Protein AF-A0A449D787-F1 (afdb_monomer)

Secondary structure (DSSP, 8-state):
-----PPPPGGGGTT------HHHHHHHHHHHHHHHHHHHHHEEEEE-TTS-EEEEETTTT-TTHHHHHHHH--HHHHHHHHHHHHHHHHHHHHHTT--HHHHHHHHHHHHHHHHHHHHHHHHHHHHHHHHTT--HHHHHHHHHHHHGGGHHHHHHHHHHHTHHHHHHHHTT-HHHHHHHHHHHHHHHHHHHHHH--GGGGGGGGGTHHHHHHHHHHHHHHHHTS---HHHHHHHHHHHHHHHHHHHHTTSS-S-TTTTBTTB-HHHHHHHHHHHHHHHHHHHHHHHHHTT-HHHHHHHHHHHHHHHHHHHHHHHHHHHHHHHHHHHHHHHT-SSSSHHHHHHHHHSPPTTSHHHHHHHHHHHHHHHHHHHHHHHHHTTS----HHHHHHHHHHHHHHHTTT-HHHHH-HHHHHHHHHHHHHHHHHHHHHT-S-SHHHHHHHHHHHHHHHHHHHTSS-------B-TT-PBPP--SPP-----------S---PPPTT------------------------------------------------------------------------------------------------------------------------------------------------

Radius of gyration: 35.04 Å; Cα contacts (8 Å, |Δi|>4): 564; chains: 1; bounding box: 101×105×137 Å

Mean predicted aligned error: 17.32 Å

InterPro domains:
  IPR002656 Acyltransferase 3 domain [PF01757] (22-374)

pLDDT: mean 70.48, std 29.09, range [21.55, 98.69]

Organism: NCBI:txid33889

Foldseek 3Di:
DDDDDDPPDPVVVPPPPPDDQLLLLVLLLVLLLLVLLQLLQQWAWDQDPLLFTGTGGFPVVDPCLLVVLLVSVCLLVNLLSLLLVLLSLVVVCVVVVHDLLRQLLVVLQVLLFLVLLLLLVLLVVLQVVVVVVDDPVLSQVLLQLLLAVLLVSLLSLVLSSCSVVLVVVCVVPLPVSLVVLLVVQVVLLVVCVVPVPCVSLLCCSVRLSSNSSSSSVVLNVCPPDDDPLVVLVVLLVVLVVVLVVCCVVVSDPSRVVVCVVSPHCSSVSSSSNVSSVCVVCSVVSSVVQPPDVVSVVVSVCCVLQSVQLSSCLSVQSSVLNVVLSVVLSVLCPDDDDPSPVVSCLSRPDRPDPSSVVCSVVSSVSSSVVSRVRSVVSSVVGDDDLVVLQVVLCVVLVVCCVPPVVCSPDLVSLSVQLSVLSSVLSVLSNPRGSDDVVSSCSSSVSSSNSSSSSSNGPPPDPPDCADPVGDHDDDPDDDDDDPPPDDDDDDDDDDDDPPPDDDDDDDDDDDDDDDDDDDDDDDDDDDDDDDDDDDDDDDDDDDDDDDDDDDDDDDDDDDDDDDDDDDDDDDDDDDDDDDDDDDDDDDDDDDDDDDDDDDDDDDDDDDDDPDDPDPDDDDDDDDDDDDDDDDDDDDDDDDYDDD

Solvent-accessible surface area (backbone atoms only — not comparable to full-atom values): 39425 Å² total; per-residue (Å²): 136,84,86,81,82,77,77,82,65,74,77,74,69,77,74,69,78,88,67,79,62,62,42,61,50,41,51,51,39,49,39,52,52,48,51,51,48,49,52,44,63,24,56,44,52,41,73,44,99,87,50,46,67,42,78,40,72,40,61,73,89,44,91,62,40,39,65,50,24,70,73,64,59,40,63,35,51,46,39,16,53,48,21,30,54,48,50,60,48,48,57,53,38,48,75,70,75,44,51,73,47,50,57,43,26,61,50,45,50,70,59,44,41,67,46,37,51,46,43,44,51,52,17,51,51,51,50,54,40,47,76,71,67,52,57,65,70,56,51,46,48,50,20,33,58,51,18,48,72,38,54,62,52,31,51,48,51,53,55,57,72,43,40,70,59,55,46,58,41,36,81,73,36,49,68,59,49,47,51,53,29,52,50,49,28,53,51,35,56,48,49,22,71,75,67,69,45,63,74,55,24,53,58,22,68,76,23,45,54,58,39,31,20,47,50,10,44,54,50,53,73,46,64,90,48,89,82,59,59,71,59,45,51,48,50,31,52,54,36,49,53,50,50,51,48,39,30,73,73,62,78,38,68,69,32,45,66,61,35,56,73,46,40,40,63,66,46,47,38,50,26,52,32,47,49,35,52,48,65,74,44,42,70,59,44,36,60,72,41,61,94,37,68,69,50,51,52,52,41,54,48,37,72,71,41,42,66,41,26,69,65,35,28,47,56,37,40,49,50,51,48,51,51,42,35,54,51,23,33,70,36,40,58,91,72,88,55,71,36,50,54,52,16,45,70,64,45,37,60,87,84,37,74,66,32,61,68,44,45,65,59,50,42,47,49,28,51,51,46,7,45,52,50,24,61,56,52,68,68,63,67,64,71,56,62,72,58,28,23,56,52,22,51,50,52,47,55,69,34,47,79,88,42,42,81,46,66,74,36,70,67,42,32,52,52,50,18,49,52,25,39,33,47,21,36,44,40,22,46,76,67,11,24,39,63,56,68,43,17,50,53,19,34,50,27,28,49,50,15,45,18,40,30,45,58,36,72,66,72,72,87,74,72,68,49,55,102,82,68,55,68,75,80,79,87,66,81,80,82,77,77,84,76,83,82,76,76,90,82,88,88,84,87,85,85,66,95,82,79,75,91,77,84,89,81,91,82,87,78,88,84,88,90,87,84,90,81,88,82,88,79,90,87,90,87,88,86,81,83,89,80,90,85,86,84,88,89,86,86,90,88,87,88,87,88,88,87,87,89,85,87,78,88,86,90,88,87,81,88,87,88,88,89,88,85,82,90,83,87,87,89,88,86,83,87,84,89,89,90,83,88,90,84,85,84,91,78,88,84,81,88,81,84,88,80,87,80,90,85,86,84,86,87,83,85,86,88,84,90,77,80,85,78,86,76,79,91,78,92,76,87,81,90,83,82,80,92,78,91,80,91,78,90,84,88,85,86,81,88,79,93,134

Structure (mmCIF, N/CA/C/O backbone):
data_AF-A0A449D787-F1
#
_entry.id   AF-A0A449D787-F1
#
loop_
_atom_site.group_PDB
_atom_site.id
_atom_site.type_symbol
_atom_site.label_atom_id
_atom_site.label_alt_id
_atom_site.label_comp_id
_atom_site.label_asym_id
_atom_site.label_entity_id
_atom_site.label_seq_id
_atom_site.pdbx_PDB_ins_code
_atom_site.Cartn_x
_atom_site.Cartn_y
_atom_site.Cartn_z
_atom_site.occupancy
_atom_site.B_iso_or_equiv
_atom_site.auth_seq_id
_atom_site.auth_comp_id
_atom_site.auth_asym_id
_atom_site.auth_atom_id
_atom_site.pdbx_PDB_model_num
ATOM 1 N N . MET A 1 1 ? -43.428 -4.096 43.253 1.00 36.69 1 MET A N 1
ATOM 2 C CA . MET A 1 1 ? -42.756 -5.378 42.955 1.00 36.69 1 MET A CA 1
ATOM 3 C C . MET A 1 1 ? -41.424 -5.027 42.314 1.00 36.69 1 MET A C 1
ATOM 5 O O . MET A 1 1 ? -41.409 -4.605 41.167 1.00 36.69 1 MET A O 1
ATOM 9 N N . SER A 1 2 ? -40.352 -5.018 43.104 1.00 29.22 2 SER A N 1
ATOM 10 C CA . SER A 1 2 ? -39.070 -4.423 42.704 1.00 29.22 2 SER A CA 1
ATOM 11 C C . SER A 1 2 ? -38.225 -5.434 41.934 1.00 29.22 2 SER A C 1
ATOM 13 O O . SER A 1 2 ? -37.995 -6.532 42.431 1.00 29.22 2 SER A O 1
ATOM 15 N N . LEU A 1 3 ? -37.769 -5.070 40.734 1.00 30.08 3 LEU A N 1
ATOM 16 C CA . LEU A 1 3 ? -36.852 -5.892 39.944 1.00 30.08 3 LEU A CA 1
ATOM 17 C C . LEU A 1 3 ? -35.414 -5.648 40.404 1.00 30.08 3 LEU A C 1
ATOM 19 O O . LEU A 1 3 ? -34.838 -4.591 40.152 1.00 30.08 3 LEU A O 1
ATOM 23 N N . THR A 1 4 ? -34.851 -6.632 41.098 1.00 30.53 4 THR A N 1
ATOM 24 C CA . THR A 1 4 ? -33.465 -6.623 41.568 1.00 30.53 4 THR A CA 1
ATOM 25 C C . THR A 1 4 ? -32.511 -6.753 40.380 1.00 30.53 4 THR A C 1
ATOM 27 O O . THR A 1 4 ? -32.508 -7.771 39.689 1.00 30.53 4 THR A O 1
ATOM 30 N N . LEU A 1 5 ? -31.679 -5.736 40.145 1.00 32.16 5 LEU A N 1
ATOM 31 C CA . LEU A 1 5 ? -30.565 -5.825 39.201 1.00 32.16 5 LEU A CA 1
ATOM 32 C C . LEU A 1 5 ? -29.493 -6.757 39.776 1.00 32.16 5 LEU A C 1
ATOM 34 O O . LEU A 1 5 ? -28.823 -6.414 40.747 1.00 32.16 5 LEU A O 1
ATOM 38 N N . VAL A 1 6 ? -29.332 -7.931 39.167 1.00 34.47 6 VAL A N 1
ATOM 39 C CA . VAL A 1 6 ? -28.183 -8.809 39.416 1.00 34.47 6 VAL A CA 1
ATOM 40 C C . VAL A 1 6 ? -26.963 -8.185 38.724 1.00 34.47 6 VAL A C 1
ATOM 42 O O . VAL A 1 6 ? -27.021 -7.982 37.508 1.00 34.47 6 VAL A O 1
ATOM 45 N N . PRO A 1 7 ? -25.872 -7.856 39.442 1.00 38.00 7 PRO A N 1
ATOM 46 C CA . PRO A 1 7 ? -24.650 -7.389 38.799 1.00 38.00 7 PRO A CA 1
ATOM 47 C C . PRO A 1 7 ? -24.026 -8.529 37.974 1.00 38.00 7 PRO A C 1
ATOM 49 O O . PRO A 1 7 ? -24.078 -9.687 38.400 1.00 38.00 7 PRO A O 1
ATOM 52 N N . PRO A 1 8 ? -23.437 -8.247 36.798 1.00 37.56 8 PRO A N 1
ATOM 53 C CA . PRO A 1 8 ? -22.740 -9.267 36.024 1.00 37.56 8 PRO A CA 1
ATOM 54 C C . PRO A 1 8 ? -21.544 -9.794 36.826 1.00 37.56 8 PRO A C 1
ATOM 56 O O . PRO A 1 8 ? -20.747 -9.017 37.339 1.00 37.56 8 PRO A O 1
ATOM 59 N N . SER A 1 9 ? -21.418 -11.116 36.933 1.00 37.19 9 SER A N 1
ATOM 60 C CA . SER A 1 9 ? -20.338 -11.755 37.688 1.00 37.19 9 SER A CA 1
ATOM 61 C C . SER A 1 9 ? -18.967 -11.486 37.059 1.00 37.19 9 SER A C 1
ATOM 63 O O . SER A 1 9 ? -18.765 -11.811 35.884 1.00 37.19 9 SER A O 1
ATOM 65 N N . ASP A 1 10 ? -18.002 -11.027 37.860 1.00 37.22 10 ASP A N 1
ATOM 66 C CA . ASP A 1 10 ? -16.629 -10.699 37.429 1.00 37.22 10 ASP A CA 1
ATOM 67 C C . ASP A 1 10 ? -15.878 -11.865 36.747 1.00 37.22 10 ASP A C 1
ATOM 69 O O . ASP A 1 10 ? -14.943 -11.654 35.974 1.00 37.22 10 ASP A O 1
ATOM 73 N N . ALA A 1 11 ? -16.341 -13.106 36.934 1.00 35.44 11 ALA A N 1
ATOM 74 C CA . ALA A 1 11 ? -15.835 -14.295 36.244 1.00 35.44 11 ALA A CA 1
ATOM 75 C C . ALA A 1 11 ? -15.957 -14.239 34.702 1.00 35.44 11 ALA A C 1
ATOM 77 O O . ALA A 1 11 ? -15.206 -14.920 34.003 1.00 35.44 11 ALA A O 1
ATOM 78 N N . ALA A 1 12 ? -16.859 -13.420 34.145 1.00 31.39 12 ALA A N 1
ATOM 79 C CA . ALA A 1 12 ? -17.031 -13.288 32.693 1.00 31.39 12 ALA A CA 1
ATOM 80 C C . ALA A 1 12 ? -15.929 -12.450 32.006 1.00 31.39 12 ALA A C 1
ATOM 82 O O . ALA A 1 12 ? -15.815 -12.474 30.781 1.00 31.39 12 ALA A O 1
ATOM 83 N N . VAL A 1 13 ? -15.105 -11.725 32.771 1.00 37.53 13 VAL A N 1
ATOM 84 C CA . VAL A 1 13 ? -14.033 -10.858 32.239 1.00 37.53 13 VAL A CA 1
ATOM 85 C C . VAL A 1 13 ? -12.702 -11.621 32.080 1.00 37.53 13 VAL A C 1
ATOM 87 O O . VAL A 1 13 ? -11.820 -11.192 31.340 1.00 37.53 13 VAL A O 1
ATOM 90 N N . ALA A 1 14 ? -12.568 -12.797 32.704 1.00 34.62 14 ALA A N 1
ATOM 91 C CA . ALA A 1 14 ? -11.298 -13.514 32.865 1.00 34.62 14 ALA A CA 1
ATOM 92 C C . ALA A 1 14 ? -10.962 -14.570 31.782 1.00 34.62 14 ALA A C 1
ATOM 94 O O . ALA A 1 14 ? -10.035 -15.353 31.971 1.00 34.62 14 ALA A O 1
ATOM 95 N N . SER A 1 15 ? -11.684 -14.629 30.654 1.00 36.72 15 SER A N 1
ATOM 96 C CA . SER A 1 15 ? -11.435 -15.630 29.585 1.00 36.72 15 SER A CA 1
ATOM 97 C C . SER A 1 15 ? -11.354 -15.071 28.157 1.00 36.72 15 SER A C 1
ATOM 99 O O . SER A 1 15 ? -11.193 -15.823 27.195 1.00 36.72 15 SER A O 1
ATOM 101 N N . GLY A 1 16 ? -11.376 -13.747 27.991 1.00 32.84 16 GLY A N 1
ATOM 102 C CA . GLY A 1 16 ? -10.987 -13.126 26.729 1.00 32.84 16 GLY A CA 1
ATOM 103 C C . GLY A 1 16 ? -9.467 -13.112 26.606 1.00 32.84 16 GLY A C 1
ATOM 104 O O . GLY A 1 16 ? -8.831 -12.225 27.169 1.00 32.84 16 GLY A O 1
ATOM 105 N N . SER A 1 17 ? -8.871 -14.047 25.858 1.00 39.34 17 SER A N 1
ATOM 106 C CA . SER A 1 17 ? -7.438 -13.984 25.555 1.00 39.34 17 SER A CA 1
ATOM 107 C C . SER A 1 17 ? -7.137 -12.664 24.838 1.00 39.34 17 SER A C 1
ATOM 109 O O . SER A 1 17 ? -7.440 -12.510 23.654 1.00 39.34 17 SER A O 1
ATOM 111 N N . THR A 1 18 ? -6.508 -11.715 25.532 1.00 47.97 18 THR A N 1
ATOM 112 C CA . THR A 1 18 ? -6.120 -10.380 25.029 1.00 47.97 18 THR A CA 1
ATOM 113 C C . THR A 1 18 ? -4.957 -10.433 24.026 1.00 47.97 18 THR A C 1
ATOM 115 O O . THR A 1 18 ? -4.261 -9.444 23.782 1.00 47.97 18 THR A O 1
ATOM 118 N N . GLY A 1 19 ? -4.755 -11.608 23.429 1.00 58.59 19 GLY A N 1
ATOM 119 C CA . GLY A 1 19 ? -3.712 -11.928 22.481 1.00 58.59 19 GLY A CA 1
ATOM 120 C C . GLY A 1 19 ? -3.913 -11.251 21.133 1.00 58.59 19 GLY A C 1
ATOM 121 O O . GLY A 1 19 ? -5.020 -11.007 20.650 1.00 58.59 19 GLY A O 1
ATOM 122 N N . ARG A 1 20 ? -2.779 -10.971 20.506 1.00 75.69 20 ARG A N 1
ATOM 123 C CA . ARG A 1 20 ? -2.688 -10.479 19.141 1.00 75.69 20 ARG A CA 1
ATOM 124 C C . ARG A 1 20 ? -3.098 -11.588 18.159 1.00 75.69 20 ARG A C 1
ATOM 126 O O . ARG A 1 20 ? -2.660 -12.727 18.300 1.00 75.69 20 ARG A O 1
ATOM 133 N N . ASP A 1 21 ? -3.933 -11.267 17.170 1.00 88.12 21 ASP A N 1
ATOM 134 C CA . ASP A 1 21 ? -4.416 -12.245 16.184 1.00 88.12 21 ASP A CA 1
ATOM 135 C C . ASP A 1 21 ? -3.300 -12.618 15.193 1.00 88.12 21 ASP A C 1
ATOM 137 O O . ASP A 1 21 ? -3.086 -11.941 14.183 1.00 88.12 21 ASP A O 1
ATOM 141 N N . ARG A 1 22 ? -2.586 -13.708 15.506 1.00 90.50 22 ARG A N 1
ATOM 142 C CA . ARG A 1 22 ? -1.465 -14.235 14.711 1.00 90.50 22 ARG A CA 1
ATOM 143 C C . ARG A 1 22 ? -1.846 -14.499 13.249 1.00 90.50 22 ARG A C 1
ATOM 145 O O . ARG A 1 22 ? -1.039 -14.250 12.358 1.00 90.50 22 ARG A O 1
ATOM 152 N N . ALA A 1 23 ? -3.066 -14.970 12.982 1.00 92.69 23 ALA A N 1
ATOM 153 C CA . ALA A 1 23 ? -3.516 -15.236 11.618 1.00 92.69 23 ALA A CA 1
ATOM 154 C C . ALA A 1 23 ? -3.688 -13.935 10.822 1.00 92.69 23 ALA A C 1
ATOM 156 O O . ALA A 1 23 ? -3.250 -13.865 9.679 1.00 92.69 23 ALA A O 1
ATOM 157 N N . LEU A 1 24 ? -4.246 -12.877 11.417 1.00 93.38 24 LEU A N 1
ATOM 158 C CA . LEU A 1 24 ? -4.344 -11.575 10.745 1.00 93.38 24 LEU A CA 1
ATOM 159 C C . LEU A 1 24 ? -2.985 -10.885 10.569 1.00 93.38 24 LEU A C 1
ATOM 161 O O . LEU A 1 24 ? -2.789 -10.203 9.562 1.00 93.38 24 LEU A O 1
ATOM 165 N N . ASP A 1 25 ? -2.036 -11.080 11.488 1.00 92.88 25 ASP A N 1
ATOM 166 C CA . ASP A 1 25 ? -0.650 -10.648 11.267 1.00 92.88 25 ASP A CA 1
ATOM 167 C C . ASP A 1 25 ? 0.001 -11.403 10.100 1.00 92.88 25 ASP A C 1
ATOM 169 O O . ASP A 1 25 ? 0.671 -10.775 9.278 1.00 92.88 25 ASP A O 1
ATOM 173 N N . LEU A 1 26 ? -0.224 -12.719 9.985 1.00 94.00 26 LEU A N 1
ATOM 174 C CA . LEU A 1 26 ? 0.276 -13.515 8.863 1.00 94.00 26 LEU A CA 1
ATOM 175 C C . LEU A 1 26 ? -0.348 -13.079 7.534 1.00 94.00 26 LEU A C 1
ATOM 177 O O . LEU A 1 26 ? 0.390 -12.885 6.573 1.00 94.00 26 LEU A O 1
ATOM 181 N N . VAL A 1 27 ? -1.667 -12.855 7.467 1.00 95.44 27 VAL A N 1
ATOM 182 C CA . VAL A 1 27 ? -2.302 -12.344 6.236 1.00 95.44 27 VAL A CA 1
ATOM 183 C C . VAL A 1 27 ? -1.762 -10.955 5.895 1.00 95.44 27 VAL A C 1
ATOM 185 O O . VAL A 1 27 ? -1.422 -10.708 4.744 1.00 95.44 27 VAL A O 1
ATOM 188 N N . ARG A 1 28 ? -1.588 -10.060 6.877 1.00 93.69 28 ARG A N 1
ATOM 189 C CA . ARG A 1 28 ? -0.965 -8.747 6.643 1.00 93.69 28 ARG A CA 1
ATOM 190 C C . ARG A 1 28 ? 0.455 -8.876 6.083 1.00 93.69 28 ARG A C 1
ATOM 192 O O . ARG A 1 28 ? 0.822 -8.107 5.197 1.00 93.69 28 ARG A O 1
ATOM 199 N N . PHE A 1 29 ? 1.252 -9.803 6.608 1.00 93.69 29 PHE A N 1
ATOM 200 C CA . PHE A 1 29 ? 2.594 -10.070 6.099 1.00 93.69 29 PHE A CA 1
ATOM 201 C C . PHE A 1 29 ? 2.549 -10.645 4.675 1.00 93.69 29 PHE A C 1
ATOM 203 O O . PHE A 1 29 ? 3.263 -10.154 3.805 1.00 93.69 29 PHE A O 1
ATOM 210 N N . ALA A 1 30 ? 1.642 -11.586 4.402 1.00 94.44 30 ALA A N 1
ATOM 211 C CA . ALA A 1 30 ? 1.411 -12.127 3.066 1.00 94.44 30 ALA A CA 1
ATOM 212 C C . ALA A 1 30 ? 1.000 -11.039 2.057 1.00 94.44 30 ALA A C 1
ATOM 214 O O . ALA A 1 30 ? 1.511 -11.041 0.942 1.00 94.44 30 ALA A O 1
ATOM 215 N N . CYS A 1 31 ? 0.172 -10.058 2.445 1.00 95.31 31 CYS A N 1
ATOM 216 C CA . CYS A 1 31 ? -0.132 -8.904 1.593 1.00 95.31 31 CYS A CA 1
ATOM 217 C C . CYS A 1 31 ? 1.135 -8.124 1.199 1.00 95.31 31 CYS A C 1
ATOM 219 O O . CYS A 1 31 ? 1.280 -7.755 0.039 1.00 95.31 31 CYS A O 1
ATOM 221 N N . LEU A 1 32 ? 2.063 -7.887 2.138 1.00 93.38 32 LEU A N 1
ATOM 222 C CA . LEU A 1 32 ? 3.329 -7.206 1.834 1.00 93.38 32 LEU A CA 1
ATOM 223 C C . LEU A 1 32 ? 4.206 -8.041 0.892 1.00 93.38 32 LEU A C 1
ATOM 225 O O . LEU A 1 32 ? 4.757 -7.490 -0.056 1.00 93.38 32 LEU A O 1
ATOM 229 N N . VAL A 1 33 ? 4.291 -9.358 1.109 1.00 93.88 33 VAL A N 1
ATOM 230 C CA . VAL A 1 33 ? 5.023 -10.274 0.216 1.00 93.88 33 VAL A CA 1
ATOM 231 C C . VAL A 1 33 ? 4.432 -10.247 -1.195 1.00 93.88 33 VAL A C 1
ATOM 233 O O . VAL A 1 33 ? 5.180 -10.067 -2.149 1.00 93.88 33 VAL A O 1
ATOM 236 N N . VAL A 1 34 ? 3.106 -10.350 -1.340 1.00 95.44 34 VAL A N 1
ATOM 237 C CA . VAL A 1 34 ? 2.425 -10.284 -2.645 1.00 95.44 34 VAL A CA 1
ATOM 238 C C . VAL A 1 34 ? 2.712 -8.962 -3.358 1.00 95.44 34 VAL A C 1
ATOM 240 O O . VAL A 1 34 ? 3.040 -8.985 -4.539 1.00 95.44 34 VAL A O 1
ATOM 243 N N . VAL A 1 35 ? 2.661 -7.824 -2.657 1.00 94.19 35 VAL A N 1
ATOM 244 C CA . VAL A 1 35 ? 2.961 -6.513 -3.257 1.00 94.19 35 VAL A CA 1
ATOM 245 C C . VAL A 1 35 ? 4.429 -6.400 -3.683 1.00 94.19 35 VAL A C 1
ATOM 247 O O . VAL A 1 35 ? 4.697 -5.937 -4.787 1.00 94.19 35 VAL A O 1
ATOM 250 N N . VAL A 1 36 ? 5.384 -6.854 -2.863 1.00 94.81 36 VAL A N 1
ATOM 251 C CA . VAL A 1 36 ? 6.817 -6.842 -3.220 1.00 94.81 36 VAL A CA 1
ATOM 252 C C . VAL A 1 36 ? 7.099 -7.760 -4.414 1.00 94.81 36 VAL A C 1
ATOM 254 O O . VAL A 1 36 ? 7.803 -7.352 -5.335 1.00 94.81 36 VAL A O 1
ATOM 257 N N . VAL A 1 37 ? 6.518 -8.964 -4.443 1.00 94.19 37 VAL A N 1
ATOM 258 C CA . VAL A 1 37 ? 6.650 -9.903 -5.570 1.00 94.19 37 VAL A CA 1
ATOM 259 C C . VAL A 1 37 ? 6.013 -9.333 -6.837 1.00 94.19 37 VAL A C 1
ATOM 261 O O . VAL A 1 37 ? 6.636 -9.389 -7.892 1.00 94.19 37 VAL A O 1
ATOM 264 N N . LEU A 1 38 ? 4.818 -8.743 -6.752 1.00 92.88 38 LEU A N 1
ATOM 265 C CA . LEU A 1 38 ? 4.143 -8.136 -7.901 1.00 92.88 38 LEU A CA 1
ATOM 266 C C . LEU A 1 38 ? 4.941 -6.945 -8.449 1.00 92.88 38 LEU A C 1
ATOM 268 O O . LEU A 1 38 ? 5.206 -6.896 -9.646 1.00 92.88 38 LEU A O 1
ATOM 272 N N . HIS A 1 39 ? 5.404 -6.037 -7.584 1.00 93.12 39 HIS A N 1
ATOM 273 C CA . HIS A 1 39 ? 6.267 -4.925 -7.987 1.00 93.12 39 HIS A CA 1
ATOM 274 C C . HIS A 1 39 ? 7.587 -5.403 -8.603 1.00 93.12 39 HIS A C 1
ATOM 276 O O . HIS A 1 39 ? 8.009 -4.850 -9.614 1.00 93.12 39 HIS A O 1
ATOM 282 N N . ALA A 1 40 ? 8.220 -6.446 -8.054 1.00 93.75 40 ALA A N 1
ATOM 283 C CA . ALA A 1 40 ? 9.402 -7.049 -8.662 1.00 93.75 40 ALA A CA 1
ATOM 284 C C . ALA A 1 40 ? 9.070 -7.630 -10.047 1.00 93.75 40 ALA A C 1
ATOM 286 O O . ALA A 1 40 ? 9.761 -7.335 -11.015 1.00 93.75 40 ALA A O 1
ATOM 287 N N . MET A 1 41 ? 7.989 -8.400 -10.185 1.00 91.44 41 MET A N 1
ATOM 288 C CA . MET A 1 41 ? 7.577 -8.985 -11.466 1.00 91.44 41 MET A CA 1
ATOM 289 C C . MET A 1 41 ? 7.226 -7.933 -12.529 1.00 91.44 41 MET A C 1
ATOM 291 O O . MET A 1 41 ? 7.557 -8.140 -13.694 1.00 91.44 41 MET A O 1
ATOM 295 N N . MET A 1 42 ? 6.610 -6.817 -12.130 1.00 90.00 42 MET A N 1
ATOM 296 C CA . MET A 1 42 ? 6.296 -5.676 -12.999 1.00 90.00 42 MET A CA 1
ATOM 297 C C . MET A 1 42 ? 7.514 -4.800 -13.314 1.00 90.00 42 MET A C 1
ATOM 299 O O . MET A 1 42 ? 7.531 -4.129 -14.341 1.00 90.00 42 MET A O 1
ATOM 303 N N . SER A 1 43 ? 8.536 -4.784 -12.456 1.00 88.88 43 SER A N 1
ATOM 304 C CA . SER A 1 43 ? 9.761 -4.022 -12.703 1.00 88.88 43 SER A CA 1
ATOM 305 C C . SER A 1 43 ? 10.601 -4.722 -13.769 1.00 88.88 43 SER A C 1
ATOM 307 O O . SER A 1 43 ? 11.025 -5.871 -13.604 1.00 88.88 43 SER A O 1
ATOM 309 N N . SER A 1 44 ? 10.846 -4.027 -14.873 1.00 84.12 44 SER A N 1
ATOM 310 C CA . SER A 1 44 ? 11.745 -4.462 -15.935 1.00 84.12 44 SER A CA 1
ATOM 311 C C . SER A 1 44 ? 12.397 -3.249 -16.594 1.00 84.12 44 SER A C 1
ATOM 313 O O . SER A 1 44 ? 12.000 -2.104 -16.372 1.00 84.12 44 SER A O 1
ATOM 315 N N . ALA A 1 45 ? 13.390 -3.515 -17.427 1.00 83.88 45 ALA A N 1
ATOM 316 C CA . ALA A 1 45 ? 13.791 -2.614 -18.492 1.00 83.88 45 ALA A CA 1
ATOM 317 C C . ALA A 1 45 ? 13.886 -3.405 -19.801 1.00 83.88 45 ALA A C 1
ATOM 319 O O . ALA A 1 45 ? 13.788 -4.636 -19.797 1.00 83.88 45 ALA A O 1
ATOM 320 N N . VAL A 1 46 ? 14.083 -2.680 -20.894 1.00 82.88 46 VAL A N 1
ATOM 321 C CA . VAL A 1 46 ? 14.574 -3.186 -22.179 1.00 82.88 46 VAL A CA 1
ATOM 322 C C . VAL A 1 46 ? 15.745 -2.306 -22.620 1.00 82.88 46 VAL A C 1
ATOM 324 O O . VAL A 1 46 ? 15.863 -1.170 -22.156 1.00 82.88 46 VAL A O 1
ATOM 327 N N . LEU A 1 47 ? 16.614 -2.814 -23.495 1.00 80.25 47 LEU A N 1
ATOM 328 C CA . LEU A 1 47 ? 17.540 -1.951 -24.229 1.00 80.25 47 LEU A CA 1
ATOM 329 C C . LEU A 1 47 ? 16.784 -1.298 -25.389 1.00 80.25 47 LEU A C 1
ATOM 331 O O . LEU A 1 47 ? 16.109 -1.990 -26.152 1.00 80.25 47 LEU A O 1
ATOM 335 N N . GLY A 1 48 ? 16.883 0.022 -25.495 1.00 73.94 48 GLY A N 1
ATOM 336 C CA . GLY A 1 48 ? 16.404 0.778 -26.643 1.00 73.94 48 GLY A CA 1
ATOM 337 C C . GLY A 1 48 ? 17.381 0.723 -27.828 1.00 73.94 48 GLY A C 1
ATOM 338 O O . GLY A 1 48 ? 18.470 0.147 -27.712 1.00 73.94 48 GLY A O 1
ATOM 339 N N . PRO A 1 49 ? 17.005 1.283 -28.994 1.00 69.50 49 PRO A N 1
ATOM 340 C CA . PRO A 1 49 ? 17.769 1.137 -30.235 1.00 69.50 49 PRO A CA 1
ATOM 341 C C . PRO A 1 49 ? 19.194 1.710 -30.199 1.00 69.50 49 PRO A C 1
ATOM 343 O O . PRO A 1 49 ? 20.036 1.258 -30.971 1.00 69.50 49 PRO A O 1
ATOM 346 N N . GLY A 1 50 ? 19.474 2.684 -29.327 1.00 65.81 50 GLY A N 1
ATOM 347 C CA . GLY A 1 50 ? 20.802 3.267 -29.110 1.00 65.81 50 GLY A CA 1
ATOM 348 C C . GLY A 1 50 ? 21.593 2.625 -27.963 1.00 65.81 50 GLY A C 1
ATOM 349 O O . GLY A 1 50 ? 22.643 3.144 -27.589 1.00 65.81 50 GLY A O 1
ATOM 350 N N . GLY A 1 51 ? 21.110 1.517 -27.387 1.00 69.06 51 GLY A N 1
ATOM 351 C CA . GLY A 1 51 ? 21.714 0.869 -26.216 1.00 69.06 51 GLY A CA 1
ATOM 352 C C . GLY A 1 51 ? 21.331 1.507 -24.874 1.00 69.06 51 GLY A C 1
ATOM 353 O O . GLY A 1 51 ? 21.861 1.119 -23.833 1.00 69.06 51 GLY A O 1
ATOM 354 N N . GLU A 1 52 ? 20.407 2.467 -24.869 1.00 75.75 52 GLU A N 1
ATOM 355 C CA . GLU A 1 52 ? 19.875 3.090 -23.664 1.00 75.75 52 GLU A CA 1
ATOM 356 C C . GLU A 1 52 ? 18.978 2.133 -22.862 1.00 75.75 52 GLU A C 1
ATOM 358 O O . GLU A 1 52 ? 18.252 1.306 -23.411 1.00 75.75 52 GLU A O 1
ATOM 363 N N . VAL A 1 53 ? 19.003 2.244 -21.534 1.00 77.38 53 VAL A N 1
ATOM 364 C CA . VAL A 1 53 ? 18.164 1.421 -20.651 1.00 77.38 53 VAL A CA 1
ATOM 365 C C . VAL A 1 53 ? 16.800 2.089 -20.513 1.00 77.38 53 VAL A C 1
ATOM 367 O O . VAL A 1 53 ? 16.701 3.151 -19.901 1.00 77.38 53 VAL A O 1
ATOM 370 N N . VAL A 1 54 ? 15.748 1.461 -21.041 1.00 81.19 54 VAL A N 1
ATOM 371 C CA . VAL A 1 54 ? 14.369 1.972 -21.001 1.00 81.19 54 VAL A CA 1
ATOM 372 C C . VAL A 1 54 ? 13.562 1.206 -19.943 1.00 81.19 54 VAL A C 1
ATOM 374 O O . VAL A 1 54 ? 13.212 0.040 -20.168 1.00 81.19 54 VAL A O 1
ATOM 377 N N . PRO A 1 55 ? 13.243 1.811 -18.779 1.00 79.12 55 PRO A N 1
ATOM 378 C CA . PRO A 1 55 ? 12.401 1.182 -17.766 1.00 79.12 55 PRO A CA 1
ATOM 379 C C . PRO A 1 55 ? 10.996 0.906 -18.305 1.00 79.12 55 PRO A C 1
ATOM 381 O O . PRO A 1 55 ? 10.366 1.763 -18.921 1.00 79.12 55 PRO A O 1
ATOM 384 N N . THR A 1 56 ? 10.487 -0.297 -18.058 1.00 80.62 56 THR A N 1
ATOM 385 C CA . THR A 1 56 ? 9.225 -0.788 -18.623 1.00 80.62 56 THR A CA 1
ATOM 386 C C . THR A 1 56 ? 8.410 -1.524 -17.567 1.00 80.62 56 THR A C 1
ATOM 388 O O . THR A 1 56 ? 8.938 -2.300 -16.767 1.00 80.62 56 THR A O 1
ATOM 391 N N . VAL A 1 57 ? 7.094 -1.286 -17.566 1.00 82.94 57 VAL A N 1
ATOM 392 C CA . VAL A 1 57 ? 6.155 -2.030 -16.718 1.00 82.94 57 VAL A CA 1
ATOM 393 C C . VAL A 1 57 ? 5.851 -3.355 -17.406 1.00 82.94 57 VAL A C 1
ATOM 395 O O . VAL A 1 57 ? 5.028 -3.428 -18.316 1.00 82.94 57 VAL A O 1
ATOM 398 N N . ALA A 1 58 ? 6.542 -4.409 -16.988 1.00 72.94 58 ALA A N 1
ATOM 399 C CA . ALA A 1 58 ? 6.250 -5.755 -17.446 1.00 72.94 58 ALA A CA 1
ATOM 400 C C . ALA A 1 58 ? 4.904 -6.257 -16.892 1.00 72.94 58 ALA A C 1
ATOM 402 O O . ALA A 1 58 ? 4.373 -5.729 -15.916 1.00 72.94 58 ALA A O 1
ATOM 403 N N . LEU A 1 59 ? 4.384 -7.323 -17.509 1.00 80.94 59 LEU A N 1
ATOM 404 C CA . LEU A 1 59 ? 3.052 -7.919 -17.305 1.00 80.94 59 LEU A CA 1
ATOM 405 C C . LEU A 1 59 ? 1.862 -7.147 -17.896 1.00 80.94 59 LEU A C 1
ATOM 407 O O . LEU A 1 59 ? 0.880 -7.788 -18.265 1.00 80.94 59 LEU A O 1
ATOM 411 N N . THR A 1 60 ? 1.925 -5.824 -18.056 1.00 71.38 60 THR A N 1
ATOM 412 C CA . THR A 1 60 ? 0.854 -5.085 -18.744 1.00 71.38 60 THR A CA 1
ATOM 413 C C . THR A 1 60 ? 0.698 -5.608 -20.176 1.00 71.38 60 THR A C 1
ATOM 415 O O . THR A 1 60 ? 1.658 -5.636 -20.941 1.00 71.38 60 THR A O 1
ATOM 418 N N . GLY A 1 61 ? -0.505 -6.068 -20.530 1.00 72.25 61 GLY A N 1
ATOM 419 C CA . GLY A 1 61 ? -0.792 -6.665 -21.840 1.00 72.25 61 GLY A CA 1
ATOM 420 C C . GLY A 1 61 ? -0.356 -8.128 -22.023 1.00 72.25 61 GLY A C 1
ATOM 421 O O . GLY A 1 61 ? -0.610 -8.690 -23.086 1.00 72.25 61 GLY A O 1
ATOM 422 N N . THR A 1 62 ? 0.248 -8.791 -21.026 1.00 79.81 62 THR A N 1
ATOM 423 C CA . THR A 1 62 ? 0.571 -10.224 -21.154 1.00 79.81 62 THR A CA 1
ATOM 424 C C . THR A 1 62 ? -0.674 -11.101 -20.984 1.00 79.81 62 THR A C 1
ATOM 426 O O . THR A 1 62 ? -1.596 -10.801 -20.216 1.00 79.81 62 THR A O 1
ATOM 429 N N . THR A 1 63 ? -0.716 -12.215 -21.722 1.00 79.06 63 THR A N 1
ATOM 430 C CA . THR A 1 63 ? -1.881 -13.115 -21.737 1.00 79.06 63 THR A CA 1
ATOM 431 C C . THR A 1 63 ? -2.165 -13.655 -20.334 1.00 79.06 63 THR A C 1
ATOM 433 O O . THR A 1 63 ? -1.310 -14.274 -19.707 1.00 79.06 63 THR A O 1
ATOM 436 N N . GLY A 1 64 ? -3.386 -13.429 -19.846 1.00 84.88 64 GLY A N 1
ATOM 437 C CA . GLY A 1 64 ? -3.842 -13.898 -18.536 1.00 84.88 64 GLY A CA 1
ATOM 438 C C . GLY A 1 64 ? -3.529 -12.978 -17.349 1.00 84.88 64 GLY A C 1
ATOM 439 O O . GLY A 1 64 ? -4.084 -13.219 -16.275 1.00 84.88 64 GLY A O 1
ATOM 440 N N . PHE A 1 65 ? -2.741 -11.901 -17.504 1.00 88.62 65 PHE A N 1
ATOM 441 C CA . PHE A 1 65 ? -2.452 -10.988 -16.385 1.00 88.62 65 PHE A CA 1
ATOM 442 C C . PHE A 1 65 ? -3.721 -10.342 -15.812 1.00 88.62 65 PHE A C 1
ATOM 444 O O . PHE A 1 65 ? -3.884 -10.300 -14.595 1.00 88.62 65 PHE A O 1
ATOM 451 N N . ALA A 1 66 ? -4.669 -9.947 -16.669 1.00 91.50 66 ALA A N 1
ATOM 452 C CA . ALA A 1 66 ? -5.959 -9.416 -16.230 1.00 91.50 66 ALA A CA 1
ATOM 453 C C . ALA A 1 66 ? -6.691 -10.384 -15.281 1.00 91.50 66 ALA A C 1
ATOM 455 O O . ALA A 1 66 ? -7.171 -9.957 -14.240 1.00 91.50 66 ALA A O 1
ATOM 456 N N . ILE A 1 67 ? -6.692 -11.695 -15.554 1.00 91.31 67 ILE A N 1
ATOM 457 C CA . ILE A 1 67 ? -7.292 -12.704 -14.660 1.00 91.31 67 ILE A CA 1
ATOM 458 C C . ILE A 1 67 ? -6.466 -12.843 -13.373 1.00 91.31 67 ILE A C 1
ATOM 460 O O . ILE A 1 67 ? -7.019 -12.845 -12.273 1.00 91.31 67 ILE A O 1
ATOM 464 N N . ALA A 1 68 ? -5.136 -12.909 -13.488 1.00 91.75 68 ALA A N 1
ATOM 465 C CA . ALA A 1 68 ? -4.234 -13.007 -12.341 1.00 91.75 68 ALA A CA 1
ATOM 466 C C . ALA A 1 68 ? -4.371 -11.809 -11.377 1.00 91.75 68 ALA A C 1
ATOM 468 O O . ALA A 1 68 ? -4.277 -11.979 -10.157 1.00 91.75 68 ALA A O 1
ATOM 469 N N . SER A 1 69 ? -4.665 -10.615 -11.904 1.00 93.19 69 SER A N 1
ATOM 470 C CA . SER A 1 69 ? -4.876 -9.395 -11.121 1.00 93.19 69 SER A CA 1
ATOM 471 C C . SER A 1 69 ? -5.997 -9.545 -10.080 1.00 93.19 69 SER A C 1
ATOM 473 O O . SER A 1 69 ? -5.874 -8.997 -8.991 1.00 93.19 69 SER A O 1
ATOM 475 N N . TRP A 1 70 ? -7.034 -10.359 -10.321 1.00 94.69 70 TRP A N 1
ATOM 476 C CA . TRP A 1 70 ? -8.120 -10.577 -9.350 1.00 94.69 70 TRP A CA 1
ATOM 477 C C . TRP A 1 70 ? -7.629 -11.266 -8.070 1.00 94.69 70 TRP A C 1
ATOM 479 O O . TRP A 1 70 ? -8.149 -11.007 -6.984 1.00 94.69 70 TRP A O 1
ATOM 489 N N . GLY A 1 71 ? -6.613 -12.127 -8.185 1.00 92.62 71 GLY A N 1
ATOM 490 C CA . GLY A 1 71 ? -5.959 -12.768 -7.045 1.00 92.62 71 GLY A CA 1
ATOM 491 C C . GLY A 1 71 ? -4.865 -11.900 -6.419 1.00 92.62 71 GLY A C 1
ATOM 492 O O . GLY A 1 71 ? -4.787 -11.794 -5.196 1.00 92.62 71 GLY A O 1
ATOM 493 N N . PHE A 1 72 ? -4.029 -11.265 -7.247 1.00 92.12 72 PHE A N 1
ATOM 494 C CA . PHE A 1 72 ? -2.873 -10.494 -6.777 1.00 92.12 72 PHE A CA 1
ATOM 495 C C . PHE A 1 72 ? -3.196 -9.065 -6.323 1.00 92.12 72 PHE A C 1
ATOM 497 O O . PHE A 1 72 ? -2.381 -8.468 -5.617 1.00 92.12 72 PHE A O 1
ATOM 504 N N . GLN A 1 73 ? -4.376 -8.524 -6.648 1.00 95.69 73 GLN A N 1
ATOM 505 C CA . GLN A 1 73 ? -4.815 -7.202 -6.200 1.00 95.69 73 GLN A CA 1
ATOM 506 C C . GLN A 1 73 ? -5.222 -7.228 -4.719 1.00 95.69 73 GLN A C 1
ATOM 508 O O . GLN A 1 73 ? -6.392 -7.201 -4.332 1.00 95.69 73 GLN A O 1
ATOM 513 N N . ILE A 1 74 ? -4.205 -7.305 -3.863 1.00 95.69 74 ILE A N 1
ATOM 514 C CA . ILE A 1 74 ? -4.317 -7.538 -2.421 1.00 95.69 74 ILE A CA 1
ATOM 515 C C . ILE A 1 74 ? -4.526 -6.246 -1.610 1.00 95.69 74 ILE A C 1
ATOM 517 O O . ILE A 1 74 ? -4.721 -6.284 -0.392 1.00 95.69 74 ILE A O 1
ATOM 521 N N . MET A 1 75 ? -4.498 -5.091 -2.282 1.00 95.38 75 MET A N 1
ATOM 522 C CA . MET A 1 75 ? -4.659 -3.770 -1.671 1.00 95.38 75 MET A CA 1
ATOM 523 C C . MET A 1 75 ? -5.952 -3.627 -0.846 1.00 95.38 75 MET A C 1
ATOM 525 O O . MET A 1 75 ? -5.856 -3.150 0.290 1.00 95.38 75 MET A O 1
ATOM 529 N N . PRO A 1 76 ? -7.140 -4.081 -1.303 1.00 97.56 76 PRO A N 1
ATOM 530 C CA . PRO A 1 76 ? -8.349 -3.989 -0.490 1.00 97.56 76 PRO A CA 1
ATOM 531 C C . PRO A 1 76 ? -8.242 -4.822 0.800 1.00 97.56 76 PRO A C 1
ATOM 533 O O . PRO A 1 76 ? -8.515 -4.312 1.886 1.00 97.56 76 PRO A O 1
ATOM 536 N N . LEU A 1 77 ? -7.739 -6.059 0.731 1.00 97.81 77 LEU A N 1
ATOM 537 C CA . LEU A 1 77 ? -7.481 -6.892 1.912 1.00 97.81 77 LEU A CA 1
ATOM 538 C C . LEU A 1 77 ? -6.500 -6.232 2.898 1.00 97.81 77 LEU A C 1
ATOM 540 O O . LEU A 1 77 ? -6.718 -6.286 4.111 1.00 97.81 77 LEU A O 1
ATOM 544 N N . PHE A 1 78 ? -5.451 -5.564 2.405 1.00 95.69 78 PHE A N 1
ATOM 545 C CA . PHE A 1 78 ? -4.512 -4.827 3.256 1.00 95.69 78 PHE A CA 1
ATOM 546 C C . PHE A 1 78 ? -5.192 -3.668 4.003 1.00 95.69 78 PHE A C 1
ATOM 548 O O . PHE A 1 78 ? -5.019 -3.540 5.219 1.00 95.69 78 PHE A O 1
ATOM 555 N N . PHE A 1 79 ? -6.006 -2.854 3.321 1.00 96.31 79 PHE A N 1
ATOM 556 C CA . PHE A 1 79 ? -6.763 -1.772 3.964 1.00 96.31 79 PHE A CA 1
ATOM 557 C C . PHE A 1 79 ? -7.838 -2.293 4.928 1.00 96.31 79 PHE A C 1
ATOM 559 O O . PHE A 1 79 ? -8.032 -1.701 5.991 1.00 96.31 79 PHE A O 1
ATOM 566 N N . LEU A 1 80 ? -8.464 -3.434 4.629 1.00 97.81 80 LEU A N 1
ATOM 567 C CA . LEU A 1 80 ? -9.440 -4.094 5.497 1.00 97.81 80 LEU A CA 1
ATOM 568 C C . LEU A 1 80 ? -8.802 -4.566 6.811 1.00 97.81 80 LEU A C 1
ATOM 570 O O . LEU A 1 80 ? -9.276 -4.229 7.900 1.00 97.81 80 LEU A O 1
ATOM 574 N N . ILE A 1 81 ? -7.684 -5.293 6.738 1.00 96.38 81 ILE A N 1
ATOM 575 C CA . ILE A 1 81 ? -6.943 -5.739 7.930 1.00 96.38 81 ILE A CA 1
ATOM 576 C C . ILE A 1 81 ? -6.333 -4.535 8.661 1.00 96.38 81 ILE A C 1
ATOM 578 O O . ILE A 1 81 ? -6.308 -4.492 9.894 1.00 96.38 81 ILE A O 1
ATOM 582 N N . GLY A 1 82 ? -5.908 -3.512 7.915 1.00 94.19 82 GLY A N 1
ATOM 583 C CA . GLY A 1 82 ? -5.510 -2.214 8.446 1.00 94.19 82 GLY A CA 1
ATOM 584 C C . GLY A 1 82 ? -6.615 -1.550 9.271 1.00 94.19 82 GLY A C 1
ATOM 585 O O . GLY A 1 82 ? -6.329 -1.060 10.362 1.00 94.19 82 GLY A O 1
ATOM 586 N N . GLY A 1 83 ? -7.863 -1.593 8.796 1.00 95.94 83 GLY A N 1
ATOM 587 C CA . GLY A 1 83 ? -9.059 -1.137 9.504 1.00 95.94 83 GLY A CA 1
ATOM 588 C C . GLY A 1 83 ? -9.311 -1.924 10.787 1.00 95.94 83 GLY A C 1
ATOM 589 O O . GLY A 1 83 ? -9.379 -1.323 11.859 1.00 95.94 83 GLY A O 1
ATOM 590 N N . PHE A 1 84 ? -9.342 -3.259 10.718 1.00 95.75 84 PHE A N 1
ATOM 591 C CA . PHE A 1 84 ? -9.458 -4.119 11.905 1.00 95.75 84 PHE A CA 1
ATOM 592 C C . PHE A 1 84 ? -8.397 -3.768 12.965 1.00 95.75 84 PHE A C 1
ATOM 594 O O . PHE A 1 84 ? -8.717 -3.500 14.125 1.00 95.75 84 PHE A O 1
ATOM 601 N N . ALA A 1 85 ? -7.123 -3.705 12.566 1.00 93.75 85 ALA A N 1
ATOM 602 C CA . ALA A 1 85 ? -6.018 -3.415 13.476 1.00 93.75 85 ALA A CA 1
ATOM 603 C C . ALA A 1 85 ? -6.078 -1.985 14.042 1.00 93.75 85 ALA A C 1
ATOM 605 O O . ALA A 1 85 ? -5.730 -1.767 15.204 1.00 93.75 85 ALA A O 1
ATOM 606 N N . ALA A 1 86 ? -6.528 -1.013 13.246 1.00 94.38 86 ALA A N 1
ATOM 607 C CA . ALA A 1 86 ? -6.706 0.370 13.672 1.00 94.38 86 ALA A CA 1
ATOM 608 C C . ALA A 1 86 ? -7.838 0.522 14.699 1.00 94.38 86 ALA A C 1
ATOM 610 O O . ALA A 1 86 ? -7.630 1.165 15.726 1.00 94.38 86 ALA A O 1
ATOM 611 N N . LEU A 1 87 ? -8.987 -0.127 14.479 1.00 95.62 87 LEU A N 1
ATOM 612 C CA . LEU A 1 87 ? -10.101 -0.169 15.431 1.00 95.62 87 LEU A CA 1
ATOM 613 C C . LEU A 1 87 ? -9.668 -0.782 16.767 1.00 95.62 87 LEU A C 1
ATOM 615 O O . LEU A 1 87 ? -9.876 -0.182 17.820 1.00 95.62 87 LEU A O 1
ATOM 619 N N . GLN A 1 88 ? -9.002 -1.940 16.729 1.00 93.69 88 GLN A N 1
ATOM 620 C CA . GLN A 1 88 ? -8.526 -2.626 17.933 1.00 93.69 88 GLN A CA 1
ATOM 621 C C . GLN A 1 88 ? -7.401 -1.860 18.647 1.00 93.69 88 GLN A C 1
ATOM 623 O O . GLN A 1 88 ? -7.237 -1.996 19.859 1.00 93.69 88 GLN A O 1
ATOM 628 N N . GLN A 1 89 ? -6.601 -1.061 17.935 1.00 92.31 89 GLN A N 1
ATOM 629 C CA . GLN A 1 89 ? -5.639 -0.144 18.553 1.00 92.31 89 GLN A CA 1
ATOM 630 C C . GLN A 1 89 ? -6.349 1.052 19.197 1.00 92.31 89 GLN A C 1
ATOM 632 O O . GLN A 1 89 ? -6.073 1.350 20.354 1.00 92.31 89 GLN A O 1
ATOM 637 N N . TRP A 1 90 ? -7.286 1.695 18.496 1.00 95.25 90 TRP A N 1
ATOM 638 C CA . TRP A 1 90 ? -8.033 2.842 19.013 1.00 95.25 90 TRP A CA 1
ATOM 639 C C . TRP A 1 90 ? -8.872 2.481 20.243 1.00 95.25 90 TRP A C 1
ATOM 641 O O . TRP A 1 90 ? -8.757 3.153 21.265 1.00 95.25 90 TRP A O 1
ATOM 651 N N . ARG A 1 91 ? -9.629 1.372 20.199 1.00 93.94 91 ARG A N 1
ATOM 652 C CA . ARG A 1 91 ? -10.395 0.859 21.350 1.00 93.94 91 ARG A CA 1
ATOM 653 C C . ARG A 1 91 ? -9.481 0.602 22.564 1.00 93.94 91 ARG A C 1
ATOM 655 O O . ARG A 1 91 ? -9.852 0.966 23.674 1.00 93.94 91 ARG A O 1
ATOM 662 N N . ARG A 1 92 ? -8.259 0.074 22.371 1.00 92.25 92 ARG A N 1
ATOM 663 C CA . ARG A 1 92 ? -7.264 -0.103 23.456 1.00 92.25 92 ARG A CA 1
ATOM 664 C C . ARG A 1 92 ? -6.663 1.210 23.969 1.00 92.25 92 ARG A C 1
ATOM 666 O O . ARG A 1 92 ? -6.441 1.319 25.170 1.00 92.25 92 ARG A O 1
ATOM 673 N N . THR A 1 93 ? -6.403 2.193 23.106 1.00 92.31 93 THR A N 1
ATOM 674 C CA . THR A 1 93 ? -5.944 3.528 23.533 1.00 92.31 93 THR A CA 1
ATOM 675 C C . THR A 1 93 ? -7.025 4.230 24.357 1.00 92.31 93 THR A C 1
ATOM 677 O O . THR A 1 93 ? -6.746 4.669 25.469 1.00 92.31 93 THR A O 1
ATOM 680 N N . ALA A 1 94 ? -8.270 4.248 23.872 1.00 92.31 94 ALA A N 1
ATOM 681 C CA . ALA A 1 94 ? -9.402 4.857 24.567 1.00 92.31 94 ALA A CA 1
ATOM 682 C C . ALA A 1 94 ? -9.713 4.168 25.911 1.00 92.31 94 ALA A C 1
ATOM 684 O O . ALA A 1 94 ? -9.940 4.849 26.907 1.00 92.31 94 ALA A O 1
ATOM 685 N N . ALA A 1 95 ? -9.643 2.831 25.978 1.00 92.94 95 ALA A N 1
ATOM 686 C CA . ALA A 1 95 ? -9.832 2.075 27.223 1.00 92.94 95 ALA A CA 1
ATOM 687 C C . ALA A 1 95 ? -8.766 2.365 28.301 1.00 92.94 95 ALA A C 1
ATOM 689 O O . ALA A 1 95 ? -9.001 2.104 29.475 1.00 92.94 95 ALA A O 1
ATOM 690 N N . ARG A 1 96 ? -7.607 2.920 27.918 1.00 92.25 96 ARG A N 1
ATOM 691 C CA . ARG A 1 96 ? -6.546 3.384 28.831 1.00 92.25 96 ARG A CA 1
ATOM 692 C C . ARG A 1 96 ? -6.632 4.889 29.137 1.00 92.25 96 ARG A C 1
ATOM 694 O O . ARG A 1 96 ? -5.679 5.455 29.656 1.00 92.25 96 ARG A O 1
ATOM 701 N N . GLY A 1 97 ? -7.728 5.556 28.762 1.00 90.75 97 GLY A N 1
ATOM 702 C CA . GLY A 1 97 ? -7.886 7.009 28.901 1.00 90.75 97 GLY A CA 1
ATOM 703 C C . GLY A 1 97 ? -7.031 7.840 27.932 1.00 90.75 97 GLY A C 1
ATOM 704 O O . GLY A 1 97 ? -6.892 9.046 28.124 1.00 90.75 97 GLY A O 1
ATOM 705 N N . GLY A 1 98 ? -6.447 7.214 26.904 1.00 89.38 98 GLY A N 1
ATOM 706 C CA . GLY A 1 98 ? -5.627 7.888 25.899 1.00 89.38 98 GLY A CA 1
ATOM 707 C C . GLY A 1 98 ? -6.454 8.683 24.886 1.00 89.38 98 GLY A C 1
ATOM 708 O O . GLY A 1 98 ? -7.570 8.308 24.518 1.00 89.38 98 GLY A O 1
ATOM 709 N N . THR A 1 99 ? -5.880 9.782 24.408 1.00 90.81 99 THR A N 1
ATOM 710 C CA . THR A 1 99 ? -6.514 10.745 23.500 1.00 90.81 99 THR A CA 1
ATOM 711 C C . THR A 1 99 ? -6.296 10.405 22.017 1.00 90.81 99 THR A C 1
ATOM 713 O O . THR A 1 99 ? -5.555 9.487 21.652 1.00 90.81 99 THR A O 1
ATOM 716 N N . TRP A 1 100 ? -6.910 11.187 21.118 1.00 90.62 100 TRP A N 1
ATOM 717 C CA . TRP A 1 100 ? -6.565 11.157 19.687 1.00 90.62 100 TRP A CA 1
ATOM 718 C C . TRP A 1 100 ? -5.092 11.502 19.441 1.00 90.62 100 TRP A C 1
ATOM 720 O O . TRP A 1 100 ? -4.459 10.872 18.595 1.00 90.62 100 TRP A O 1
ATOM 730 N N . ALA A 1 101 ? -4.541 12.452 20.199 1.00 89.88 101 ALA A N 1
ATOM 731 C CA . ALA A 1 101 ? -3.153 12.873 20.086 1.00 89.88 101 ALA A CA 1
ATOM 732 C C . ALA A 1 101 ? -2.188 11.740 20.483 1.00 89.88 101 ALA A C 1
ATOM 734 O O . ALA A 1 101 ? -1.221 11.484 19.766 1.00 89.88 101 ALA A O 1
ATOM 735 N N . ASP A 1 102 ? -2.515 10.975 21.532 1.00 89.62 102 ASP A N 1
ATOM 736 C CA . ASP A 1 102 ? -1.763 9.776 21.932 1.00 89.62 102 ASP A CA 1
ATOM 737 C C . ASP A 1 102 ? -1.774 8.683 20.865 1.00 89.62 102 ASP A C 1
ATOM 739 O O . ASP A 1 102 ? -0.738 8.101 20.534 1.00 89.62 102 ASP A O 1
ATOM 743 N N . TYR A 1 103 ? -2.952 8.411 20.299 1.00 91.88 103 TYR A N 1
ATOM 744 C CA . TYR A 1 103 ? -3.083 7.470 19.193 1.00 91.88 103 TYR A CA 1
ATOM 745 C C . TYR A 1 103 ? -2.259 7.926 17.979 1.00 91.88 103 TYR A C 1
ATOM 747 O O . TYR A 1 103 ? -1.576 7.116 17.347 1.00 91.88 103 TYR A O 1
ATOM 755 N N . LEU A 1 104 ? -2.300 9.221 17.658 1.00 92.00 104 LEU A N 1
ATOM 756 C CA . LEU A 1 104 ? -1.639 9.781 16.490 1.00 92.00 104 LEU A CA 1
ATOM 757 C C . LEU A 1 104 ? -0.110 9.808 16.629 1.00 92.00 104 LEU A C 1
ATOM 759 O O . LEU A 1 104 ? 0.556 9.421 15.672 1.00 92.00 104 LEU A O 1
ATOM 763 N N . ARG A 1 105 ? 0.445 10.175 17.796 1.00 91.00 105 ARG A N 1
ATOM 764 C CA . ARG A 1 105 ? 1.897 10.176 18.087 1.00 91.00 105 ARG A CA 1
ATOM 765 C C . ARG A 1 105 ? 2.551 8.853 17.692 1.00 91.00 105 ARG A C 1
ATOM 767 O O . ARG A 1 105 ? 3.416 8.809 16.816 1.00 91.00 105 ARG A O 1
ATOM 774 N N . VAL A 1 106 ? 2.063 7.761 18.285 1.00 90.12 106 VAL A N 1
ATOM 775 C CA . VAL A 1 106 ? 2.589 6.400 18.084 1.00 90.12 106 VAL A CA 1
ATOM 776 C C . VAL A 1 106 ? 2.456 5.967 16.622 1.00 90.12 106 VAL A C 1
ATOM 778 O O . VAL A 1 106 ? 3.336 5.305 16.067 1.00 90.12 106 VAL A O 1
ATOM 781 N N . ARG A 1 107 ? 1.348 6.338 15.968 1.00 91.06 107 ARG A N 1
ATOM 782 C CA . ARG A 1 107 ? 1.074 5.958 14.579 1.00 91.06 107 ARG A CA 1
ATOM 783 C C . ARG A 1 107 ? 1.910 6.748 13.573 1.00 91.06 107 ARG A C 1
ATOM 785 O O . ARG A 1 107 ? 2.442 6.125 12.659 1.00 91.06 107 ARG A O 1
ATOM 792 N N . LEU A 1 108 ? 2.055 8.064 13.741 1.00 91.62 108 LEU A N 1
ATOM 793 C CA . LEU A 1 108 ? 2.911 8.890 12.890 1.00 91.62 108 LEU A CA 1
ATOM 794 C C . LEU A 1 108 ? 4.374 8.488 13.054 1.00 91.62 108 LEU A C 1
ATOM 796 O O . LEU A 1 108 ? 5.002 8.197 12.043 1.00 91.62 108 LEU A O 1
ATOM 800 N N . ARG A 1 109 ? 4.897 8.343 14.283 1.00 90.25 109 ARG A N 1
ATOM 801 C CA . ARG A 1 109 ? 6.289 7.901 14.490 1.00 90.25 109 ARG A CA 1
ATOM 802 C C . ARG A 1 109 ? 6.573 6.580 13.768 1.00 90.25 109 ARG A C 1
ATOM 804 O O . ARG A 1 109 ? 7.545 6.496 13.028 1.00 90.25 109 ARG A O 1
ATOM 811 N N . ARG A 1 110 ? 5.691 5.579 13.890 1.00 89.44 110 ARG A N 1
ATOM 812 C CA . ARG A 1 110 ? 5.870 4.267 13.239 1.00 89.44 110 ARG A CA 1
ATOM 813 C C . ARG A 1 110 ? 5.757 4.289 11.704 1.00 89.44 110 ARG A C 1
ATOM 815 O O . ARG A 1 110 ? 6.331 3.415 11.061 1.00 89.44 110 ARG A O 1
ATOM 822 N N . LEU A 1 111 ? 4.984 5.206 11.119 1.00 89.81 111 LEU A N 1
ATOM 823 C CA . LEU A 1 111 ? 4.753 5.260 9.666 1.00 89.81 111 LEU A CA 1
ATOM 824 C C . LEU A 1 111 ? 5.700 6.229 8.949 1.00 89.81 111 LEU A C 1
ATOM 826 O O . LEU A 1 111 ? 6.197 5.904 7.879 1.00 89.81 111 LEU A O 1
ATOM 830 N N . VAL A 1 112 ? 5.952 7.397 9.539 1.00 92.12 112 VAL A N 1
ATOM 831 C CA . VAL A 1 112 ? 6.727 8.488 8.934 1.00 92.12 112 VAL A CA 1
ATOM 832 C C . VAL A 1 112 ? 8.228 8.234 9.061 1.00 92.12 112 VAL A C 1
ATOM 834 O O . VAL A 1 112 ? 8.935 8.369 8.069 1.00 92.12 112 VAL A O 1
ATOM 837 N N . ALA A 1 113 ? 8.716 7.790 10.228 1.00 91.06 113 ALA A N 1
ATOM 838 C CA . ALA A 1 113 ? 10.148 7.593 10.473 1.00 91.06 113 ALA A CA 1
ATOM 839 C C . ALA A 1 113 ? 10.869 6.704 9.439 1.00 91.06 113 ALA A C 1
ATOM 841 O O . ALA A 1 113 ? 11.864 7.169 8.882 1.00 91.06 113 ALA A O 1
ATOM 842 N N . PRO A 1 114 ? 10.400 5.481 9.108 1.00 90.50 114 PRO A N 1
ATOM 843 C CA . PRO A 1 114 ? 11.101 4.650 8.129 1.00 90.50 114 PRO A CA 1
ATOM 844 C C . PRO A 1 114 ? 11.036 5.232 6.705 1.00 90.50 114 PRO A C 1
ATOM 846 O O . PRO A 1 114 ? 11.904 4.938 5.887 1.00 90.50 114 PRO A O 1
ATOM 849 N N . VAL A 1 115 ? 10.060 6.099 6.407 1.00 92.44 115 VAL A N 1
ATOM 850 C CA . VAL A 1 115 ? 9.963 6.795 5.112 1.00 92.44 115 VAL A CA 1
ATOM 851 C C . VAL A 1 115 ? 10.838 8.035 5.050 1.00 92.44 115 VAL A C 1
ATOM 853 O O . VAL A 1 115 ? 11.396 8.307 3.995 1.00 92.44 115 VAL A O 1
ATOM 856 N N . THR A 1 116 ? 11.062 8.732 6.165 1.00 93.00 116 THR A N 1
ATOM 857 C CA . THR A 1 116 ? 12.120 9.748 6.253 1.00 93.00 116 THR A CA 1
ATOM 858 C C . THR A 1 116 ? 13.477 9.144 5.890 1.00 93.00 116 THR A C 1
ATOM 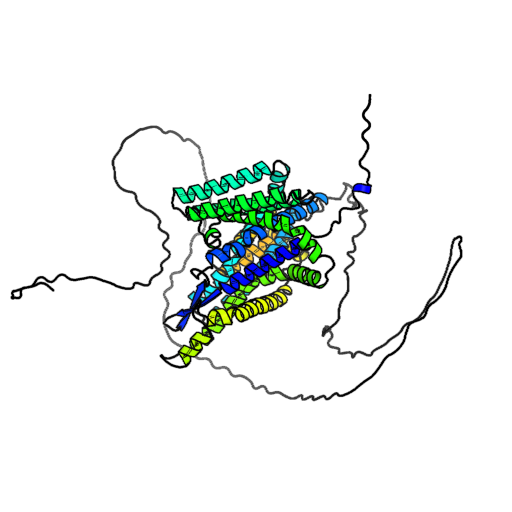860 O O . THR A 1 116 ? 14.209 9.729 5.098 1.00 93.00 116 THR A O 1
ATOM 863 N N . VAL A 1 11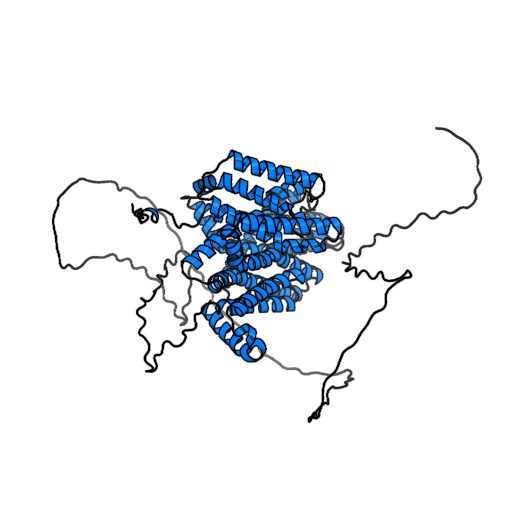7 ? 13.786 7.950 6.413 1.00 92.25 117 VAL A N 1
ATOM 864 C CA . VAL A 1 117 ? 15.037 7.234 6.107 1.00 92.25 117 VAL A CA 1
ATOM 865 C C . VAL A 1 117 ? 15.089 6.805 4.634 1.00 92.25 117 VAL A C 1
ATOM 867 O O . VAL A 1 117 ? 16.117 7.015 3.993 1.00 92.25 117 VAL A O 1
ATOM 870 N N . LEU A 1 118 ? 13.988 6.287 4.065 1.00 92.69 118 LEU A N 1
ATOM 871 C CA . LEU A 1 118 ? 13.912 5.970 2.630 1.00 92.69 118 LEU A CA 1
ATOM 872 C C . LEU A 1 118 ? 14.148 7.207 1.754 1.00 92.69 118 LEU A C 1
ATOM 874 O O . LEU A 1 118 ? 15.002 7.160 0.880 1.00 92.69 118 LEU A O 1
ATOM 878 N N . VAL A 1 119 ? 13.398 8.294 1.963 1.00 93.62 119 VAL A N 1
ATOM 879 C CA . VAL A 1 119 ? 13.470 9.500 1.122 1.00 93.62 119 VAL A CA 1
ATOM 880 C C . VAL A 1 119 ? 14.875 10.088 1.143 1.00 93.62 119 VAL A C 1
ATOM 882 O O . VAL A 1 119 ? 15.449 10.322 0.083 1.00 93.62 119 VAL A O 1
ATOM 885 N N . LEU A 1 120 ? 15.445 10.292 2.335 1.00 93.50 120 LEU A N 1
ATOM 886 C CA . LEU A 1 120 ? 16.780 10.872 2.472 1.00 93.50 120 LEU A CA 1
ATOM 887 C C . LEU A 1 120 ? 17.862 9.942 1.907 1.00 93.50 120 LEU A C 1
ATOM 889 O O . LEU A 1 120 ? 18.743 10.406 1.190 1.00 93.50 120 LEU A O 1
ATOM 893 N N . GLY A 1 121 ? 17.786 8.636 2.183 1.00 92.81 121 GLY A N 1
ATOM 894 C CA . GLY A 1 121 ? 18.774 7.664 1.709 1.00 92.81 121 GLY A CA 1
ATOM 895 C C . GLY A 1 121 ? 18.711 7.415 0.199 1.00 92.81 121 GLY A C 1
ATOM 896 O O . GLY A 1 121 ? 19.745 7.409 -0.463 1.00 92.81 121 GLY A O 1
ATOM 897 N N . ALA A 1 122 ? 17.512 7.260 -0.367 1.00 93.06 122 ALA A N 1
ATOM 898 C CA . ALA A 1 122 ? 17.322 7.096 -1.807 1.00 93.06 122 ALA A CA 1
ATOM 899 C C . ALA A 1 122 ? 17.659 8.385 -2.572 1.00 93.06 122 ALA A C 1
ATOM 901 O O . ALA A 1 122 ? 18.278 8.323 -3.629 1.00 93.06 122 ALA A O 1
ATOM 902 N N . GLY A 1 123 ? 17.312 9.551 -2.022 1.00 93.50 123 GLY A N 1
ATOM 903 C CA . GLY A 1 123 ? 17.668 10.846 -2.597 1.00 93.50 123 GLY A CA 1
ATOM 904 C C . GLY A 1 123 ? 19.168 11.120 -2.588 1.00 93.50 123 GLY A C 1
ATOM 905 O O . GLY A 1 123 ? 19.711 11.556 -3.599 1.00 93.50 123 GLY A O 1
ATOM 906 N N . ALA A 1 124 ? 19.861 10.780 -1.497 1.00 92.94 124 ALA A N 1
ATOM 907 C CA . ALA A 1 124 ? 21.320 10.823 -1.444 1.00 92.94 124 ALA A CA 1
ATOM 908 C C . ALA A 1 124 ? 21.958 9.855 -2.456 1.00 92.94 124 ALA A C 1
ATOM 910 O O . ALA A 1 124 ? 22.889 10.239 -3.156 1.00 92.94 124 ALA A O 1
ATOM 911 N N . ALA A 1 125 ? 21.432 8.632 -2.593 1.00 92.38 125 ALA A N 1
ATOM 912 C CA . ALA A 1 125 ? 21.920 7.671 -3.583 1.00 92.38 125 ALA A CA 1
ATOM 913 C C . ALA A 1 125 ? 21.720 8.159 -5.031 1.00 92.38 125 ALA A C 1
ATOM 915 O O . ALA A 1 125 ? 22.624 8.012 -5.850 1.00 92.38 125 ALA A O 1
ATOM 916 N N . LEU A 1 126 ? 20.577 8.782 -5.342 1.00 92.81 126 LEU A N 1
ATOM 917 C CA . LEU A 1 126 ? 20.313 9.382 -6.656 1.00 92.81 126 LEU A CA 1
ATOM 918 C C . LEU A 1 126 ? 21.203 10.605 -6.927 1.00 92.81 126 LEU A C 1
ATOM 920 O O . LEU A 1 126 ? 21.675 10.757 -8.047 1.00 92.81 126 LEU A O 1
ATOM 924 N N . ALA A 1 127 ? 21.473 11.438 -5.916 1.00 91.31 127 ALA A N 1
ATOM 925 C CA . ALA A 1 127 ? 22.391 12.573 -6.038 1.00 91.31 127 ALA A CA 1
ATOM 926 C C . ALA A 1 127 ? 23.843 12.115 -6.273 1.00 91.31 127 ALA A C 1
ATOM 928 O O . ALA A 1 127 ? 24.524 12.642 -7.146 1.00 91.31 127 ALA A O 1
ATOM 929 N N . VAL A 1 128 ? 24.301 11.077 -5.566 1.00 92.25 128 VAL A N 1
ATOM 930 C CA . VAL A 1 128 ? 25.603 10.444 -5.836 1.00 92.25 128 VAL A CA 1
ATOM 931 C C . VAL A 1 128 ? 25.637 9.842 -7.246 1.00 92.25 128 VAL A C 1
ATOM 933 O O . VAL A 1 128 ? 26.645 9.954 -7.935 1.00 92.25 128 VAL A O 1
ATOM 936 N N . ALA A 1 129 ? 24.536 9.250 -7.716 1.00 89.56 129 ALA A N 1
ATOM 937 C CA . ALA A 1 129 ? 24.449 8.708 -9.068 1.00 89.56 129 ALA A CA 1
ATOM 938 C C . ALA A 1 129 ? 24.506 9.786 -10.173 1.00 89.56 129 ALA A C 1
ATOM 940 O O . ALA A 1 129 ? 25.068 9.511 -11.232 1.00 89.56 129 ALA A O 1
ATOM 941 N N . SER A 1 130 ? 24.006 11.010 -9.945 1.00 89.69 130 SER A N 1
ATOM 942 C CA . SER A 1 130 ? 24.226 12.124 -10.888 1.00 89.69 130 SER A CA 1
ATOM 943 C C . SER A 1 130 ? 25.695 12.541 -10.989 1.00 89.69 130 SER A C 1
ATOM 945 O O . SER A 1 130 ? 26.158 12.797 -12.096 1.00 89.69 130 SER A O 1
ATOM 947 N N . GLU A 1 131 ? 26.462 12.519 -9.892 1.00 91.25 131 GLU A N 1
ATOM 948 C CA . GLU A 1 131 ? 27.908 12.819 -9.932 1.00 91.25 131 GLU A CA 1
ATOM 949 C C . GLU A 1 131 ? 28.712 11.768 -10.725 1.00 91.25 131 GLU A C 1
ATOM 951 O O . GLU A 1 131 ? 29.764 12.069 -11.282 1.00 91.25 131 GLU A O 1
ATOM 956 N N . PHE A 1 132 ? 28.199 10.536 -10.838 1.00 88.81 132 PHE A N 1
ATOM 957 C CA . PHE A 1 132 ? 28.752 9.496 -11.718 1.00 88.81 132 PHE A CA 1
ATOM 958 C C . PHE A 1 132 ? 28.331 9.637 -13.195 1.00 88.81 132 PHE A C 1
ATOM 960 O O . PHE A 1 132 ? 28.637 8.759 -14.002 1.00 88.81 132 PHE A O 1
ATOM 967 N N . GLY A 1 133 ? 27.641 10.719 -13.571 1.00 84.62 133 GLY A N 1
ATOM 968 C CA . GLY A 1 133 ? 27.268 11.006 -14.958 1.00 84.62 133 GLY A CA 1
ATOM 969 C C . GLY A 1 133 ? 26.135 10.137 -15.511 1.00 84.62 133 GLY A C 1
ATOM 970 O O . GLY A 1 133 ? 26.028 9.984 -16.729 1.00 84.62 133 GLY A O 1
ATOM 971 N N . LEU A 1 134 ? 25.289 9.546 -14.654 1.00 84.88 134 LEU A N 1
ATOM 972 C CA . LEU A 1 134 ? 24.112 8.812 -15.130 1.00 84.88 134 LEU A CA 1
ATOM 973 C C . LEU A 1 134 ? 23.118 9.772 -15.822 1.00 84.88 134 LEU A C 1
ATOM 975 O O . LEU A 1 134 ? 22.891 10.870 -15.312 1.00 84.88 134 LEU A O 1
ATOM 979 N N . PRO A 1 135 ? 22.468 9.367 -16.936 1.00 84.94 135 PRO A N 1
ATOM 980 C CA . PRO A 1 135 ? 21.553 10.239 -17.671 1.00 84.94 135 PRO A CA 1
ATOM 981 C C . PRO A 1 135 ? 20.406 10.776 -16.806 1.00 84.94 135 PRO A C 1
ATOM 983 O O . PRO A 1 135 ? 19.716 10.007 -16.131 1.00 84.94 135 PRO A O 1
ATOM 986 N N . GLU A 1 136 ? 20.134 12.081 -16.888 1.00 85.50 136 GLU A N 1
ATOM 987 C CA . GLU A 1 136 ? 19.099 12.740 -16.076 1.00 85.50 136 GLU A CA 1
ATOM 988 C C . GLU A 1 136 ? 17.716 12.092 -16.232 1.00 85.50 136 GLU A C 1
ATOM 990 O O . GLU A 1 136 ? 17.014 11.892 -15.244 1.00 85.50 136 GLU A O 1
ATOM 995 N N . GLY A 1 137 ? 17.342 11.686 -17.451 1.00 83.50 137 GLY A N 1
ATOM 996 C CA . GLY A 1 137 ? 16.079 10.986 -17.712 1.00 83.50 137 GLY A CA 1
ATOM 997 C C . GLY A 1 137 ? 15.969 9.634 -16.995 1.00 83.50 137 GLY A C 1
ATOM 998 O O . GLY A 1 137 ? 14.902 9.293 -16.482 1.00 83.50 137 GLY A O 1
ATOM 999 N N . LEU A 1 138 ? 17.080 8.894 -16.882 1.00 83.81 138 LEU A N 1
ATOM 1000 C CA . LEU A 1 138 ? 17.144 7.629 -16.143 1.00 83.81 138 LEU A CA 1
ATOM 1001 C C . LEU A 1 138 ? 17.009 7.877 -14.634 1.00 83.81 138 LEU A C 1
ATOM 1003 O O . LEU A 1 138 ? 16.269 7.163 -13.957 1.00 83.81 138 LEU A O 1
ATOM 1007 N N . LEU A 1 139 ? 17.674 8.913 -14.112 1.00 88.50 139 LEU A N 1
ATOM 1008 C CA . LEU A 1 139 ? 17.582 9.310 -12.703 1.00 88.50 139 LEU A CA 1
ATOM 1009 C C . LEU A 1 139 ? 16.190 9.843 -12.343 1.00 88.50 139 LEU A C 1
ATOM 1011 O O . LEU A 1 139 ? 15.665 9.501 -11.284 1.00 88.50 139 LEU A O 1
ATOM 1015 N N . ALA A 1 140 ? 15.557 10.619 -13.225 1.00 87.75 140 ALA A N 1
ATOM 1016 C CA . ALA A 1 140 ? 14.188 11.100 -13.070 1.00 87.75 140 ALA A CA 1
ATOM 1017 C C . ALA A 1 140 ? 13.172 9.945 -13.085 1.00 87.75 140 ALA A C 1
ATOM 1019 O O . ALA A 1 140 ? 12.240 9.927 -12.279 1.00 87.75 140 ALA A O 1
ATOM 1020 N N . GLU A 1 141 ? 13.364 8.941 -13.941 1.00 86.88 141 GLU A N 1
ATOM 1021 C CA . GLU A 1 141 ? 12.492 7.767 -13.967 1.00 86.88 141 GLU A CA 1
ATOM 1022 C C . GLU A 1 141 ? 12.714 6.853 -12.753 1.00 86.88 141 GLU A C 1
ATOM 1024 O O . GLU A 1 141 ? 11.745 6.460 -12.104 1.00 86.88 141 GLU A O 1
ATOM 1029 N N . ALA A 1 142 ? 13.964 6.597 -12.356 1.00 89.25 142 ALA A N 1
ATOM 1030 C CA . ALA A 1 142 ? 14.293 5.908 -11.105 1.00 89.25 142 ALA A CA 1
ATOM 1031 C C . ALA A 1 142 ? 13.654 6.609 -9.891 1.00 89.25 142 ALA A C 1
ATOM 1033 O O . ALA A 1 142 ? 12.962 5.982 -9.088 1.00 89.25 142 ALA A O 1
ATOM 1034 N N . SER A 1 143 ? 13.816 7.931 -9.810 1.00 90.81 143 SER A N 1
ATOM 1035 C CA . SER A 1 143 ? 13.209 8.826 -8.822 1.00 90.81 143 SER A CA 1
ATOM 1036 C C . SER A 1 143 ? 11.685 8.656 -8.738 1.00 90.81 143 SER A C 1
ATOM 1038 O O . SER A 1 143 ? 11.155 8.399 -7.650 1.00 90.81 143 SER A O 1
ATOM 1040 N N . ARG A 1 144 ? 10.979 8.700 -9.879 1.00 89.44 144 ARG A N 1
ATOM 1041 C CA . ARG A 1 144 ? 9.527 8.459 -9.950 1.00 89.44 144 ARG A CA 1
ATOM 1042 C C . ARG A 1 144 ? 9.148 7.040 -9.527 1.00 89.44 144 ARG A C 1
ATOM 1044 O O . ARG A 1 144 ? 8.187 6.874 -8.783 1.00 89.44 144 ARG A O 1
ATOM 1051 N N . ARG A 1 145 ? 9.891 6.009 -9.942 1.00 89.81 145 ARG A N 1
ATOM 1052 C CA . ARG A 1 145 ? 9.574 4.598 -9.638 1.00 89.81 145 ARG A CA 1
ATOM 1053 C C . ARG A 1 145 ? 9.825 4.213 -8.176 1.00 89.81 145 ARG A C 1
ATOM 1055 O O . ARG A 1 145 ? 9.093 3.371 -7.659 1.00 89.81 145 ARG A O 1
ATOM 1062 N N . ILE A 1 146 ? 10.785 4.840 -7.487 1.00 91.75 146 ILE A N 1
ATOM 1063 C CA . ILE A 1 146 ? 10.947 4.701 -6.025 1.00 91.75 146 ILE A CA 1
ATOM 1064 C C . ILE A 1 146 ? 9.817 5.438 -5.289 1.00 91.75 146 ILE A C 1
ATOM 1066 O O . ILE A 1 146 ? 9.279 4.918 -4.312 1.00 91.75 146 ILE A O 1
ATOM 1070 N N . GLY A 1 147 ? 9.429 6.628 -5.763 1.00 90.00 147 GLY A N 1
ATOM 1071 C CA . GLY A 1 147 ? 8.339 7.412 -5.177 1.00 90.00 147 GLY A CA 1
ATOM 1072 C C . GLY A 1 147 ? 6.949 6.797 -5.378 1.00 90.00 147 GLY A C 1
ATOM 1073 O O . GLY A 1 147 ? 6.116 6.859 -4.473 1.00 90.00 147 GLY A O 1
ATOM 1074 N N . GLN A 1 148 ? 6.703 6.156 -6.528 1.00 89.25 148 GLN A N 1
ATOM 1075 C CA . GLN A 1 148 ? 5.381 5.688 -6.953 1.00 89.25 148 GLN A CA 1
ATOM 1076 C C . GLN A 1 148 ? 4.658 4.836 -5.893 1.00 89.25 148 GLN A C 1
ATOM 1078 O O . GLN A 1 148 ? 3.530 5.194 -5.560 1.00 89.25 148 GLN A O 1
ATOM 1083 N N . PRO A 1 149 ? 5.231 3.767 -5.295 1.00 90.00 149 PRO A N 1
ATOM 1084 C CA . PRO A 1 149 ? 4.506 2.960 -4.312 1.00 90.00 149 PRO A CA 1
ATOM 1085 C C . PRO A 1 149 ? 4.033 3.745 -3.088 1.00 90.00 149 PRO A C 1
ATOM 1087 O O . PRO A 1 149 ? 3.049 3.346 -2.472 1.00 90.00 149 PRO A O 1
ATOM 1090 N N . LEU A 1 150 ? 4.689 4.858 -2.734 1.00 91.19 150 LEU A N 1
ATOM 1091 C CA . LEU A 1 150 ? 4.434 5.593 -1.495 1.00 91.19 150 LEU A CA 1
ATOM 1092 C C . LEU A 1 150 ? 3.036 6.236 -1.427 1.00 91.19 150 LEU A C 1
ATOM 1094 O O . LEU A 1 150 ? 2.589 6.570 -0.325 1.00 91.19 150 LEU A O 1
ATOM 1098 N N . TRP A 1 151 ? 2.296 6.337 -2.543 1.00 90.62 151 TRP A N 1
ATOM 1099 C CA . TRP A 1 151 ? 0.918 6.858 -2.555 1.00 90.62 151 TRP A CA 1
ATOM 1100 C C . TRP A 1 151 ? 0.017 6.158 -1.527 1.00 90.62 151 TRP A C 1
ATOM 1102 O O . TRP A 1 151 ? -0.754 6.815 -0.820 1.00 90.62 151 TRP A O 1
ATOM 1112 N N . PHE A 1 152 ? 0.155 4.834 -1.372 1.00 89.31 152 PHE A N 1
ATOM 1113 C CA . PHE A 1 152 ? -0.680 4.075 -0.439 1.00 89.31 152 PHE A CA 1
ATOM 1114 C C . PHE A 1 152 ? -0.427 4.488 1.014 1.00 89.31 152 PHE A C 1
ATOM 1116 O O . PHE A 1 152 ? -1.323 4.374 1.849 1.00 89.31 152 PHE A O 1
ATOM 1123 N N . LEU A 1 153 ? 0.779 4.976 1.327 1.00 88.50 153 LEU A N 1
ATOM 1124 C CA . LEU A 1 153 ? 1.173 5.357 2.671 1.00 88.50 153 LEU A CA 1
ATOM 1125 C C . LEU A 1 153 ? 0.630 6.738 3.005 1.00 88.50 153 LEU A C 1
ATOM 1127 O O . LEU A 1 153 ? 0.151 6.921 4.119 1.00 88.50 153 LEU A O 1
ATOM 1131 N N . ALA A 1 154 ? 0.628 7.673 2.048 1.00 89.19 154 ALA A N 1
ATOM 1132 C CA . ALA A 1 154 ? -0.062 8.952 2.202 1.00 89.19 154 ALA A CA 1
ATOM 1133 C C . ALA A 1 154 ? -1.548 8.721 2.533 1.00 89.19 154 ALA A C 1
ATOM 1135 O O . ALA A 1 154 ? -2.050 9.228 3.540 1.00 89.19 154 ALA A O 1
ATOM 1136 N N . VAL A 1 155 ? -2.217 7.851 1.763 1.00 92.00 155 VAL A N 1
ATOM 1137 C CA . VAL A 1 155 ? -3.595 7.413 2.042 1.00 92.00 155 VAL A CA 1
ATOM 1138 C C . VAL A 1 155 ? -3.690 6.749 3.420 1.00 92.00 155 VAL A C 1
ATOM 1140 O O . VAL A 1 155 ? -4.533 7.128 4.229 1.00 92.00 155 VAL A O 1
ATOM 1143 N N . TYR A 1 156 ? -2.817 5.793 3.746 1.00 91.00 156 TYR A N 1
ATOM 1144 C CA . TYR A 1 156 ? -2.868 5.042 5.006 1.00 91.00 156 TYR A CA 1
ATOM 1145 C C . TYR A 1 156 ? -2.598 5.909 6.248 1.00 91.00 156 TYR A C 1
ATOM 1147 O O . TYR A 1 156 ? -3.203 5.670 7.297 1.00 91.00 156 TYR A O 1
ATOM 1155 N N . VAL A 1 157 ? -1.743 6.932 6.145 1.00 91.12 157 VAL A N 1
ATOM 1156 C CA . VAL A 1 157 ? -1.534 7.970 7.169 1.00 91.12 157 VAL A CA 1
ATOM 1157 C C . VAL A 1 157 ? -2.810 8.794 7.342 1.00 91.12 157 VAL A C 1
ATOM 1159 O O . VAL A 1 157 ? -3.291 8.920 8.472 1.00 91.12 157 VAL A O 1
ATOM 1162 N N . GLY A 1 158 ? -3.413 9.261 6.243 1.00 91.69 158 GLY A N 1
ATOM 1163 C CA . GLY A 1 158 ? -4.693 9.974 6.248 1.00 91.69 158 GLY A CA 1
ATOM 1164 C C . GLY A 1 158 ? -5.802 9.163 6.925 1.00 91.69 158 GLY A C 1
ATOM 1165 O O . GLY A 1 158 ? -6.345 9.589 7.947 1.00 91.69 158 GLY A O 1
ATOM 1166 N N . LEU A 1 159 ? -6.065 7.943 6.447 1.00 93.44 159 LEU A N 1
ATOM 1167 C CA . LEU A 1 159 ? -7.043 7.025 7.042 1.00 93.44 159 LEU A CA 1
ATOM 1168 C C . LEU A 1 159 ? -6.765 6.741 8.513 1.00 93.44 159 LEU A C 1
ATOM 1170 O O . LEU A 1 159 ? -7.691 6.723 9.319 1.00 93.44 159 LEU A O 1
ATOM 1174 N N . THR A 1 160 ? -5.498 6.509 8.871 1.00 91.88 160 THR A N 1
ATOM 1175 C CA . THR A 1 160 ? -5.089 6.271 10.258 1.00 91.88 160 THR A CA 1
ATOM 1176 C C . THR A 1 160 ? -5.435 7.473 11.132 1.00 91.88 160 THR A C 1
ATOM 1178 O O . THR A 1 160 ? -5.989 7.281 12.211 1.00 91.88 160 THR A O 1
ATOM 1181 N N . SER A 1 161 ? -5.155 8.697 10.676 1.00 92.12 161 SER A N 1
ATOM 1182 C CA . SER A 1 161 ? -5.430 9.919 11.440 1.00 92.12 161 SER A CA 1
ATOM 1183 C C . SER A 1 161 ? -6.924 10.122 11.723 1.00 92.12 161 SER A C 1
ATOM 1185 O O . SER A 1 161 ? -7.288 10.597 12.800 1.00 92.12 161 SER A O 1
ATOM 1187 N N . LEU A 1 162 ? -7.783 9.677 10.799 1.00 93.75 162 LEU A N 1
ATOM 1188 C CA . LEU A 1 162 ? -9.241 9.781 10.868 1.00 93.75 162 LEU A CA 1
ATOM 1189 C C . LEU A 1 162 ? -9.917 8.635 11.641 1.00 93.75 162 LEU A C 1
ATOM 1191 O O . LEU A 1 162 ? -11.133 8.682 11.831 1.00 93.75 162 LEU A O 1
ATOM 1195 N N . VAL A 1 163 ? -9.170 7.631 12.127 1.00 95.75 163 VAL A N 1
ATOM 1196 C CA . VAL A 1 163 ? -9.737 6.442 12.800 1.00 95.75 163 VAL A CA 1
ATOM 1197 C C . VAL A 1 163 ? -10.740 6.794 13.904 1.00 95.75 163 VAL A C 1
ATOM 1199 O O . VAL A 1 163 ? -11.846 6.268 13.837 1.00 95.75 163 VAL A O 1
ATOM 1202 N N . PRO A 1 164 ? -10.479 7.698 14.869 1.00 93.12 164 PRO A N 1
ATOM 1203 C CA . PRO A 1 164 ? -11.462 7.992 15.920 1.00 93.12 164 PRO A CA 1
ATOM 1204 C C . PRO A 1 164 ? -12.791 8.543 15.396 1.00 93.12 164 PRO A C 1
ATOM 1206 O O . PRO A 1 164 ? -13.850 8.244 15.948 1.00 93.12 164 PRO A O 1
ATOM 1209 N N . LEU A 1 165 ? -12.749 9.327 14.315 1.00 94.25 165 LEU A N 1
ATOM 1210 C CA . LEU A 1 165 ? -13.941 9.850 13.654 1.00 94.25 165 LEU A CA 1
ATOM 1211 C C . LEU A 1 165 ? -14.680 8.730 12.911 1.00 94.25 165 LEU A C 1
ATOM 1213 O O . LEU A 1 165 ? -15.891 8.581 13.070 1.00 94.25 165 LEU A O 1
ATOM 1217 N N . ALA A 1 166 ? -13.944 7.909 12.160 1.00 95.94 166 ALA A N 1
ATOM 1218 C CA . ALA A 1 166 ? -14.475 6.757 11.439 1.00 95.94 166 ALA A CA 1
ATOM 1219 C C . ALA A 1 166 ? -15.139 5.740 12.390 1.00 95.94 166 ALA A C 1
ATOM 1221 O O . ALA A 1 166 ? -16.230 5.251 12.097 1.00 95.94 166 ALA A O 1
ATOM 1222 N N . VAL A 1 167 ? -14.535 5.489 13.557 1.00 97.06 167 VAL A N 1
ATOM 1223 C CA . VAL A 1 167 ? -15.087 4.637 14.622 1.00 97.06 167 VAL A CA 1
ATOM 1224 C C . VAL A 1 167 ? -16.320 5.275 15.265 1.00 97.06 167 VAL A C 1
ATOM 1226 O O . VAL A 1 167 ? -17.328 4.603 15.435 1.00 97.06 167 VAL A O 1
ATOM 1229 N N . ARG A 1 168 ? -16.317 6.589 15.527 1.00 95.44 168 ARG A N 1
ATOM 1230 C CA . ARG A 1 168 ? -17.497 7.310 16.045 1.00 95.44 168 ARG A CA 1
ATOM 1231 C C . ARG A 1 168 ? -18.694 7.270 15.088 1.00 95.44 168 ARG A C 1
ATOM 1233 O O . ARG A 1 168 ? -19.831 7.319 15.552 1.00 95.44 168 ARG A O 1
ATOM 1240 N N . PHE A 1 169 ? -18.471 7.201 13.775 1.00 95.62 169 PHE A N 1
ATOM 1241 C CA . PHE A 1 169 ? -19.538 6.947 12.802 1.00 95.62 169 PHE A CA 1
ATOM 1242 C C . PHE A 1 169 ? -19.979 5.476 12.808 1.00 95.62 169 PHE A C 1
ATOM 1244 O O . PHE A 1 169 ? -21.179 5.209 12.897 1.00 95.62 169 PHE A O 1
ATOM 1251 N N . HIS A 1 170 ? -19.020 4.547 12.804 1.00 96.62 170 HIS A N 1
ATOM 1252 C CA . HIS A 1 170 ? -19.252 3.100 12.836 1.00 96.62 170 HIS A CA 1
ATOM 1253 C C . HIS A 1 170 ? -20.063 2.653 14.058 1.00 96.62 170 HIS A C 1
ATOM 1255 O O . HIS A 1 170 ? -21.128 2.068 13.895 1.00 96.62 170 HIS A O 1
ATOM 1261 N N . ASP A 1 171 ? -19.631 3.006 15.272 1.00 95.38 171 ASP A N 1
ATOM 1262 C CA . ASP A 1 171 ? -20.295 2.628 16.528 1.00 95.38 171 ASP A CA 1
ATOM 1263 C C . ASP A 1 171 ? -21.717 3.230 16.643 1.00 95.38 171 ASP A C 1
ATOM 1265 O O . ASP A 1 171 ? -22.572 2.689 17.342 1.00 95.38 171 ASP A O 1
ATOM 1269 N N . ARG A 1 172 ? -22.006 4.338 15.938 1.00 95.38 172 ARG A N 1
ATOM 1270 C CA . ARG A 1 172 ? -23.350 4.947 15.883 1.00 95.38 172 ARG A CA 1
ATOM 1271 C C . ARG A 1 172 ? -24.266 4.285 14.865 1.00 95.38 172 ARG A C 1
ATOM 1273 O O . ARG A 1 172 ? -25.454 4.114 15.128 1.00 95.38 172 ARG A O 1
ATOM 1280 N N . SER A 1 173 ? -23.766 4.010 13.662 1.00 95.19 173 SER A N 1
ATOM 1281 C CA . SER A 1 173 ? -24.561 3.395 12.601 1.00 95.19 173 SER A CA 1
ATOM 1282 C C . SER A 1 173 ? -23.666 2.826 11.494 1.00 95.19 173 SER A C 1
ATOM 1284 O O . SER A 1 173 ? -23.465 3.484 10.469 1.00 95.19 173 SER A O 1
ATOM 1286 N N . PRO A 1 174 ? -23.194 1.572 11.624 1.00 94.00 174 PRO A N 1
ATOM 1287 C CA . PRO A 1 174 ? -22.218 1.015 10.687 1.00 94.00 174 PRO A CA 1
ATOM 1288 C C . PRO A 1 174 ? -22.817 0.886 9.280 1.00 94.00 174 PRO A C 1
ATOM 1290 O O . PRO A 1 174 ? -22.158 1.145 8.277 1.00 94.00 174 PRO A O 1
ATOM 1293 N N . ARG A 1 175 ? -24.124 0.591 9.191 1.00 96.19 175 ARG A N 1
ATOM 1294 C CA . ARG A 1 175 ? -24.861 0.542 7.918 1.00 96.19 175 ARG A CA 1
ATOM 1295 C C . ARG A 1 175 ? -24.905 1.899 7.213 1.00 96.19 175 ARG A C 1
ATOM 1297 O O . ARG A 1 175 ? -24.698 1.938 6.008 1.00 96.19 175 ARG A O 1
ATOM 1304 N N . ARG A 1 176 ? -25.166 3.001 7.931 1.00 96.50 176 ARG A N 1
ATOM 1305 C CA . ARG A 1 176 ? -25.199 4.343 7.319 1.00 96.50 176 ARG A CA 1
ATOM 1306 C C . ARG A 1 176 ? -23.805 4.782 6.881 1.00 96.50 176 ARG A C 1
ATOM 1308 O O . ARG A 1 176 ? -23.688 5.366 5.814 1.00 96.50 176 ARG A O 1
ATOM 1315 N N . SER A 1 177 ? -22.767 4.459 7.656 1.00 95.19 177 SER A N 1
ATOM 1316 C CA . SER A 1 177 ? -21.370 4.726 7.289 1.00 95.19 177 SER A CA 1
ATOM 1317 C C . SER A 1 177 ? -20.972 4.023 5.992 1.00 95.19 177 SER A C 1
ATOM 1319 O O . SER A 1 177 ? -20.471 4.678 5.082 1.00 95.19 177 SER A O 1
ATOM 1321 N N . LEU A 1 178 ? -21.262 2.721 5.873 1.00 97.38 178 LEU A N 1
ATOM 1322 C CA . LEU A 1 178 ? -21.018 1.968 4.640 1.00 97.38 178 LEU A CA 1
ATOM 1323 C C . LEU A 1 178 ? -21.831 2.506 3.456 1.00 97.38 178 LEU A C 1
ATOM 1325 O O . LEU A 1 178 ? -21.266 2.713 2.390 1.00 97.38 178 LEU A O 1
ATOM 1329 N N . LEU A 1 179 ? -23.136 2.749 3.629 1.00 97.69 179 LEU A N 1
ATOM 1330 C CA . LEU A 1 179 ? -24.008 3.210 2.540 1.00 97.69 179 LEU A CA 1
ATOM 1331 C C . LEU A 1 179 ? -23.650 4.618 2.048 1.00 97.69 179 LEU A C 1
ATOM 1333 O O . LEU A 1 179 ? -23.690 4.857 0.847 1.00 97.69 179 LEU A O 1
ATOM 1337 N N . ALA A 1 180 ? -23.271 5.534 2.943 1.00 97.88 180 ALA A N 1
ATOM 1338 C CA . ALA A 1 180 ? -22.842 6.879 2.560 1.00 97.88 180 ALA A CA 1
ATOM 1339 C C . ALA A 1 180 ? -21.533 6.850 1.755 1.00 97.88 180 ALA A C 1
ATOM 1341 O O . ALA A 1 180 ? -21.430 7.514 0.729 1.00 97.88 180 ALA A O 1
ATOM 1342 N N . LEU A 1 181 ? -20.556 6.044 2.186 1.00 98.06 181 LEU A N 1
ATOM 1343 C CA . LEU A 1 181 ? -19.294 5.882 1.462 1.00 98.06 181 LEU A CA 1
ATOM 1344 C C . LEU A 1 181 ? -19.485 5.137 0.132 1.00 98.06 181 LEU A C 1
ATOM 1346 O O . LEU A 1 181 ? -18.928 5.556 -0.873 1.00 98.06 181 LEU A O 1
ATOM 1350 N N . ALA A 1 182 ? -20.307 4.084 0.092 1.00 98.38 182 ALA A N 1
ATOM 1351 C CA . ALA A 1 182 ? -20.617 3.363 -1.145 1.00 98.38 182 ALA A CA 1
ATOM 1352 C C . ALA A 1 182 ? -21.375 4.244 -2.151 1.00 98.38 182 ALA A C 1
ATOM 1354 O O . ALA A 1 182 ? -21.079 4.203 -3.341 1.00 98.38 182 ALA A O 1
ATOM 1355 N N . GLY A 1 183 ? -22.302 5.081 -1.672 1.00 98.50 183 GLY A N 1
ATOM 1356 C CA . GLY A 1 183 ? -22.976 6.087 -2.492 1.00 98.50 183 GLY A CA 1
ATOM 1357 C C . GLY A 1 183 ? -22.018 7.152 -3.030 1.00 98.50 183 GLY A C 1
ATOM 1358 O O . GLY A 1 183 ? -22.150 7.542 -4.183 1.00 98.50 183 GLY A O 1
ATOM 1359 N N . ALA A 1 184 ? -21.024 7.576 -2.241 1.00 98.44 184 ALA A N 1
ATOM 1360 C CA . ALA A 1 184 ? -19.988 8.501 -2.701 1.00 98.44 184 ALA A CA 1
ATOM 1361 C C . ALA A 1 184 ? -19.088 7.879 -3.785 1.00 98.44 184 ALA A C 1
ATOM 1363 O O . ALA A 1 184 ? -18.842 8.530 -4.794 1.00 98.44 184 ALA A O 1
ATOM 1364 N N . VAL A 1 185 ? -18.668 6.614 -3.626 1.00 98.56 185 VAL A N 1
ATOM 1365 C CA . VAL A 1 185 ? -17.916 5.885 -4.669 1.00 98.56 185 VAL A CA 1
ATOM 1366 C C . VAL A 1 185 ? -18.739 5.765 -5.952 1.00 98.56 185 VAL A C 1
ATOM 1368 O O . VAL A 1 185 ? -18.272 6.152 -7.016 1.00 98.56 185 VAL A O 1
ATOM 1371 N N . ALA A 1 186 ? -19.996 5.320 -5.852 1.00 98.19 186 ALA A N 1
ATOM 1372 C CA . ALA A 1 186 ? -20.879 5.204 -7.012 1.00 98.19 186 ALA A CA 1
ATOM 1373 C C . ALA A 1 186 ? -21.143 6.558 -7.698 1.00 98.19 186 ALA A C 1
ATOM 1375 O O . ALA A 1 186 ? -21.265 6.608 -8.918 1.00 98.19 186 ALA A O 1
ATOM 1376 N N . ALA A 1 187 ? -21.206 7.658 -6.939 1.00 98.31 187 ALA A N 1
ATOM 1377 C CA . ALA A 1 187 ? -21.355 9.002 -7.492 1.00 98.31 187 ALA A CA 1
ATOM 1378 C C . ALA A 1 187 ? -20.096 9.487 -8.231 1.00 98.31 187 ALA A C 1
ATOM 1380 O O . ALA A 1 187 ? -20.227 10.150 -9.256 1.00 98.31 187 ALA A O 1
ATOM 1381 N N . VAL A 1 188 ? -18.891 9.152 -7.751 1.00 98.19 188 VAL A N 1
ATOM 1382 C CA . VAL A 1 188 ? -17.630 9.462 -8.450 1.00 98.19 188 VAL A CA 1
ATOM 1383 C C . VAL A 1 188 ? -17.473 8.601 -9.703 1.00 98.19 188 VAL A C 1
ATOM 1385 O O . VAL A 1 188 ? -17.172 9.143 -10.763 1.00 98.19 188 VAL A O 1
ATOM 1388 N N . ASP A 1 189 ? -17.740 7.296 -9.618 1.00 97.56 189 ASP A N 1
ATOM 1389 C CA . ASP A 1 189 ? -17.690 6.390 -10.773 1.00 97.56 189 ASP A CA 1
ATOM 1390 C C . ASP A 1 189 ? -18.693 6.834 -11.857 1.00 97.56 189 ASP A C 1
ATOM 1392 O O . ASP A 1 189 ? -18.344 6.920 -13.034 1.00 97.56 189 ASP A O 1
ATOM 1396 N N . ALA A 1 190 ? -19.914 7.223 -11.461 1.00 97.12 190 ALA A N 1
ATOM 1397 C CA . ALA A 1 190 ? -20.909 7.788 -12.372 1.00 97.12 190 ALA A CA 1
ATOM 1398 C C . ALA A 1 190 ? -20.495 9.157 -12.941 1.00 97.12 190 ALA A C 1
ATOM 1400 O O . ALA A 1 190 ? -20.727 9.412 -14.118 1.00 97.12 190 ALA A O 1
ATOM 1401 N N . LEU A 1 191 ? -19.866 10.034 -12.147 1.00 97.06 191 LEU A N 1
ATOM 1402 C CA . LEU A 1 191 ? -19.354 11.322 -12.628 1.00 97.06 191 LEU A CA 1
ATOM 1403 C C . LEU A 1 191 ? -18.290 11.123 -13.715 1.00 97.06 191 LEU A C 1
ATOM 1405 O O . LEU A 1 191 ? -18.356 11.781 -14.751 1.00 97.06 191 LEU A O 1
ATOM 1409 N N . VAL A 1 192 ? -17.348 10.196 -13.515 1.00 96.00 192 VAL A N 1
ATOM 1410 C CA . VAL A 1 192 ? -16.339 9.843 -14.528 1.00 96.00 192 VAL A CA 1
ATOM 1411 C C . VAL A 1 192 ? -17.005 9.260 -15.775 1.00 96.00 192 VAL A C 1
ATOM 1413 O O . VAL A 1 192 ? -16.718 9.717 -16.877 1.00 96.00 192 VAL A O 1
ATOM 1416 N N . ALA A 1 193 ? -17.937 8.314 -15.618 1.00 94.50 193 ALA A N 1
ATOM 1417 C CA . ALA A 1 193 ? -18.632 7.686 -16.743 1.00 94.50 193 ALA A CA 1
ATOM 1418 C C . ALA A 1 193 ? -19.491 8.670 -17.566 1.00 94.50 193 ALA A C 1
ATOM 1420 O O . ALA A 1 193 ? -19.573 8.536 -18.783 1.00 94.50 193 ALA A O 1
ATOM 1421 N N . LEU A 1 194 ? -20.115 9.663 -16.922 1.00 96.44 194 LEU A N 1
ATOM 1422 C CA . LEU A 1 194 ? -20.967 10.662 -17.582 1.00 96.44 194 LEU A CA 1
ATOM 1423 C C . LEU A 1 194 ? -20.186 11.821 -18.217 1.00 96.44 194 LEU A C 1
ATOM 1425 O O . LEU A 1 194 ? -20.686 12.435 -19.154 1.00 96.44 194 LEU A O 1
ATOM 1429 N N . THR A 1 195 ? -18.996 12.149 -17.704 1.00 95.56 195 THR A N 1
ATOM 1430 C CA . THR A 1 195 ? -18.178 13.272 -18.210 1.00 95.56 195 THR A CA 1
ATOM 1431 C C . THR A 1 195 ? -17.032 12.838 -19.120 1.00 95.56 195 THR A C 1
ATOM 1433 O O . THR A 1 195 ? -16.461 13.676 -19.807 1.00 95.56 195 THR A O 1
ATOM 1436 N N . GLY A 1 196 ? -16.627 11.565 -19.081 1.00 93.19 196 GLY A N 1
ATOM 1437 C CA . GLY A 1 196 ? -15.384 11.079 -19.693 1.00 93.19 196 GLY A CA 1
ATOM 1438 C C . GLY A 1 196 ? -14.103 11.549 -18.981 1.00 93.19 196 GLY A C 1
ATOM 1439 O O . GLY A 1 196 ? -13.012 11.067 -19.285 1.00 93.19 196 GLY A O 1
ATOM 1440 N N . MET A 1 197 ? -14.204 12.456 -18.002 1.00 93.38 197 MET A N 1
ATOM 1441 C CA . MET A 1 197 ? -13.060 13.076 -17.334 1.00 93.38 197 MET A CA 1
ATOM 1442 C C . MET A 1 197 ? -12.497 12.159 -16.240 1.00 93.38 197 MET A C 1
ATOM 1444 O O . MET A 1 197 ? -12.846 12.257 -15.060 1.00 93.38 197 MET A O 1
ATOM 1448 N N . THR A 1 198 ? -11.566 11.285 -16.628 1.00 91.06 198 THR A N 1
ATOM 1449 C CA . THR A 1 198 ? -10.888 10.314 -15.742 1.00 91.06 198 THR A CA 1
ATOM 1450 C C . THR A 1 198 ? -10.250 10.945 -14.499 1.00 91.06 198 THR A C 1
ATOM 1452 O O . THR A 1 198 ? -10.196 10.307 -13.446 1.00 91.06 198 THR A O 1
ATOM 1455 N N . GLY A 1 199 ? -9.841 12.217 -14.575 1.00 91.31 199 GLY A N 1
ATOM 1456 C CA . GLY A 1 199 ? -9.293 12.984 -13.453 1.00 91.31 199 GLY A CA 1
ATOM 1457 C C . GLY A 1 199 ? -10.211 13.059 -12.224 1.00 91.31 199 GLY A C 1
ATOM 1458 O O . GLY A 1 199 ? -9.715 13.031 -11.097 1.00 91.31 199 GLY A O 1
ATOM 1459 N N . PHE A 1 200 ? -11.542 13.061 -12.393 1.00 94.38 200 PHE A N 1
ATOM 1460 C CA . PHE A 1 200 ? -12.463 13.033 -11.246 1.00 94.38 200 PHE A CA 1
ATOM 1461 C C . PHE A 1 200 ? -12.391 11.724 -10.452 1.00 94.38 200 PHE A C 1
ATOM 1463 O O . PHE A 1 200 ? -12.689 11.723 -9.257 1.00 94.38 200 PHE A O 1
ATOM 1470 N N . GLY A 1 201 ? -11.918 10.630 -11.059 1.00 94.12 201 GLY A N 1
ATOM 1471 C CA . GLY A 1 201 ? -11.740 9.350 -10.379 1.00 94.12 201 GLY A CA 1
ATOM 1472 C C . GLY A 1 201 ? -10.786 9.437 -9.185 1.00 94.12 201 GLY A C 1
ATOM 1473 O O . GLY A 1 201 ? -10.946 8.696 -8.218 1.00 94.12 201 GLY A O 1
ATOM 1474 N N . TYR A 1 202 ? -9.840 10.385 -9.166 1.00 93.69 202 TYR A N 1
ATOM 1475 C CA . TYR A 1 202 ? -8.953 10.582 -8.013 1.00 93.69 202 TYR A CA 1
ATOM 1476 C C . TYR A 1 202 ? -9.703 10.961 -6.723 1.00 93.69 202 TYR A C 1
ATOM 1478 O O . TYR A 1 202 ? -9.194 10.702 -5.631 1.00 93.69 202 TYR A O 1
ATOM 1486 N N . LEU A 1 203 ? -10.944 11.462 -6.809 1.00 95.44 203 LEU A N 1
ATOM 1487 C CA . LEU A 1 203 ? -11.812 11.667 -5.643 1.00 95.44 203 LEU A CA 1
ATOM 1488 C C . LEU A 1 203 ? -12.092 10.357 -4.884 1.00 95.44 203 LEU A C 1
ATOM 1490 O O . LEU A 1 203 ? -12.236 10.383 -3.662 1.00 95.44 203 LEU A O 1
ATOM 1494 N N . ASN A 1 204 ? -12.083 9.197 -5.551 1.00 96.69 204 ASN A N 1
ATOM 1495 C CA . ASN A 1 204 ? -12.264 7.903 -4.890 1.00 96.69 204 ASN A CA 1
ATOM 1496 C C . ASN A 1 204 ? -11.127 7.528 -3.932 1.00 96.69 204 ASN A C 1
ATOM 1498 O O . ASN A 1 204 ? -11.350 6.690 -3.052 1.00 96.69 204 ASN A O 1
ATOM 1502 N N . LEU A 1 205 ? -9.953 8.175 -3.997 1.00 92.38 205 LEU A N 1
ATOM 1503 C CA . LEU A 1 205 ? -8.937 8.058 -2.938 1.00 92.38 205 LEU A CA 1
ATOM 1504 C C . LEU A 1 205 ? -9.514 8.437 -1.558 1.00 92.38 205 LEU A C 1
ATOM 1506 O O . LEU A 1 205 ? -9.076 7.897 -0.540 1.00 92.38 205 LEU A O 1
ATOM 1510 N N . LEU A 1 206 ? -10.527 9.312 -1.527 1.00 92.75 206 LEU A N 1
ATOM 1511 C CA . LEU A 1 206 ? -11.228 9.769 -0.326 1.00 92.75 206 LEU A CA 1
ATOM 1512 C C . LEU A 1 206 ? -12.436 8.902 0.066 1.00 92.75 206 LEU A C 1
ATOM 1514 O O . LEU A 1 206 ? -13.010 9.151 1.125 1.00 92.75 206 LEU A O 1
ATOM 1518 N N . PHE A 1 207 ? -12.838 7.906 -0.737 1.00 97.06 207 PHE A N 1
ATOM 1519 C CA . PHE A 1 207 ? -14.078 7.139 -0.513 1.00 97.06 207 PHE A CA 1
ATOM 1520 C C . PHE A 1 207 ? -13.900 5.615 -0.567 1.00 97.06 207 PHE A C 1
ATOM 1522 O O . PHE A 1 207 ? -14.354 4.931 0.353 1.00 97.06 207 PHE A O 1
ATOM 1529 N N . VAL A 1 208 ? -13.172 5.074 -1.554 1.00 98.19 208 VAL A N 1
ATOM 1530 C CA . VAL A 1 208 ? -12.911 3.626 -1.687 1.00 98.19 208 VAL A CA 1
ATOM 1531 C C . VAL A 1 208 ? -12.133 3.101 -0.480 1.00 98.19 208 VAL A C 1
ATOM 1533 O O . VAL A 1 208 ? -12.550 2.137 0.164 1.00 98.19 208 VAL A O 1
ATOM 1536 N N . TRP A 1 209 ? -11.031 3.754 -0.107 1.00 97.06 209 TRP A N 1
ATOM 1537 C CA . TRP A 1 209 ? -10.178 3.254 0.973 1.00 97.06 209 TRP A CA 1
ATOM 1538 C C . TRP A 1 209 ? -10.791 3.390 2.380 1.00 97.06 209 TRP A C 1
ATOM 1540 O O . TRP A 1 209 ? -10.692 2.420 3.137 1.00 97.06 209 TRP A O 1
ATOM 1550 N N . PRO A 1 210 ? -11.497 4.483 2.752 1.00 97.25 210 PRO A N 1
ATOM 1551 C CA . PRO A 1 210 ? -12.296 4.503 3.980 1.00 97.25 210 PRO A CA 1
ATOM 1552 C C . PRO A 1 210 ? -13.421 3.464 3.992 1.00 97.25 210 PRO A C 1
ATOM 1554 O O . PRO A 1 210 ? -13.698 2.891 5.044 1.00 97.25 210 PRO A O 1
ATOM 1557 N N . LEU A 1 211 ? -14.063 3.184 2.851 1.00 98.50 211 LEU A N 1
ATOM 1558 C CA . LEU A 1 211 ? -15.100 2.152 2.765 1.00 98.50 211 LEU A CA 1
ATOM 1559 C C . LEU A 1 211 ? -14.518 0.767 3.060 1.00 98.50 211 LEU A C 1
ATOM 1561 O O . LEU A 1 211 ? -15.030 0.048 3.916 1.00 98.50 211 LEU A O 1
ATOM 1565 N N . VAL A 1 212 ? -13.392 0.426 2.436 1.00 98.31 212 VAL A N 1
ATOM 1566 C CA . VAL A 1 212 ? -12.675 -0.827 2.703 1.00 98.31 212 VAL A CA 1
ATOM 1567 C C . VAL A 1 212 ? -12.134 -0.885 4.145 1.00 98.31 212 VAL A C 1
ATOM 1569 O O . VAL A 1 212 ? -12.197 -1.933 4.789 1.00 98.31 212 VAL A O 1
ATOM 1572 N N . GLN A 1 213 ? -11.691 0.239 4.718 1.00 97.62 213 GLN A N 1
ATOM 1573 C CA . GLN A 1 213 ? -11.321 0.331 6.137 1.00 97.62 213 GLN A CA 1
ATOM 1574 C C . GLN A 1 213 ? -12.517 0.028 7.064 1.00 97.62 213 GLN A C 1
ATOM 1576 O O . GLN A 1 213 ? -12.364 -0.701 8.046 1.00 97.62 213 GLN A O 1
ATOM 1581 N N . GLN A 1 214 ? -13.714 0.531 6.734 1.00 97.94 214 GLN A N 1
ATOM 1582 C CA . GLN A 1 214 ? -14.966 0.261 7.455 1.00 97.94 214 GLN A CA 1
ATOM 1583 C C . GLN A 1 214 ? -15.417 -1.204 7.322 1.00 97.94 214 GLN A C 1
ATOM 1585 O O . GLN A 1 214 ? -15.929 -1.769 8.290 1.00 97.94 214 GLN A O 1
ATOM 1590 N N . LEU A 1 215 ? -15.152 -1.878 6.192 1.00 98.19 215 LEU A N 1
ATOM 1591 C CA . LEU A 1 215 ? -15.313 -3.341 6.101 1.00 98.19 215 LEU A CA 1
ATOM 1592 C C . LEU A 1 215 ? -14.439 -4.061 7.143 1.00 98.19 215 LEU A C 1
ATOM 1594 O O . LEU A 1 215 ? -14.879 -5.037 7.745 1.00 98.19 215 LEU A O 1
ATOM 1598 N N . GLY A 1 216 ? -13.247 -3.536 7.439 1.00 97.56 216 GLY A N 1
ATOM 1599 C CA . GLY A 1 216 ? -12.382 -4.017 8.521 1.00 97.56 216 GLY A CA 1
ATOM 1600 C C . GLY A 1 216 ? -12.995 -3.877 9.917 1.00 97.56 216 GLY A C 1
ATOM 1601 O O . GLY A 1 216 ? -12.817 -4.751 10.769 1.00 97.56 216 GLY A O 1
ATOM 1602 N N . PHE A 1 217 ? -13.761 -2.808 10.150 1.00 97.62 217 PHE A N 1
ATOM 1603 C CA . PHE A 1 217 ? -14.490 -2.598 11.404 1.00 97.62 217 PHE A CA 1
ATOM 1604 C C . PHE A 1 217 ? -15.684 -3.556 11.523 1.00 97.62 217 PHE A C 1
ATOM 1606 O O . PHE A 1 217 ? -15.875 -4.194 12.557 1.00 97.62 217 PHE A O 1
ATOM 1613 N N . VAL A 1 218 ? -16.443 -3.738 10.437 1.00 96.94 218 VAL A N 1
ATOM 1614 C CA . VAL A 1 218 ? -17.523 -4.736 10.365 1.00 96.94 218 VAL A CA 1
ATOM 1615 C C . VAL A 1 218 ? -16.983 -6.150 10.560 1.00 96.94 218 VAL A C 1
ATOM 1617 O O . VAL A 1 218 ? -17.569 -6.926 11.314 1.00 96.94 218 VAL A O 1
ATOM 1620 N N . TYR A 1 219 ? -15.844 -6.488 9.953 1.00 96.56 219 TYR A N 1
ATOM 1621 C CA . TYR A 1 219 ? -15.174 -7.765 10.177 1.00 96.56 219 TYR A CA 1
ATOM 1622 C C . TYR A 1 219 ? -14.858 -7.973 11.667 1.00 96.56 219 TYR A C 1
ATOM 1624 O O . TYR A 1 219 ? -15.163 -9.043 12.195 1.00 96.56 219 TYR A O 1
ATOM 1632 N N . ALA A 1 220 ? -14.347 -6.949 12.366 1.00 94.88 220 ALA A N 1
ATOM 1633 C CA . ALA A 1 220 ? -14.085 -7.008 13.807 1.00 94.88 220 ALA A CA 1
ATOM 1634 C C . ALA A 1 220 ? -15.347 -7.313 14.631 1.00 94.88 220 ALA A C 1
ATOM 1636 O O . ALA A 1 220 ? -15.349 -8.258 15.419 1.00 94.88 220 ALA A O 1
ATOM 1637 N N . ASP A 1 221 ? -16.440 -6.581 14.411 1.00 93.44 221 ASP A N 1
ATOM 1638 C CA . ASP A 1 221 ? -17.694 -6.781 15.153 1.00 93.44 221 ASP A CA 1
ATOM 1639 C C . ASP A 1 221 ? -18.373 -8.126 14.835 1.00 93.44 221 ASP A C 1
ATOM 1641 O O . ASP A 1 221 ? -19.131 -8.674 15.645 1.00 93.44 221 ASP A O 1
ATOM 1645 N N . LEU A 1 222 ? -18.103 -8.686 13.652 1.00 92.56 222 LEU A N 1
ATOM 1646 C CA . LEU A 1 222 ? -18.529 -10.032 13.297 1.00 92.56 222 LEU A CA 1
ATOM 1647 C C . LEU A 1 222 ? -17.661 -11.112 13.961 1.00 92.56 222 LEU A C 1
ATOM 1649 O O . LEU A 1 222 ? -18.118 -12.250 14.039 1.00 92.56 222 LEU A O 1
ATOM 1653 N N . ARG A 1 223 ? -16.404 -10.863 14.365 1.00 89.31 223 ARG A N 1
ATOM 1654 C CA . ARG A 1 223 ? -15.461 -11.942 14.758 1.00 89.31 223 ARG A CA 1
ATOM 1655 C C . ARG A 1 223 ? -15.905 -12.777 15.956 1.00 89.31 223 ARG A C 1
ATOM 1657 O O . ARG A 1 223 ? -15.677 -13.977 15.930 1.00 89.31 223 ARG A O 1
ATOM 1664 N N . GLY A 1 224 ? -16.617 -12.196 16.920 1.00 82.25 224 GLY A N 1
ATOM 1665 C CA . GLY A 1 224 ? -17.214 -12.939 18.041 1.00 82.25 224 GLY A CA 1
ATOM 1666 C C . GLY A 1 224 ? -18.548 -13.641 17.736 1.00 82.25 224 GLY A C 1
ATOM 1667 O O . GLY A 1 224 ? -19.189 -14.134 18.657 1.00 82.25 224 GLY A O 1
ATOM 1668 N N . ARG A 1 225 ? -19.026 -13.638 16.483 1.00 89.81 225 ARG A N 1
ATOM 1669 C CA . ARG A 1 225 ? -20.347 -14.172 16.094 1.00 89.81 225 ARG A CA 1
ATOM 1670 C C . ARG A 1 225 ? -20.230 -15.504 15.337 1.00 89.81 225 ARG A C 1
ATOM 1672 O O . ARG A 1 225 ? -19.270 -15.671 14.584 1.00 89.81 225 ARG A O 1
ATOM 1679 N N . PRO A 1 226 ? -21.210 -16.421 15.454 1.00 88.88 226 PRO A N 1
ATOM 1680 C CA . PRO A 1 226 ? -21.206 -17.680 14.708 1.00 88.88 226 PRO A CA 1
ATOM 1681 C C . PRO A 1 226 ? -21.223 -17.454 13.188 1.00 88.88 226 PRO A C 1
ATOM 1683 O O . PRO A 1 226 ? -21.820 -16.499 12.683 1.00 88.88 226 PRO A O 1
ATOM 1686 N N . ILE A 1 227 ? -20.561 -18.347 12.448 1.00 91.75 227 ILE A N 1
ATOM 1687 C CA . ILE A 1 227 ? -20.446 -18.265 10.987 1.00 91.75 227 ILE A CA 1
ATOM 1688 C C . ILE A 1 227 ? -21.580 -19.049 10.327 1.00 91.75 227 ILE A C 1
ATOM 1690 O O . ILE A 1 227 ? -21.598 -20.276 10.332 1.00 91.75 227 ILE A O 1
ATOM 1694 N N . HIS A 1 228 ? -22.495 -18.340 9.670 1.00 93.19 228 HIS A N 1
ATOM 1695 C CA . HIS A 1 228 ? -23.475 -18.956 8.776 1.00 93.19 228 HIS A CA 1
ATOM 1696 C C . HIS A 1 228 ? -22.851 -19.133 7.386 1.00 93.19 228 HIS A C 1
ATOM 1698 O O . HIS A 1 228 ? -23.000 -18.264 6.527 1.00 93.19 228 HIS A O 1
ATOM 1704 N N . VAL A 1 229 ? -22.132 -20.243 7.176 1.00 94.38 229 VAL A N 1
ATOM 1705 C CA . VAL A 1 229 ? -21.327 -20.508 5.962 1.00 94.38 229 VAL A CA 1
ATOM 1706 C C . VAL A 1 229 ? -22.107 -20.234 4.674 1.00 94.38 229 VAL A C 1
ATOM 1708 O O . VAL A 1 229 ? -21.655 -19.431 3.864 1.00 94.38 229 VAL A O 1
ATOM 1711 N N . GLY A 1 230 ? -23.316 -20.789 4.520 1.00 96.50 230 GLY A N 1
ATOM 1712 C CA . GLY A 1 230 ? -24.146 -20.571 3.326 1.00 96.50 230 GLY A CA 1
ATOM 1713 C C . GLY A 1 230 ? -24.498 -19.100 3.060 1.00 96.50 230 GLY A C 1
ATOM 1714 O O . GLY A 1 230 ? -24.571 -18.687 1.907 1.00 96.50 230 GLY A O 1
ATOM 1715 N N . ARG A 1 231 ? -24.629 -18.268 4.104 1.00 96.12 231 ARG A N 1
ATOM 1716 C CA . ARG A 1 231 ? -24.850 -16.820 3.949 1.00 96.12 231 ARG A CA 1
ATOM 1717 C C . ARG A 1 231 ? -23.582 -16.098 3.496 1.00 96.12 231 ARG A C 1
ATOM 1719 O O . ARG A 1 231 ? -23.670 -15.207 2.661 1.00 96.12 231 ARG A O 1
ATOM 1726 N N . VAL A 1 232 ? -22.418 -16.463 4.039 1.00 97.06 232 VAL A N 1
ATOM 1727 C CA . VAL A 1 232 ? -21.131 -15.854 3.652 1.00 97.06 232 VAL A CA 1
ATOM 1728 C C . VAL A 1 232 ? -20.751 -16.259 2.225 1.00 97.06 232 VAL A C 1
ATOM 1730 O O . VAL A 1 232 ? -20.366 -15.402 1.437 1.00 97.06 232 VAL A O 1
ATOM 1733 N N . VAL A 1 233 ? -20.946 -17.531 1.863 1.00 98.25 233 VAL A N 1
ATOM 1734 C CA . VAL A 1 233 ? -20.772 -18.036 0.492 1.00 98.25 233 VAL A CA 1
ATOM 1735 C C . VAL A 1 233 ? -21.773 -17.386 -0.467 1.00 98.25 233 VAL A C 1
ATOM 1737 O O . VAL A 1 233 ? -21.377 -16.955 -1.542 1.00 98.25 233 VAL A O 1
ATOM 1740 N N . GLY A 1 234 ? -23.040 -17.222 -0.071 1.00 98.38 234 GLY A N 1
ATOM 1741 C CA . GLY A 1 234 ? -24.037 -16.512 -0.879 1.00 98.38 234 GLY A CA 1
ATOM 1742 C C . GLY A 1 234 ? -23.659 -15.053 -1.164 1.00 98.38 234 GLY A C 1
ATOM 1743 O O . GLY A 1 234 ? -23.785 -14.604 -2.298 1.00 98.38 234 GLY A O 1
ATOM 1744 N N . VAL A 1 235 ? -23.128 -14.327 -0.170 1.00 98.06 235 VAL A N 1
ATOM 1745 C CA . VAL A 1 235 ? -22.609 -12.958 -0.368 1.00 98.06 235 VAL A CA 1
ATOM 1746 C C . VAL A 1 235 ? -21.363 -12.953 -1.259 1.00 98.06 235 VAL A C 1
ATOM 1748 O O . VAL A 1 235 ? -21.270 -12.105 -2.141 1.00 98.06 235 VAL A O 1
ATOM 1751 N N . LEU A 1 236 ? -20.438 -13.903 -1.074 1.00 98.50 236 LEU A N 1
ATOM 1752 C CA . LEU A 1 236 ? -19.241 -14.049 -1.911 1.00 98.50 236 LEU A CA 1
ATOM 1753 C C . LEU A 1 236 ? -19.600 -14.287 -3.386 1.00 98.50 236 LEU A C 1
ATOM 1755 O O . LEU A 1 236 ? -19.067 -13.613 -4.261 1.00 98.50 236 LEU A O 1
ATOM 1759 N N . ILE A 1 237 ? -20.530 -15.205 -3.660 1.00 98.62 237 ILE A N 1
ATOM 1760 C CA . ILE A 1 237 ? -21.000 -15.490 -5.021 1.00 98.62 237 ILE A CA 1
ATOM 1761 C C . ILE A 1 237 ? -21.718 -14.267 -5.599 1.00 98.62 237 ILE A C 1
ATOM 1763 O O . ILE A 1 237 ? -21.413 -13.869 -6.717 1.00 98.62 237 ILE A O 1
ATOM 1767 N N . ALA A 1 238 ? -22.620 -13.632 -4.843 1.00 98.69 238 ALA A N 1
ATOM 1768 C CA . ALA A 1 238 ? -23.363 -12.466 -5.320 1.00 98.69 238 ALA A CA 1
ATOM 1769 C C . ALA A 1 238 ? -22.450 -11.273 -5.654 1.00 98.69 238 ALA A C 1
ATOM 1771 O O . ALA A 1 238 ? -22.650 -10.622 -6.677 1.00 98.69 238 ALA A O 1
ATOM 1772 N N . VAL A 1 239 ? -21.436 -10.991 -4.826 1.00 98.38 239 VAL A N 1
ATOM 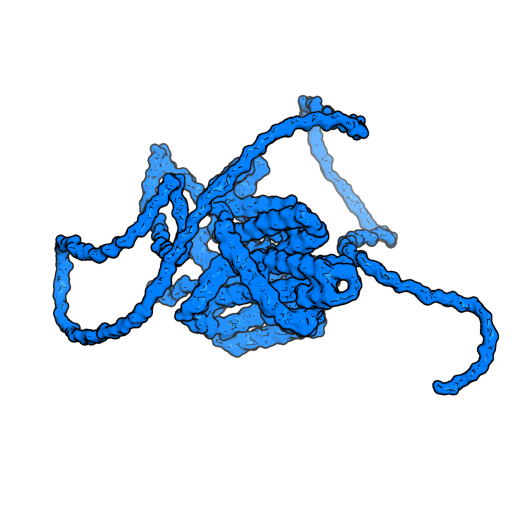1773 C CA . VAL A 1 239 ? -20.526 -9.859 -5.060 1.00 98.38 239 VAL A CA 1
ATOM 1774 C C . VAL A 1 239 ? -19.542 -10.128 -6.202 1.00 98.38 239 VAL A C 1
ATOM 1776 O O . VAL A 1 239 ? -19.249 -9.216 -6.971 1.00 98.38 239 VAL A O 1
ATOM 1779 N N . LEU A 1 240 ? -19.082 -11.375 -6.367 1.00 98.31 240 LEU A N 1
ATOM 1780 C CA . LEU A 1 240 ? -18.251 -11.767 -7.509 1.00 98.31 240 LEU A CA 1
ATOM 1781 C C . LEU A 1 240 ? -19.053 -11.783 -8.813 1.00 98.31 240 LEU A C 1
ATOM 1783 O O . LEU A 1 240 ? -18.563 -11.279 -9.815 1.00 98.31 240 LEU A O 1
ATOM 1787 N N . ALA A 1 241 ? -20.290 -12.289 -8.805 1.00 98.56 241 ALA A N 1
ATOM 1788 C CA . ALA A 1 241 ? -21.173 -12.249 -9.970 1.00 98.56 241 ALA A CA 1
ATOM 1789 C C . ALA A 1 241 ? -21.491 -10.805 -10.393 1.00 98.56 241 ALA A C 1
ATOM 1791 O O . ALA A 1 241 ? -21.452 -10.500 -11.581 1.00 98.56 241 ALA A O 1
ATOM 1792 N N . LEU A 1 242 ? -21.728 -9.905 -9.429 1.00 98.50 242 LEU A N 1
ATOM 1793 C CA . LEU A 1 242 ? -21.898 -8.475 -9.695 1.00 98.50 242 LEU A CA 1
ATOM 1794 C C . LEU A 1 242 ? -20.631 -7.850 -10.298 1.00 98.50 242 LEU A C 1
ATOM 1796 O O . LEU A 1 242 ? -20.728 -7.127 -11.282 1.00 98.50 242 LEU A O 1
ATOM 1800 N N . LEU A 1 243 ? -19.447 -8.139 -9.744 1.00 98.38 243 LEU A N 1
ATOM 1801 C CA . LEU A 1 243 ? -18.180 -7.625 -10.275 1.00 98.38 243 LEU A CA 1
ATOM 1802 C C . LEU A 1 243 ? -17.898 -8.145 -11.694 1.00 98.38 243 LEU A C 1
ATOM 1804 O O . LEU A 1 243 ? -17.525 -7.360 -12.559 1.00 98.38 243 LEU A O 1
ATOM 1808 N N . VAL A 1 244 ? -18.123 -9.438 -11.953 1.00 98.31 244 VAL A N 1
ATOM 1809 C CA . VAL A 1 244 ? -18.001 -10.035 -13.295 1.00 98.31 244 VAL A CA 1
ATOM 1810 C C . VAL A 1 244 ? -18.979 -9.385 -14.269 1.00 98.31 244 VAL A C 1
ATOM 1812 O O . VAL A 1 244 ? -18.569 -9.029 -15.367 1.00 98.31 244 VAL A O 1
ATOM 1815 N N . TRP A 1 245 ? -20.239 -9.175 -13.875 1.00 98.44 245 TRP A N 1
ATOM 1816 C CA . TRP A 1 245 ? -21.221 -8.499 -14.723 1.00 98.44 245 TRP A CA 1
ATOM 1817 C C . TRP A 1 245 ? -20.782 -7.070 -15.074 1.00 98.44 245 TRP A C 1
ATOM 1819 O O . TRP A 1 245 ? -20.707 -6.738 -16.250 1.00 98.44 245 TRP A O 1
ATOM 1829 N N . LEU A 1 246 ? -20.373 -6.261 -14.090 1.00 97.75 246 LEU A N 1
ATOM 1830 C CA . LEU A 1 246 ? -19.884 -4.893 -14.328 1.00 97.75 246 LEU A CA 1
ATOM 1831 C C . LEU A 1 246 ? -18.631 -4.843 -15.223 1.00 97.75 246 LEU A C 1
ATOM 1833 O O . LEU A 1 246 ? -18.439 -3.875 -15.954 1.00 97.75 246 LEU A O 1
ATOM 1837 N N . VAL A 1 247 ? -17.787 -5.878 -15.193 1.00 97.19 247 VAL A N 1
ATOM 1838 C CA . VAL A 1 247 ? -16.637 -6.011 -16.103 1.00 97.19 247 VAL A CA 1
ATOM 1839 C C . VAL A 1 247 ? -17.069 -6.413 -17.519 1.00 97.19 247 VAL A C 1
ATOM 1841 O O . VAL A 1 247 ? -16.534 -5.885 -18.489 1.00 97.19 247 VAL A O 1
ATOM 1844 N N . VAL A 1 248 ? -18.048 -7.313 -17.661 1.00 97.38 248 VAL A N 1
ATOM 1845 C CA . VAL A 1 248 ? -18.585 -7.742 -18.968 1.00 97.38 248 VAL A CA 1
ATOM 1846 C C . VAL A 1 248 ? -19.344 -6.612 -19.673 1.00 97.38 248 VAL A C 1
ATOM 1848 O O . VAL A 1 248 ? -19.200 -6.458 -20.881 1.00 97.38 248 VAL A O 1
ATOM 1851 N N . GLU A 1 249 ? -20.079 -5.782 -18.930 1.00 97.12 249 GLU A N 1
ATOM 1852 C CA . GLU A 1 249 ? -20.739 -4.568 -19.445 1.00 97.12 249 GLU A CA 1
ATOM 1853 C C . GLU A 1 249 ? -19.753 -3.407 -19.717 1.00 97.12 249 GLU A C 1
ATOM 1855 O O . GLU A 1 249 ? -20.166 -2.314 -20.098 1.00 97.12 249 GLU A O 1
ATOM 1860 N N . GLY A 1 250 ? -18.446 -3.598 -19.486 1.00 94.88 250 GLY A N 1
ATOM 1861 C CA . GLY A 1 250 ? -17.414 -2.582 -19.730 1.00 94.88 250 GLY A CA 1
ATOM 1862 C C . GLY A 1 250 ? -17.389 -1.412 -18.736 1.00 94.88 250 GLY A C 1
ATOM 1863 O O . GLY A 1 250 ? -16.650 -0.455 -18.953 1.00 94.88 250 GLY A O 1
ATOM 1864 N N . ILE A 1 251 ? -18.150 -1.479 -17.637 1.00 95.38 251 ILE A N 1
ATOM 1865 C CA . ILE A 1 251 ? -18.190 -0.437 -16.591 1.00 95.38 251 ILE A CA 1
ATOM 1866 C C . ILE A 1 251 ? -16.870 -0.402 -15.805 1.00 95.38 251 ILE A C 1
ATOM 1868 O O . ILE A 1 251 ? -16.408 0.666 -15.407 1.00 95.38 251 ILE A O 1
ATOM 1872 N N . TYR A 1 252 ? -16.240 -1.563 -15.605 1.00 96.44 252 TYR A N 1
ATOM 1873 C CA . TYR A 1 252 ? -14.914 -1.681 -14.998 1.00 96.44 252 TYR A CA 1
ATOM 1874 C C . TYR A 1 252 ? -13.964 -2.479 -15.891 1.00 96.44 252 TYR A C 1
ATOM 1876 O O . TYR A 1 252 ? -14.367 -3.432 -16.555 1.00 96.44 252 TYR A O 1
ATOM 1884 N N . SER A 1 253 ? -12.673 -2.137 -15.863 1.00 94.62 253 SER A N 1
ATOM 1885 C CA . SER A 1 253 ? -11.653 -2.909 -16.585 1.00 94.62 253 SER A CA 1
ATOM 1886 C C . SER A 1 253 ? -11.566 -4.343 -16.036 1.00 94.62 253 SER A C 1
ATOM 1888 O O . SER A 1 253 ? -11.625 -4.514 -14.814 1.00 94.62 253 SER A O 1
ATOM 1890 N N . PRO A 1 254 ? -11.362 -5.376 -16.879 1.00 94.88 254 PRO A N 1
ATOM 1891 C CA . PRO A 1 254 ? -11.065 -6.731 -16.411 1.00 94.88 254 PRO A CA 1
ATOM 1892 C C . PRO A 1 254 ? -9.724 -6.826 -15.673 1.00 94.88 254 PRO A C 1
ATOM 1894 O O . PRO A 1 254 ? -9.539 -7.750 -14.881 1.00 94.88 254 PRO A O 1
ATOM 1897 N N . ASP A 1 255 ? -8.806 -5.881 -15.902 1.00 94.12 255 ASP A N 1
ATOM 1898 C CA . ASP A 1 255 ? -7.568 -5.751 -15.140 1.00 94.12 255 ASP A CA 1
ATOM 1899 C C . ASP A 1 255 ? -7.815 -4.929 -13.863 1.00 94.12 255 ASP A C 1
ATOM 1901 O O . ASP A 1 255 ? -8.052 -3.715 -13.884 1.00 94.12 255 ASP A O 1
ATOM 1905 N N . MET A 1 256 ? -7.749 -5.597 -12.713 1.00 95.06 256 MET A N 1
ATOM 1906 C CA . MET A 1 256 ? -7.931 -4.981 -11.401 1.00 95.06 256 MET A CA 1
ATOM 1907 C C . MET A 1 256 ? -6.798 -4.011 -11.040 1.00 95.06 256 MET A C 1
ATOM 1909 O O . MET A 1 256 ? -6.997 -3.182 -10.151 1.00 95.06 256 MET A O 1
ATOM 1913 N N . LEU A 1 257 ? -5.642 -4.065 -11.716 1.00 91.50 257 LEU A N 1
ATOM 1914 C CA . LEU A 1 257 ? -4.565 -3.084 -11.566 1.00 91.50 257 LEU A CA 1
ATOM 1915 C C . LEU A 1 257 ? -4.951 -1.727 -12.172 1.00 91.50 257 LEU A C 1
ATOM 1917 O O . LEU A 1 257 ? -4.676 -0.697 -11.564 1.00 91.50 257 LEU A O 1
ATOM 1921 N N . VAL A 1 258 ? -5.643 -1.711 -13.318 1.00 92.31 258 VAL A N 1
ATOM 1922 C CA . VAL A 1 258 ? -6.165 -0.470 -13.929 1.00 92.31 258 VAL A CA 1
ATOM 1923 C C . VAL A 1 258 ? -7.179 0.197 -12.996 1.00 92.31 258 VAL A C 1
ATOM 1925 O O . VAL A 1 258 ? -7.126 1.402 -12.775 1.00 92.31 258 VAL A O 1
ATOM 1928 N N . ASN A 1 259 ? -8.024 -0.605 -12.341 1.00 94.75 259 ASN A N 1
ATOM 1929 C CA . ASN A 1 259 ? -8.989 -0.155 -11.332 1.00 94.75 259 ASN A CA 1
ATOM 1930 C C . ASN A 1 259 ? -8.355 0.377 -10.021 1.00 94.75 259 ASN A C 1
ATOM 1932 O O . ASN A 1 259 ? -9.087 0.647 -9.069 1.00 94.75 259 ASN A O 1
ATOM 1936 N N . LEU A 1 260 ? -7.020 0.482 -9.926 1.00 93.19 260 LEU A N 1
ATOM 1937 C CA . LEU A 1 260 ? -6.295 1.004 -8.759 1.00 93.19 260 LEU A CA 1
ATOM 1938 C C . LEU A 1 260 ? -6.003 2.501 -8.832 1.00 93.19 260 LEU A C 1
ATOM 1940 O O . LEU A 1 260 ? -5.890 3.139 -7.784 1.00 93.19 260 LEU A O 1
ATOM 1944 N N . ASN A 1 261 ? -5.824 3.041 -10.038 1.00 89.75 261 ASN A N 1
ATOM 1945 C CA . ASN A 1 261 ? -5.297 4.385 -10.242 1.00 89.75 261 ASN A CA 1
ATOM 1946 C C . ASN A 1 261 ? -5.946 5.074 -11.463 1.00 89.75 261 ASN A C 1
ATOM 1948 O O . ASN A 1 261 ? -5.418 4.948 -12.569 1.00 89.75 261 ASN A O 1
ATOM 1952 N N . PRO A 1 262 ? -7.055 5.815 -11.278 1.00 92.69 262 PRO A N 1
ATOM 1953 C CA . PRO A 1 262 ? -7.755 6.049 -10.012 1.00 92.69 262 PRO A CA 1
ATOM 1954 C C . PRO A 1 262 ? -8.485 4.800 -9.471 1.00 92.69 262 PRO A C 1
ATOM 1956 O O . PRO A 1 262 ? -8.876 3.930 -10.248 1.00 92.69 262 PRO A O 1
ATOM 1959 N N . PRO A 1 263 ? -8.694 4.690 -8.144 1.00 95.75 263 PRO A N 1
ATOM 1960 C CA . PRO A 1 263 ? -9.421 3.565 -7.561 1.00 95.75 263 PRO A CA 1
ATOM 1961 C C . PRO A 1 263 ? -10.911 3.609 -7.929 1.00 95.75 263 PRO A C 1
ATOM 1963 O O . PRO A 1 263 ? -11.526 4.668 -7.842 1.00 95.75 263 PRO A O 1
ATOM 1966 N N . THR A 1 264 ? -11.513 2.469 -8.272 1.00 97.62 264 THR A N 1
ATOM 1967 C CA . THR A 1 264 ? -12.947 2.366 -8.630 1.00 97.62 264 THR A CA 1
ATOM 1968 C C . THR A 1 264 ? -13.741 1.510 -7.637 1.00 97.62 264 THR A C 1
ATOM 1970 O O . THR A 1 264 ? -13.176 0.805 -6.788 1.00 97.62 264 THR A O 1
ATOM 1973 N N . GLY A 1 265 ? -15.073 1.499 -7.761 1.00 97.81 265 GLY A N 1
ATOM 1974 C CA . GLY A 1 265 ? -15.949 0.590 -7.022 1.00 97.81 265 GLY A CA 1
ATOM 1975 C C . GLY A 1 265 ? -15.650 -0.901 -7.234 1.00 97.81 265 GLY A C 1
ATOM 1976 O O . GLY A 1 265 ? -15.982 -1.707 -6.358 1.00 97.81 265 GLY A O 1
ATOM 1977 N N . ALA A 1 266 ? -14.938 -1.288 -8.301 1.00 98.06 266 ALA A N 1
ATOM 1978 C CA . ALA A 1 266 ? -14.456 -2.659 -8.502 1.00 98.06 266 ALA A CA 1
ATOM 1979 C C . ALA A 1 266 ? -13.636 -3.163 -7.301 1.00 98.06 266 ALA A C 1
ATOM 1981 O O . ALA A 1 266 ? -13.840 -4.279 -6.816 1.00 98.06 266 ALA A O 1
ATOM 1982 N N . LEU A 1 267 ? -12.761 -2.311 -6.753 1.00 98.19 267 LEU A N 1
ATOM 1983 C CA . LEU A 1 267 ? -11.917 -2.654 -5.606 1.00 98.19 267 LEU A CA 1
ATOM 1984 C C . LEU A 1 267 ? -12.699 -2.774 -4.294 1.00 98.19 267 LEU A C 1
ATOM 1986 O O . LEU A 1 267 ? -12.288 -3.513 -3.397 1.00 98.19 267 LEU A O 1
ATOM 1990 N N . VAL A 1 268 ? -13.848 -2.103 -4.183 1.00 98.50 268 VAL A N 1
ATOM 1991 C CA . VAL A 1 268 ? -14.771 -2.272 -3.053 1.00 98.50 268 VAL A CA 1
ATOM 1992 C C . VAL A 1 268 ? -15.422 -3.653 -3.117 1.00 98.50 268 VAL A C 1
ATOM 1994 O O . VAL A 1 268 ? -15.424 -4.373 -2.118 1.00 98.50 268 VAL A O 1
ATOM 1997 N N . LEU A 1 269 ? -15.929 -4.049 -4.290 1.00 98.50 269 LEU A N 1
ATOM 1998 C CA . LEU A 1 269 ? -16.531 -5.368 -4.514 1.00 98.50 269 LEU A CA 1
ATOM 1999 C C . LEU A 1 269 ? -15.509 -6.491 -4.273 1.00 98.50 269 LEU A C 1
ATOM 2001 O O . LEU A 1 269 ? -15.796 -7.443 -3.541 1.00 98.50 269 LEU A O 1
ATOM 2005 N N . LEU A 1 270 ? -14.286 -6.328 -4.787 1.00 98.38 270 LEU A N 1
ATOM 2006 C CA . LEU A 1 270 ? -13.172 -7.241 -4.537 1.00 98.38 270 LEU A CA 1
ATOM 2007 C C . LEU A 1 270 ? -12.805 -7.301 -3.043 1.00 98.38 270 LEU A C 1
ATOM 2009 O O . LEU A 1 270 ? -12.607 -8.388 -2.504 1.00 98.38 270 LEU A O 1
ATOM 2013 N N . GLY A 1 271 ? -12.798 -6.167 -2.335 1.00 98.19 271 GLY A N 1
ATOM 2014 C CA . GLY A 1 271 ? -12.585 -6.112 -0.885 1.00 98.19 271 GLY A CA 1
ATOM 2015 C C . GLY A 1 271 ? -13.665 -6.836 -0.072 1.00 98.19 271 GLY A C 1
ATOM 2016 O O . GLY A 1 271 ? -13.347 -7.506 0.911 1.00 98.19 271 GLY A O 1
ATOM 2017 N N . VAL A 1 272 ? -14.933 -6.779 -0.495 1.00 98.50 272 VAL A N 1
ATOM 2018 C CA . VAL A 1 272 ? -16.026 -7.560 0.116 1.00 98.50 272 VAL A CA 1
ATOM 2019 C C . VAL A 1 272 ? -15.854 -9.058 -0.158 1.00 98.50 272 VAL A C 1
ATOM 2021 O O . VAL A 1 272 ? -16.030 -9.862 0.763 1.00 98.50 272 VAL A O 1
ATOM 2024 N N . ALA A 1 273 ? -15.455 -9.451 -1.373 1.00 98.44 273 ALA A N 1
ATOM 2025 C CA . ALA A 1 273 ? -15.135 -10.844 -1.693 1.00 98.44 273 ALA A CA 1
ATOM 2026 C C . ALA A 1 273 ? -13.974 -11.362 -0.822 1.00 98.44 273 ALA A C 1
ATOM 2028 O O . ALA A 1 273 ? -14.106 -12.386 -0.148 1.00 98.44 273 ALA A O 1
ATOM 2029 N N . GLN A 1 274 ? -12.879 -10.600 -0.743 1.00 98.44 274 GLN A N 1
ATOM 2030 C CA . GLN A 1 274 ? -11.720 -10.884 0.106 1.00 98.44 274 GLN A CA 1
ATOM 2031 C C . GLN A 1 274 ? -12.105 -10.956 1.598 1.00 98.44 274 GLN A C 1
ATOM 2033 O O . GLN A 1 274 ? -11.623 -11.843 2.301 1.00 98.44 274 GLN A O 1
ATOM 2038 N N . MET A 1 275 ? -13.034 -10.117 2.084 1.00 98.00 275 MET A N 1
ATOM 2039 C CA . MET A 1 275 ? -13.582 -10.224 3.447 1.00 98.00 275 MET A CA 1
ATOM 2040 C C . MET A 1 275 ? -14.325 -11.543 3.675 1.00 98.00 275 MET A C 1
ATOM 2042 O O . MET A 1 275 ? -14.183 -12.154 4.735 1.00 98.00 275 MET A O 1
ATOM 2046 N N . CYS A 1 276 ? -15.131 -11.981 2.705 1.00 98.06 276 CYS A N 1
ATOM 2047 C CA . CYS A 1 276 ? -15.894 -13.223 2.808 1.00 98.06 276 CYS A CA 1
ATOM 2048 C C . CYS A 1 276 ? -14.969 -14.445 2.794 1.00 98.06 276 CYS A C 1
ATOM 2050 O O . CYS A 1 276 ? -15.124 -15.323 3.642 1.00 98.06 276 CYS A O 1
ATOM 2052 N N . VAL A 1 277 ? -13.963 -14.467 1.911 1.00 97.50 277 VAL A N 1
ATOM 2053 C CA . VAL A 1 277 ? -12.919 -15.505 1.895 1.00 97.50 277 VAL A CA 1
ATOM 2054 C C . VAL A 1 277 ? -12.162 -15.520 3.220 1.00 97.50 277 VAL A C 1
ATOM 2056 O O . VAL A 1 277 ? -12.139 -16.557 3.881 1.00 97.50 277 VAL A O 1
ATOM 2059 N N . LEU A 1 278 ? -11.634 -14.371 3.668 1.00 96.88 278 LEU A N 1
ATOM 2060 C CA . LEU A 1 278 ? -10.951 -14.247 4.959 1.00 96.88 278 LEU A CA 1
ATOM 2061 C C . LEU A 1 278 ? -11.833 -14.773 6.095 1.00 96.88 278 LEU A C 1
ATOM 2063 O O . LEU A 1 278 ? -11.353 -15.508 6.952 1.00 96.88 278 LEU A O 1
ATOM 2067 N N . ARG A 1 279 ? -13.132 -14.457 6.088 1.00 96.00 279 ARG A N 1
ATOM 2068 C CA . ARG A 1 279 ? -14.057 -14.924 7.119 1.00 96.00 279 ARG A CA 1
ATOM 2069 C C . ARG A 1 279 ? -14.272 -16.439 7.107 1.00 96.00 279 ARG A C 1
ATOM 2071 O O . ARG A 1 279 ? -14.437 -17.015 8.175 1.00 96.00 279 ARG A O 1
ATOM 2078 N N . LEU A 1 280 ? -14.285 -17.074 5.939 1.00 96.75 280 LEU A N 1
ATOM 2079 C CA . LEU A 1 280 ? -14.438 -18.526 5.822 1.00 96.75 280 LEU A CA 1
ATOM 2080 C C . LEU A 1 280 ? -13.164 -19.281 6.234 1.00 96.75 280 LEU A C 1
ATOM 2082 O O . LEU A 1 280 ? -13.267 -20.372 6.789 1.00 96.75 280 LEU A O 1
ATOM 2086 N N . VAL A 1 281 ? -11.978 -18.710 5.988 1.00 96.00 281 VAL A N 1
ATOM 2087 C CA . VAL A 1 281 ? -10.692 -19.384 6.252 1.00 96.00 281 VAL A CA 1
ATOM 2088 C C . VAL A 1 281 ? -10.036 -19.009 7.585 1.00 96.00 281 VAL A C 1
ATOM 2090 O O . VAL A 1 281 ? -9.137 -19.728 8.017 1.00 96.00 281 VAL A O 1
ATOM 2093 N N . HIS A 1 282 ? -10.451 -17.918 8.248 1.00 94.56 282 HIS A N 1
ATOM 2094 C CA . HIS A 1 282 ? -9.733 -17.368 9.412 1.00 94.56 282 HIS A CA 1
ATOM 2095 C C . HIS A 1 282 ? -9.523 -18.390 10.533 1.00 94.56 282 HIS A C 1
ATOM 2097 O O . HIS A 1 282 ? -8.381 -18.575 10.942 1.00 94.56 282 HIS A O 1
ATOM 2103 N N . ASP A 1 283 ? -10.563 -19.103 10.972 1.00 92.38 283 ASP A N 1
ATOM 2104 C CA . ASP A 1 283 ? -10.440 -20.060 12.084 1.00 92.38 283 ASP A CA 1
ATOM 2105 C C . ASP A 1 283 ? -9.471 -21.212 11.748 1.00 92.38 283 ASP A C 1
ATOM 2107 O O . ASP A 1 283 ? -8.735 -21.696 12.608 1.00 92.38 283 ASP A O 1
ATOM 2111 N N . ARG A 1 284 ? -9.415 -21.623 10.471 1.00 94.00 284 ARG A N 1
ATOM 2112 C CA . ARG A 1 284 ? -8.482 -22.653 9.980 1.00 94.00 284 ARG A CA 1
ATOM 2113 C C . ARG A 1 284 ? -7.052 -22.130 9.922 1.00 94.00 284 ARG A C 1
ATOM 2115 O O . ARG A 1 284 ? -6.134 -22.839 10.322 1.00 94.00 284 ARG A O 1
ATOM 2122 N N . LEU A 1 285 ? -6.868 -20.884 9.490 1.00 94.12 285 LEU A N 1
ATOM 2123 C CA . LEU A 1 285 ? -5.567 -20.219 9.493 1.00 94.12 285 LEU A CA 1
ATOM 2124 C C . LEU A 1 285 ? -5.059 -19.980 10.924 1.00 94.12 285 LEU A C 1
ATOM 2126 O O . LEU A 1 285 ? -3.887 -20.202 11.204 1.00 94.12 285 LEU A O 1
ATOM 2130 N N . ALA A 1 286 ? -5.940 -19.590 11.847 1.00 92.75 286 ALA A N 1
ATOM 2131 C CA . ALA A 1 286 ? -5.616 -19.420 13.260 1.00 92.75 286 ALA A CA 1
ATOM 2132 C C . ALA A 1 286 ? -5.184 -20.743 13.905 1.00 92.75 286 ALA A C 1
ATOM 2134 O O . ALA A 1 286 ? -4.169 -20.767 14.603 1.00 92.75 286 ALA A O 1
ATOM 2135 N N . ALA A 1 287 ? -5.890 -21.842 13.621 1.00 92.56 287 ALA A N 1
ATOM 2136 C CA . ALA A 1 287 ? -5.503 -23.177 14.071 1.00 92.56 287 ALA A CA 1
ATOM 2137 C C . ALA A 1 287 ? -4.152 -23.631 13.482 1.00 92.56 287 ALA A C 1
ATOM 2139 O O . ALA A 1 287 ? -3.321 -24.152 14.216 1.00 92.56 287 ALA A O 1
ATOM 2140 N N . ALA A 1 288 ? -3.895 -23.385 12.192 1.00 93.62 288 ALA A N 1
ATOM 2141 C CA . ALA A 1 288 ? -2.645 -23.775 11.526 1.00 93.62 288 ALA A CA 1
ATOM 2142 C C . ALA A 1 288 ? -1.400 -22.981 11.980 1.00 93.62 288 ALA A C 1
ATOM 2144 O O . ALA A 1 288 ? -0.272 -23.438 11.803 1.00 93.62 288 ALA A O 1
ATOM 2145 N N . VAL A 1 289 ? -1.597 -21.781 12.536 1.00 93.19 289 VAL A N 1
ATOM 2146 C CA . VAL A 1 289 ? -0.524 -20.861 12.957 1.00 93.19 289 VAL A CA 1
ATOM 2147 C C . VAL A 1 289 ? -0.244 -20.926 14.462 1.00 93.19 289 VAL A C 1
ATOM 2149 O O . VAL A 1 289 ? 0.877 -20.659 14.898 1.00 93.19 289 VAL A O 1
ATOM 2152 N N . THR A 1 290 ? -1.246 -21.239 15.283 1.00 89.69 290 THR A N 1
ATOM 2153 C CA . THR A 1 290 ? -1.117 -21.174 16.747 1.00 89.69 290 THR A CA 1
ATOM 2154 C C . THR A 1 290 ? -0.278 -22.333 17.284 1.00 89.69 290 THR A C 1
ATOM 2156 O O . THR A 1 290 ? -0.565 -23.490 17.004 1.00 89.69 290 THR A O 1
ATOM 2159 N N . GLY A 1 291 ? 0.753 -22.022 18.077 1.00 84.31 291 GLY A N 1
ATOM 2160 C CA . GLY A 1 291 ? 1.652 -23.021 18.673 1.00 84.31 291 GLY A CA 1
ATOM 2161 C C . GLY A 1 291 ? 2.742 -23.553 17.733 1.00 84.31 291 GLY A C 1
ATOM 2162 O O . GLY A 1 291 ? 3.513 -24.420 18.131 1.00 84.31 291 GLY A O 1
ATOM 2163 N N . VAL A 1 292 ? 2.844 -23.039 16.502 1.00 90.75 292 VAL A N 1
ATOM 2164 C CA . VAL A 1 292 ? 3.836 -23.491 15.514 1.00 90.75 292 VAL A CA 1
ATOM 2165 C C . VAL A 1 292 ? 4.991 -22.489 15.428 1.00 90.75 292 VAL A C 1
ATOM 2167 O O . VAL A 1 292 ? 4.884 -21.449 14.777 1.00 90.75 292 VAL A O 1
ATOM 2170 N N . ALA A 1 293 ? 6.130 -22.828 16.040 1.00 91.25 293 ALA A N 1
ATOM 2171 C CA . ALA A 1 293 ? 7.287 -21.935 16.190 1.00 91.25 293 ALA A CA 1
ATOM 2172 C C . ALA A 1 293 ? 7.816 -21.331 14.869 1.00 91.25 293 ALA A C 1
ATOM 2174 O O . ALA A 1 293 ? 8.316 -20.205 14.853 1.00 91.25 293 ALA A O 1
ATOM 2175 N N . VAL A 1 294 ? 7.694 -22.043 13.740 1.00 94.62 294 VAL A N 1
ATOM 2176 C CA . VAL A 1 294 ? 8.060 -21.512 12.413 1.00 94.62 294 VAL A CA 1
ATOM 2177 C C . VAL A 1 294 ? 7.202 -20.296 12.055 1.00 94.62 294 VAL A C 1
ATOM 2179 O O . VAL A 1 294 ? 7.750 -19.253 11.697 1.00 94.62 294 VAL A O 1
ATOM 2182 N N . TRP A 1 295 ? 5.878 -20.391 12.209 1.00 92.75 295 TRP A N 1
ATOM 2183 C CA . TRP A 1 295 ? 4.972 -19.283 11.912 1.00 92.75 295 TRP A CA 1
ATOM 2184 C C . TRP A 1 295 ? 5.149 -18.120 12.882 1.00 92.75 295 TRP A C 1
ATOM 2186 O O . TRP A 1 295 ? 5.102 -16.970 12.455 1.00 92.75 295 TRP A O 1
ATOM 2196 N N . GLU A 1 296 ? 5.430 -18.386 14.159 1.00 89.62 296 GLU A N 1
ATOM 2197 C CA . GLU A 1 296 ? 5.718 -17.323 15.127 1.00 89.62 296 GLU A CA 1
ATOM 2198 C C . GLU A 1 296 ? 6.985 -16.539 14.768 1.00 89.62 296 GLU A C 1
ATOM 2200 O O . GLU A 1 296 ? 6.954 -15.307 14.774 1.00 89.62 296 GLU A O 1
ATOM 2205 N N . ARG A 1 297 ? 8.063 -17.221 14.349 1.00 91.94 297 ARG A N 1
ATOM 2206 C CA . ARG A 1 297 ? 9.280 -16.562 13.839 1.00 91.94 297 ARG A CA 1
ATOM 2207 C C . ARG A 1 297 ? 9.007 -15.743 12.576 1.00 91.94 297 ARG A C 1
ATOM 2209 O O . ARG A 1 297 ? 9.433 -14.593 12.507 1.00 91.94 297 ARG A O 1
ATOM 2216 N N . VAL A 1 298 ? 8.257 -16.288 11.613 1.00 91.94 298 VAL A N 1
ATOM 2217 C CA . VAL A 1 298 ? 7.868 -15.575 10.378 1.00 91.94 298 VAL A CA 1
ATOM 2218 C C . VAL A 1 298 ? 7.040 -14.324 10.694 1.00 91.94 298 VAL A C 1
ATOM 2220 O O . VAL A 1 298 ? 7.314 -13.251 10.161 1.00 91.94 298 VAL A O 1
ATOM 2223 N N . ILE A 1 299 ? 6.068 -14.424 11.604 1.00 90.62 299 ILE A N 1
ATOM 2224 C CA . ILE A 1 299 ? 5.217 -13.302 12.024 1.00 90.62 299 ILE A CA 1
ATOM 2225 C C . ILE A 1 299 ? 6.023 -12.252 12.798 1.00 90.62 299 ILE A C 1
ATOM 2227 O O . ILE A 1 299 ? 5.836 -11.055 12.572 1.00 90.62 299 ILE A O 1
ATOM 2231 N N . ALA A 1 300 ? 6.923 -12.657 13.697 1.00 90.12 300 ALA A N 1
ATOM 2232 C CA . ALA A 1 300 ? 7.795 -11.739 14.428 1.00 90.12 300 ALA A CA 1
ATOM 2233 C C . ALA A 1 300 ? 8.730 -10.978 13.472 1.00 90.12 300 ALA A C 1
ATOM 2235 O O . ALA A 1 300 ? 8.804 -9.747 13.523 1.00 90.12 300 ALA A O 1
ATOM 2236 N N . TRP A 1 301 ? 9.366 -11.694 12.540 1.00 90.62 301 TRP A N 1
ATOM 2237 C CA . TRP A 1 301 ? 10.223 -11.113 11.509 1.00 90.62 301 TRP A CA 1
ATOM 2238 C C . TRP A 1 301 ? 9.448 -10.153 10.596 1.00 90.62 301 TRP A C 1
ATOM 2240 O O . TRP A 1 301 ? 9.839 -8.995 10.447 1.00 90.62 301 TRP A O 1
ATOM 2250 N N . GLY A 1 302 ? 8.298 -10.579 10.064 1.00 88.44 302 GLY A N 1
ATOM 2251 C CA . GLY A 1 302 ? 7.449 -9.760 9.196 1.00 88.44 302 GLY A CA 1
ATOM 2252 C C . GLY A 1 302 ? 6.919 -8.500 9.888 1.00 88.44 302 GLY A C 1
ATOM 2253 O O . GLY A 1 302 ? 6.819 -7.440 9.270 1.00 88.44 302 GLY A O 1
ATOM 2254 N N . ASN A 1 303 ? 6.656 -8.571 11.195 1.00 87.56 303 ASN A N 1
ATOM 2255 C CA . ASN A 1 303 ? 6.263 -7.418 12.003 1.00 87.56 303 ASN A CA 1
ATOM 2256 C C . ASN A 1 303 ? 7.385 -6.397 12.234 1.00 87.56 303 ASN A C 1
ATOM 2258 O O . ASN A 1 303 ? 7.083 -5.205 12.349 1.00 87.56 303 ASN A O 1
ATOM 2262 N N . ARG A 1 304 ? 8.641 -6.857 12.315 1.00 86.25 304 ARG A N 1
ATOM 2263 C CA . ARG A 1 304 ? 9.837 -6.026 12.528 1.00 86.25 304 ARG A CA 1
ATOM 2264 C C . ARG A 1 304 ? 10.363 -5.431 11.218 1.00 86.25 304 ARG A C 1
ATOM 2266 O O . ARG A 1 304 ? 10.580 -4.225 11.128 1.00 86.25 304 ARG A O 1
ATOM 2273 N N . PHE A 1 305 ? 10.526 -6.261 10.190 1.00 87.12 305 PHE A N 1
ATOM 2274 C CA . PHE A 1 305 ? 11.215 -5.898 8.949 1.00 87.12 305 PHE A CA 1
ATOM 2275 C C . PHE A 1 305 ? 10.295 -5.697 7.743 1.00 87.12 305 PHE A C 1
ATOM 2277 O O . PHE A 1 305 ? 10.689 -4.996 6.818 1.00 87.12 305 PHE A O 1
ATOM 2284 N N . GLY A 1 306 ? 9.063 -6.222 7.742 1.00 87.25 306 GLY A N 1
ATOM 2285 C CA . GLY A 1 306 ? 8.196 -6.203 6.555 1.00 87.25 306 GLY A CA 1
ATOM 2286 C C . GLY A 1 306 ? 7.913 -4.804 5.992 1.00 87.25 306 GLY A C 1
ATOM 2287 O O . GLY A 1 306 ? 7.863 -4.641 4.778 1.00 87.25 306 GLY A O 1
ATOM 2288 N N . MET A 1 307 ? 7.796 -3.780 6.849 1.00 88.38 307 MET A N 1
ATOM 2289 C CA . MET A 1 307 ? 7.670 -2.384 6.395 1.00 88.38 307 MET A CA 1
ATOM 2290 C C . MET A 1 307 ? 8.965 -1.864 5.754 1.00 88.38 307 MET A C 1
ATOM 2292 O O . MET A 1 307 ? 8.905 -1.177 4.746 1.00 88.38 307 MET A O 1
ATOM 2296 N N . HIS A 1 308 ? 10.132 -2.206 6.304 1.00 89.44 308 HIS A N 1
ATOM 2297 C CA . HIS A 1 308 ? 11.419 -1.791 5.744 1.00 89.44 308 HIS A CA 1
ATOM 2298 C C . HIS A 1 308 ? 11.668 -2.456 4.382 1.00 89.44 308 HIS A C 1
ATOM 2300 O O . HIS A 1 308 ? 12.027 -1.767 3.435 1.00 89.44 308 HIS A O 1
ATOM 2306 N N . VAL A 1 309 ? 11.392 -3.758 4.244 1.00 91.81 309 VAL A N 1
ATOM 2307 C CA . VAL A 1 309 ? 11.490 -4.467 2.953 1.00 91.81 309 VAL A CA 1
ATOM 2308 C C . VAL A 1 309 ? 10.556 -3.840 1.916 1.00 91.81 309 VAL A C 1
ATOM 2310 O O . VAL A 1 309 ? 10.989 -3.563 0.805 1.00 91.81 309 VAL A O 1
ATOM 2313 N N . TYR A 1 310 ? 9.309 -3.545 2.300 1.00 91.81 310 TYR A N 1
ATOM 2314 C CA . TYR A 1 310 ? 8.341 -2.856 1.441 1.00 91.81 310 TYR A CA 1
ATOM 2315 C C . TYR A 1 310 ? 8.782 -1.434 1.018 1.00 91.81 310 TYR A C 1
ATOM 2317 O O . TYR A 1 310 ? 8.355 -0.935 -0.018 1.00 91.81 310 TYR A O 1
ATOM 2325 N N . LEU A 1 311 ? 9.596 -0.742 1.816 1.00 92.31 311 LEU A N 1
ATOM 2326 C CA . LEU A 1 311 ? 10.080 0.594 1.457 1.00 92.31 311 LEU A CA 1
ATOM 2327 C C . LEU A 1 311 ? 11.291 0.531 0.521 1.00 92.31 311 LEU A C 1
ATOM 2329 O O . LEU A 1 311 ? 11.399 1.339 -0.395 1.00 92.31 311 LEU A O 1
ATOM 2333 N N . TRP A 1 312 ? 12.184 -0.437 0.727 1.00 94.31 312 TRP A N 1
ATOM 2334 C CA . TRP A 1 312 ? 13.454 -0.521 0.004 1.00 94.31 312 TRP A CA 1
ATOM 2335 C C . TRP A 1 312 ? 13.423 -1.392 -1.261 1.00 94.31 312 TRP A C 1
ATOM 2337 O O . TRP A 1 312 ? 14.338 -1.274 -2.077 1.00 94.31 312 TRP A O 1
ATOM 2347 N N . HIS A 1 313 ? 12.407 -2.242 -1.478 1.00 94.25 313 HIS A N 1
ATOM 2348 C CA . HIS A 1 313 ? 12.402 -3.179 -2.616 1.00 94.25 313 HIS A CA 1
ATOM 2349 C C . HIS A 1 313 ? 12.427 -2.487 -3.984 1.00 94.25 313 HIS A C 1
ATOM 2351 O O . HIS A 1 313 ? 13.080 -3.011 -4.881 1.00 94.25 313 HIS A O 1
ATOM 2357 N N . MET A 1 314 ? 11.786 -1.322 -4.162 1.00 93.88 314 MET A N 1
ATOM 2358 C CA . MET A 1 314 ? 11.879 -0.584 -5.434 1.00 93.88 314 MET A CA 1
ATOM 2359 C C . MET A 1 314 ? 13.277 -0.018 -5.658 1.00 93.88 314 MET A C 1
ATOM 2361 O O . MET A 1 314 ? 13.810 -0.172 -6.750 1.00 93.88 314 MET A O 1
ATOM 2365 N N . THR A 1 315 ? 13.900 0.576 -4.637 1.00 93.81 315 THR A N 1
ATOM 2366 C CA . THR A 1 315 ? 15.283 1.075 -4.721 1.00 93.81 315 THR A CA 1
ATOM 2367 C C . THR A 1 315 ? 16.245 -0.047 -5.114 1.00 93.81 315 THR A C 1
ATOM 2369 O O . THR A 1 315 ? 17.099 0.143 -5.974 1.00 93.81 315 THR A O 1
ATOM 2372 N N . VAL A 1 316 ? 16.059 -1.244 -4.544 1.00 95.00 316 VAL A N 1
ATOM 2373 C CA . VAL A 1 316 ? 16.831 -2.443 -4.902 1.00 95.00 316 VAL A CA 1
ATOM 2374 C C . VAL A 1 316 ? 16.524 -2.906 -6.327 1.00 95.00 316 VAL A C 1
ATOM 2376 O O . VAL A 1 316 ? 17.454 -3.104 -7.100 1.00 95.00 316 VAL A O 1
ATOM 2379 N N . ALA A 1 317 ? 15.252 -3.041 -6.712 1.00 93.94 317 ALA A N 1
ATOM 2380 C CA . ALA A 1 317 ? 14.870 -3.461 -8.061 1.00 93.94 317 ALA A CA 1
ATOM 2381 C C . ALA A 1 317 ? 15.422 -2.512 -9.135 1.00 93.94 317 ALA A C 1
ATOM 2383 O O . ALA A 1 317 ? 15.995 -2.962 -10.122 1.00 93.94 317 ALA A O 1
ATOM 2384 N N . ILE A 1 318 ? 15.319 -1.202 -8.922 1.00 91.38 318 ILE A N 1
ATOM 2385 C CA . ILE A 1 318 ? 15.822 -0.181 -9.846 1.00 91.38 318 ILE A CA 1
ATOM 2386 C C . ILE A 1 318 ? 17.353 -0.185 -9.885 1.00 91.38 318 ILE A C 1
ATOM 2388 O O . ILE A 1 318 ? 17.922 -0.097 -10.969 1.00 91.38 318 ILE A O 1
ATOM 2392 N N . GLY A 1 319 ? 18.026 -0.374 -8.745 1.00 91.31 319 GLY A N 1
ATOM 2393 C CA . GLY A 1 319 ? 19.481 -0.544 -8.697 1.00 91.31 319 GLY A CA 1
ATOM 2394 C C . GLY A 1 319 ? 19.965 -1.770 -9.480 1.00 91.31 319 GLY A C 1
ATOM 2395 O O . GLY A 1 319 ? 20.909 -1.664 -10.260 1.00 91.31 319 GLY A O 1
ATOM 2396 N N . ILE A 1 320 ? 19.289 -2.918 -9.343 1.00 92.44 320 ILE A N 1
ATOM 2397 C CA . ILE A 1 320 ? 19.626 -4.129 -10.108 1.00 92.44 320 ILE A CA 1
ATOM 2398 C C . ILE A 1 320 ? 19.289 -3.937 -11.599 1.00 92.44 320 ILE A C 1
ATOM 2400 O O . ILE A 1 320 ? 20.095 -4.318 -12.440 1.00 92.44 320 ILE A O 1
ATOM 2404 N N . ILE A 1 321 ? 18.162 -3.303 -11.953 1.00 89.88 321 ILE A N 1
ATOM 2405 C CA . ILE A 1 321 ? 17.830 -2.955 -13.350 1.00 89.88 321 ILE A CA 1
ATOM 2406 C C . ILE A 1 321 ? 18.891 -2.036 -13.965 1.00 89.88 321 ILE A C 1
ATOM 2408 O O . ILE A 1 321 ? 19.319 -2.289 -15.086 1.00 89.88 321 ILE A O 1
ATOM 2412 N N . GLY A 1 322 ? 19.351 -1.013 -13.240 1.00 87.19 322 GLY A N 1
ATOM 2413 C CA . GLY A 1 322 ? 20.418 -0.122 -13.698 1.00 87.19 322 GLY A CA 1
ATOM 2414 C C . GLY A 1 322 ? 21.738 -0.864 -13.922 1.00 87.19 322 GLY A C 1
ATOM 2415 O O . GLY A 1 322 ? 22.376 -0.677 -14.955 1.00 87.19 322 GLY A O 1
ATOM 2416 N N . LEU A 1 323 ? 22.108 -1.765 -13.006 1.00 89.50 323 LEU A N 1
ATOM 2417 C CA . LEU A 1 323 ? 23.313 -2.592 -13.122 1.00 89.50 323 LEU A CA 1
ATOM 2418 C C . LEU A 1 323 ? 23.240 -3.582 -14.298 1.00 89.50 323 LEU A C 1
ATOM 2420 O O . LEU A 1 323 ? 24.184 -3.675 -15.080 1.00 89.50 323 LEU A O 1
ATOM 2424 N N . LEU A 1 324 ? 22.122 -4.302 -14.447 1.00 89.12 324 LEU A N 1
ATOM 2425 C CA . LEU A 1 324 ? 21.893 -5.214 -15.574 1.00 89.12 324 LEU A CA 1
ATOM 2426 C C . LEU A 1 324 ? 21.818 -4.452 -16.902 1.00 89.12 324 LEU A C 1
ATOM 2428 O O . LEU A 1 324 ? 22.320 -4.941 -17.908 1.00 89.12 324 LEU A O 1
ATOM 2432 N N . GLY A 1 325 ? 21.250 -3.246 -16.896 1.00 86.56 325 GLY A N 1
ATOM 2433 C CA . GLY A 1 325 ? 21.216 -2.328 -18.029 1.00 86.56 325 GLY A CA 1
ATOM 2434 C C . GLY A 1 325 ? 22.602 -1.876 -18.476 1.00 86.56 325 GLY A C 1
ATOM 2435 O O . GLY A 1 325 ? 22.935 -2.019 -19.648 1.00 86.56 325 GLY A O 1
ATOM 2436 N N . ALA A 1 326 ? 23.442 -1.418 -17.546 1.00 84.19 326 ALA A N 1
ATOM 2437 C CA . ALA A 1 326 ? 24.830 -1.055 -17.832 1.00 84.19 326 ALA A CA 1
ATOM 2438 C C . ALA A 1 326 ? 25.645 -2.257 -18.353 1.00 84.19 326 ALA A C 1
ATOM 2440 O O . ALA A 1 326 ? 26.394 -2.137 -19.325 1.00 84.19 326 ALA A O 1
ATOM 2441 N N . LEU A 1 327 ? 25.451 -3.444 -17.765 1.00 87.44 327 LEU A N 1
ATOM 2442 C CA . LEU A 1 327 ? 26.082 -4.676 -18.243 1.00 87.44 327 LEU A CA 1
ATOM 2443 C C . LEU A 1 327 ? 25.603 -5.049 -19.655 1.00 87.44 327 LEU A C 1
ATOM 2445 O O . LEU A 1 327 ? 26.417 -5.327 -20.528 1.00 87.44 327 LEU A O 1
ATOM 2449 N N . ALA A 1 328 ? 24.298 -5.019 -19.918 1.00 85.38 328 ALA A N 1
ATOM 2450 C CA . ALA A 1 328 ? 23.763 -5.337 -21.237 1.00 85.38 328 ALA A CA 1
ATOM 2451 C C . ALA A 1 328 ? 24.200 -4.309 -22.298 1.00 85.38 328 ALA A C 1
ATOM 2453 O O . ALA A 1 328 ? 24.518 -4.708 -23.413 1.00 85.38 328 ALA A O 1
ATOM 2454 N N . GLY A 1 329 ? 24.291 -3.021 -21.945 1.00 83.00 329 GLY A N 1
ATOM 2455 C CA . GLY A 1 329 ? 24.802 -1.957 -22.815 1.00 83.00 329 GLY A CA 1
ATOM 2456 C C . GLY A 1 329 ? 26.275 -2.149 -23.192 1.00 83.00 329 GLY A C 1
ATOM 2457 O O . GLY A 1 329 ? 26.621 -2.071 -24.366 1.00 83.00 329 GLY A O 1
ATOM 2458 N N . THR A 1 330 ? 27.137 -2.496 -22.228 1.00 83.00 330 THR A N 1
ATOM 2459 C CA . THR A 1 330 ? 28.556 -2.809 -22.513 1.00 83.00 330 THR A CA 1
ATOM 2460 C C . THR A 1 330 ? 28.735 -4.080 -23.351 1.00 83.00 330 THR A C 1
ATOM 2462 O O . THR A 1 330 ? 29.656 -4.148 -24.161 1.00 83.00 330 THR A O 1
ATOM 2465 N N . LEU A 1 331 ? 27.842 -5.066 -23.214 1.00 83.44 331 LEU A N 1
ATOM 2466 C CA . LEU A 1 331 ? 27.822 -6.271 -24.053 1.00 83.44 331 LEU A CA 1
ATOM 2467 C C . LEU A 1 331 ? 27.260 -6.026 -25.467 1.00 83.44 331 LEU A C 1
ATOM 2469 O O . LEU A 1 331 ? 27.595 -6.773 -26.383 1.00 83.44 331 LEU A O 1
ATOM 2473 N N . ALA A 1 332 ? 26.418 -5.007 -25.659 1.00 77.00 332 ALA A N 1
ATOM 2474 C CA . ALA A 1 332 ? 25.696 -4.744 -26.908 1.00 77.00 332 ALA A CA 1
ATOM 2475 C C . ALA A 1 332 ? 26.453 -3.881 -27.944 1.00 77.00 332 ALA A C 1
ATOM 2477 O O . ALA A 1 332 ? 25.871 -3.574 -28.985 1.00 77.00 332 ALA A O 1
ATOM 2478 N N . GLY A 1 333 ? 27.701 -3.479 -27.667 1.00 69.56 333 GLY A N 1
ATOM 2479 C CA . GLY A 1 333 ? 28.475 -2.530 -28.484 1.00 69.56 333 GLY A CA 1
ATOM 2480 C C . GLY A 1 333 ? 28.665 -2.905 -29.965 1.00 69.56 333 GLY A C 1
ATOM 2481 O O . GLY A 1 333 ? 28.533 -4.068 -30.343 1.00 69.56 333 GLY A O 1
ATOM 2482 N N . ASP A 1 334 ? 28.964 -1.886 -30.783 1.00 58.94 334 ASP A N 1
ATOM 2483 C CA . ASP A 1 334 ? 29.229 -1.889 -32.235 1.00 58.94 334 ASP A CA 1
ATOM 2484 C C . ASP A 1 334 ? 28.713 -3.102 -33.035 1.00 58.94 334 ASP A C 1
ATOM 2486 O O . ASP A 1 334 ? 29.466 -3.926 -33.546 1.00 58.94 334 ASP A O 1
ATOM 2490 N N . ALA A 1 335 ? 27.384 -3.123 -33.178 1.00 62.88 335 ALA A N 1
ATOM 2491 C CA . ALA A 1 335 ? 26.584 -3.749 -34.234 1.00 62.88 335 ALA A CA 1
ATOM 2492 C C . ALA A 1 335 ? 26.898 -5.206 -34.662 1.00 62.88 335 ALA A C 1
ATOM 2494 O O . ALA A 1 335 ? 27.814 -5.494 -35.427 1.00 62.88 335 ALA A O 1
ATOM 2495 N N . ALA A 1 336 ? 25.932 -6.081 -34.349 1.00 61.88 336 ALA A N 1
ATOM 2496 C CA . ALA A 1 336 ? 25.702 -7.408 -34.935 1.00 61.88 336 ALA A CA 1
ATOM 2497 C C . ALA A 1 336 ? 26.749 -8.495 -34.617 1.00 61.88 336 ALA A C 1
ATOM 2499 O O . ALA A 1 336 ? 27.655 -8.796 -35.392 1.00 61.88 336 ALA A O 1
ATOM 2500 N N . GLY A 1 337 ? 26.522 -9.211 -33.512 1.00 68.88 337 GLY A N 1
ATOM 2501 C CA . GLY A 1 337 ? 27.261 -10.433 -33.205 1.00 68.88 337 GLY A CA 1
ATOM 2502 C C . GLY A 1 337 ? 26.839 -11.099 -31.898 1.00 68.88 337 GLY A C 1
ATOM 2503 O O . GLY A 1 337 ? 25.746 -10.880 -31.375 1.00 68.88 337 GLY A O 1
ATOM 2504 N N . PHE A 1 338 ? 27.750 -11.903 -31.345 1.00 76.00 338 PHE A N 1
ATOM 2505 C CA . PHE A 1 338 ? 27.571 -12.619 -30.077 1.00 76.00 338 PHE A CA 1
ATOM 2506 C C . PHE A 1 338 ? 27.263 -11.686 -28.887 1.00 76.00 338 PHE A C 1
ATOM 2508 O O . PHE A 1 338 ? 26.532 -12.083 -27.985 1.00 76.00 338 PHE A O 1
ATOM 2515 N N . GLY A 1 339 ? 27.751 -10.439 -28.909 1.00 78.19 339 GLY A N 1
ATOM 2516 C CA . GLY A 1 339 ? 27.476 -9.430 -27.879 1.00 78.19 339 GLY A CA 1
ATOM 2517 C C . GLY A 1 339 ? 25.995 -9.048 -27.768 1.00 78.19 339 GLY A C 1
ATOM 2518 O O . GLY A 1 339 ? 25.429 -9.072 -26.678 1.00 78.19 339 GLY A O 1
ATOM 2519 N N . THR A 1 340 ? 25.321 -8.814 -28.900 1.00 76.62 340 THR A N 1
ATOM 2520 C CA . THR A 1 340 ? 23.871 -8.544 -28.939 1.00 76.62 340 THR A CA 1
ATOM 2521 C C . THR A 1 340 ? 23.055 -9.747 -28.456 1.00 76.62 340 THR A C 1
ATOM 2523 O O . THR A 1 340 ? 22.037 -9.592 -27.789 1.00 76.62 340 THR A O 1
ATOM 2526 N N . TRP A 1 341 ? 23.512 -10.971 -28.737 1.00 80.94 341 TRP A N 1
ATOM 2527 C CA . TRP A 1 341 ? 22.885 -12.169 -28.178 1.00 80.94 341 TRP A CA 1
ATOM 2528 C C . TRP A 1 341 ? 23.084 -12.253 -26.653 1.00 80.94 341 TRP A C 1
ATOM 2530 O O . TRP A 1 341 ? 22.115 -12.451 -25.922 1.00 80.94 341 TRP A O 1
ATOM 2540 N N . LEU A 1 342 ? 24.299 -12.005 -26.148 1.00 82.94 342 LEU A N 1
ATOM 2541 C CA . LEU A 1 342 ? 24.572 -11.937 -24.707 1.00 82.94 342 LEU A CA 1
ATOM 2542 C C . LEU A 1 342 ? 23.746 -10.854 -23.994 1.00 82.94 342 LEU A C 1
ATOM 2544 O O . LEU A 1 342 ? 23.236 -11.113 -22.904 1.00 82.94 342 LEU A O 1
ATOM 2548 N N . SER A 1 343 ? 23.563 -9.670 -24.587 1.00 82.56 343 SER A N 1
ATOM 2549 C CA . SER A 1 343 ? 22.760 -8.608 -23.967 1.00 82.56 343 SER A CA 1
ATOM 2550 C C . SER A 1 343 ? 21.290 -9.022 -23.815 1.00 82.56 343 SER A C 1
ATOM 2552 O O . SER A 1 343 ? 20.714 -8.790 -22.753 1.00 82.56 343 SER A O 1
ATOM 2554 N N . THR A 1 344 ? 20.720 -9.758 -24.781 1.00 81.88 344 THR A N 1
ATOM 2555 C CA . THR A 1 344 ? 19.374 -10.364 -24.650 1.00 81.88 344 THR A CA 1
ATOM 2556 C C . THR A 1 344 ? 19.282 -11.518 -23.644 1.00 81.88 344 THR A C 1
ATOM 2558 O O . THR A 1 344 ? 18.182 -11.862 -23.211 1.00 81.88 344 THR A O 1
ATOM 2561 N N . LEU A 1 345 ? 20.403 -12.107 -23.209 1.00 84.75 345 LEU A N 1
ATOM 2562 C CA . LEU A 1 345 ? 20.397 -13.036 -22.072 1.00 84.75 345 LEU A CA 1
ATOM 2563 C C . LEU A 1 345 ? 20.368 -12.306 -20.724 1.00 84.75 345 LEU A C 1
ATOM 2565 O O . LEU A 1 345 ? 19.738 -12.808 -19.792 1.00 84.75 345 LEU A O 1
ATOM 2569 N N . VAL A 1 346 ? 21.030 -11.146 -20.628 1.00 86.56 346 VAL A N 1
ATOM 2570 C CA . VAL A 1 346 ? 21.089 -10.296 -19.421 1.00 86.56 346 VAL A CA 1
ATOM 2571 C C . VAL A 1 346 ? 19.790 -9.507 -19.224 1.00 86.56 346 VAL A C 1
ATOM 2573 O O . VAL A 1 346 ? 19.269 -9.443 -18.111 1.00 86.56 346 VAL A O 1
ATOM 2576 N N . LEU A 1 347 ? 19.251 -8.939 -20.304 1.00 85.38 347 LEU A N 1
ATOM 2577 C CA . LEU A 1 347 ? 17.984 -8.209 -20.350 1.00 85.38 347 LEU A CA 1
ATOM 2578 C C . LEU A 1 347 ? 17.028 -8.903 -21.338 1.00 85.38 347 LEU A C 1
ATOM 2580 O O . LEU A 1 347 ? 16.946 -8.516 -22.504 1.00 85.38 347 LEU A O 1
ATOM 2584 N N . PRO A 1 348 ? 16.324 -9.962 -20.892 1.00 85.81 348 PRO A N 1
ATOM 2585 C CA . PRO A 1 348 ? 15.465 -10.755 -21.760 1.00 85.81 348 PRO A CA 1
ATOM 2586 C C . PRO A 1 348 ? 14.210 -10.006 -22.205 1.00 85.81 348 PRO A C 1
ATOM 2588 O O . PRO A 1 348 ? 13.572 -9.306 -21.416 1.00 85.81 348 PRO A O 1
ATOM 2591 N N . GLU A 1 349 ? 13.808 -10.241 -23.456 1.00 85.25 349 GLU A N 1
ATOM 2592 C CA . GLU A 1 349 ? 12.563 -9.729 -24.033 1.00 85.25 349 GLU A CA 1
ATOM 2593 C C . GLU A 1 349 ? 11.355 -10.113 -23.163 1.00 85.25 349 GLU A C 1
ATOM 2595 O O . GLU A 1 349 ? 11.186 -11.277 -22.775 1.00 85.25 349 GLU A O 1
ATOM 2600 N N . ILE A 1 350 ? 10.513 -9.128 -22.843 1.00 87.81 350 ILE A N 1
ATOM 2601 C CA . ILE A 1 350 ? 9.411 -9.279 -21.890 1.00 87.81 350 ILE A CA 1
ATOM 2602 C C . ILE A 1 350 ? 8.396 -10.307 -22.397 1.00 87.81 350 ILE A C 1
ATOM 2604 O O . ILE A 1 350 ? 7.841 -10.182 -23.481 1.00 87.81 350 ILE A O 1
ATOM 2608 N N . GLY A 1 351 ? 8.123 -11.320 -21.572 1.00 84.75 351 GLY A N 1
ATOM 2609 C CA . GLY A 1 351 ? 7.182 -12.397 -21.892 1.00 84.75 351 GLY A CA 1
ATOM 2610 C C . GLY A 1 351 ? 7.785 -13.580 -22.658 1.00 84.75 351 GLY A C 1
ATOM 2611 O O . GLY A 1 351 ? 7.110 -14.603 -22.780 1.00 84.75 351 GLY A O 1
ATOM 2612 N N . SER A 1 352 ? 9.046 -13.499 -23.100 1.00 88.50 352 SER A N 1
ATOM 2613 C CA . SER A 1 352 ? 9.762 -14.638 -23.692 1.00 88.50 352 SER A CA 1
ATOM 2614 C C . SER A 1 352 ? 9.904 -15.816 -22.703 1.00 88.50 352 SER A C 1
ATOM 2616 O O . SER A 1 352 ? 9.889 -15.617 -21.482 1.00 88.50 352 SER A O 1
ATOM 2618 N N . PRO A 1 353 ? 10.101 -17.066 -23.172 1.00 91.12 353 PRO A N 1
ATOM 2619 C CA . PRO A 1 353 ? 10.342 -18.205 -22.280 1.00 91.12 353 PRO A CA 1
ATOM 2620 C C . PRO A 1 353 ? 11.561 -18.012 -21.363 1.00 91.12 353 PRO A C 1
ATOM 2622 O O . PRO A 1 353 ? 11.535 -18.428 -20.205 1.00 91.12 353 PRO A O 1
ATOM 2625 N N . TRP A 1 354 ? 12.608 -17.333 -21.849 1.00 90.56 354 TRP A N 1
ATOM 2626 C CA . TRP A 1 354 ? 13.805 -17.016 -21.062 1.00 90.56 354 TRP A CA 1
ATOM 2627 C C . TRP A 1 354 ? 13.539 -15.949 -19.988 1.00 90.56 354 TRP A C 1
ATOM 2629 O O . TRP A 1 354 ? 14.008 -16.069 -18.854 1.00 90.56 354 TRP A O 1
ATOM 2639 N N . TRP A 1 355 ? 12.698 -14.955 -20.290 1.00 90.44 355 TRP A N 1
ATOM 2640 C CA . TRP A 1 355 ? 12.193 -14.011 -19.292 1.00 90.44 355 TRP A CA 1
ATOM 2641 C C . TRP A 1 355 ? 11.450 -14.745 -18.169 1.00 90.44 355 TRP A C 1
ATOM 2643 O O . TRP A 1 355 ? 11.766 -14.554 -16.999 1.00 90.44 355 TRP A O 1
ATOM 2653 N N . TRP A 1 356 ? 10.540 -15.670 -18.490 1.00 91.69 356 TRP A N 1
ATOM 2654 C CA . TRP A 1 356 ? 9.849 -16.461 -17.462 1.00 91.69 356 TRP A CA 1
ATOM 2655 C C . TRP A 1 356 ? 10.792 -17.355 -16.645 1.00 91.69 356 TRP A C 1
ATOM 2657 O O . TRP A 1 356 ? 10.613 -17.463 -15.432 1.00 91.69 356 TRP A O 1
ATOM 2667 N N . ALA A 1 357 ? 11.817 -17.944 -17.268 1.00 93.38 357 ALA A N 1
ATOM 2668 C CA . ALA A 1 357 ? 12.815 -18.765 -16.578 1.00 93.38 357 ALA A CA 1
ATOM 2669 C C . ALA A 1 357 ? 13.694 -17.965 -15.593 1.00 93.38 357 ALA A C 1
ATOM 2671 O O . ALA A 1 357 ? 14.072 -18.484 -14.543 1.00 93.38 357 ALA A O 1
ATOM 2672 N N . THR A 1 358 ? 13.995 -16.698 -15.895 1.00 92.25 358 THR A N 1
ATOM 2673 C CA . THR A 1 358 ? 14.824 -15.826 -15.039 1.00 92.25 358 THR A CA 1
ATOM 2674 C C . THR A 1 358 ? 14.034 -15.144 -13.915 1.00 92.25 358 THR A C 1
ATOM 2676 O O . THR A 1 358 ? 14.614 -14.797 -12.881 1.00 92.25 358 THR A O 1
ATOM 2679 N N . ARG A 1 359 ? 12.705 -14.997 -14.043 1.00 91.69 359 ARG A N 1
ATOM 2680 C CA . ARG A 1 359 ? 11.856 -14.297 -13.053 1.00 91.69 359 ARG A CA 1
ATOM 2681 C C . ARG A 1 359 ? 11.936 -14.829 -11.607 1.00 91.69 359 ARG A C 1
ATOM 2683 O O . ARG A 1 359 ? 11.968 -13.985 -10.712 1.00 91.69 359 ARG A O 1
ATOM 2690 N N . PRO A 1 360 ? 12.031 -16.143 -11.314 1.00 94.75 360 PRO A N 1
ATOM 2691 C CA . PRO A 1 360 ? 12.228 -16.628 -9.943 1.00 94.75 360 PRO A CA 1
ATOM 2692 C C . PRO A 1 360 ? 13.538 -16.140 -9.307 1.00 94.75 360 PRO A C 1
ATOM 2694 O O . PRO A 1 360 ? 13.541 -15.730 -8.147 1.00 94.75 360 PRO A O 1
ATOM 2697 N N . VAL A 1 361 ? 14.636 -16.127 -10.074 1.00 94.56 361 VAL A N 1
ATOM 2698 C CA . VAL A 1 361 ? 15.949 -15.629 -9.621 1.00 94.56 361 VAL A CA 1
ATOM 2699 C C . VAL A 1 361 ? 15.901 -14.117 -9.416 1.00 94.56 361 VAL A C 1
ATOM 2701 O O . VAL A 1 361 ? 16.367 -13.619 -8.396 1.00 94.56 361 VAL A O 1
ATOM 2704 N N . TRP A 1 362 ? 15.266 -13.393 -10.339 1.00 93.81 362 TRP A N 1
ATOM 2705 C CA . TRP A 1 362 ? 15.032 -11.953 -10.234 1.00 93.81 362 TRP A CA 1
ATOM 2706 C C . TRP A 1 362 ? 14.235 -11.572 -8.974 1.00 93.81 362 TRP A C 1
ATOM 2708 O O . TRP A 1 362 ? 14.674 -10.725 -8.196 1.00 93.81 362 TRP A O 1
ATOM 2718 N N . VAL A 1 363 ? 13.096 -12.228 -8.719 1.00 94.75 363 VAL A N 1
ATOM 2719 C CA . VAL A 1 363 ? 12.285 -11.983 -7.513 1.00 94.75 363 VAL A CA 1
ATOM 2720 C C . VAL A 1 363 ? 13.080 -12.313 -6.249 1.00 94.75 363 VAL A C 1
ATOM 2722 O O . VAL A 1 363 ? 13.041 -11.538 -5.294 1.00 94.75 363 VAL A O 1
ATOM 2725 N N . LEU A 1 364 ? 13.841 -13.413 -6.243 1.00 95.25 364 LEU A N 1
ATOM 2726 C CA . LEU A 1 364 ? 14.711 -13.761 -5.121 1.00 95.25 364 LEU A CA 1
ATOM 2727 C C . LEU A 1 364 ? 15.793 -12.695 -4.885 1.00 95.25 364 LEU A C 1
ATOM 2729 O O . LEU A 1 364 ? 16.012 -12.324 -3.736 1.00 95.25 364 LEU A O 1
ATOM 2733 N N . ALA A 1 365 ? 16.418 -12.161 -5.937 1.00 95.31 365 ALA A N 1
ATOM 2734 C CA . ALA A 1 365 ? 17.424 -11.105 -5.833 1.00 95.31 365 ALA A CA 1
ATOM 2735 C C . ALA A 1 365 ? 16.837 -9.796 -5.275 1.00 95.31 365 ALA A C 1
ATOM 2737 O O . ALA A 1 365 ? 17.408 -9.215 -4.350 1.00 95.31 365 ALA A O 1
ATOM 2738 N N . VAL A 1 366 ? 15.665 -9.366 -5.761 1.00 95.12 366 VAL A N 1
ATOM 2739 C CA . VAL A 1 366 ? 14.967 -8.173 -5.246 1.00 95.12 366 VAL A CA 1
ATOM 2740 C C . VAL A 1 366 ? 14.549 -8.356 -3.785 1.00 95.12 366 VAL A C 1
ATOM 2742 O O . VAL A 1 366 ? 14.742 -7.451 -2.974 1.00 95.12 366 VAL A O 1
ATOM 2745 N N . VAL A 1 367 ? 14.015 -9.525 -3.414 1.00 93.06 367 VAL A N 1
ATOM 2746 C CA . VAL A 1 367 ? 13.617 -9.814 -2.026 1.00 93.06 367 VAL A CA 1
ATOM 2747 C C . VAL A 1 367 ? 14.839 -9.917 -1.110 1.00 93.06 367 VAL A C 1
ATOM 2749 O O . VAL A 1 367 ? 14.840 -9.299 -0.050 1.00 93.06 367 VAL A O 1
ATOM 2752 N N . ALA A 1 368 ? 15.892 -10.638 -1.501 1.00 93.88 368 ALA A N 1
ATOM 2753 C CA . ALA A 1 368 ? 17.101 -10.802 -0.696 1.00 93.88 368 ALA A CA 1
ATOM 2754 C C . ALA A 1 368 ? 17.860 -9.477 -0.521 1.00 93.88 368 ALA A C 1
ATOM 2756 O O . ALA A 1 368 ? 18.213 -9.123 0.604 1.00 93.88 368 ALA A O 1
ATOM 2757 N N . GLY A 1 369 ? 18.038 -8.703 -1.597 1.00 94.38 369 GLY A N 1
ATOM 2758 C CA . GLY A 1 369 ? 18.612 -7.358 -1.532 1.00 94.38 369 GLY A CA 1
ATOM 2759 C C . GLY A 1 369 ? 17.740 -6.401 -0.717 1.00 94.38 369 GLY A C 1
ATOM 2760 O O . GLY A 1 369 ? 18.255 -5.657 0.115 1.00 94.38 369 GLY A O 1
ATOM 2761 N N . GLY A 1 370 ? 16.414 -6.481 -0.870 1.00 92.06 370 GLY A N 1
ATOM 2762 C CA . GLY A 1 370 ? 15.447 -5.733 -0.066 1.00 92.06 370 GLY A CA 1
ATOM 2763 C C . GLY A 1 370 ? 15.535 -6.064 1.424 1.00 92.06 370 GLY A C 1
ATOM 2764 O O . GLY A 1 370 ? 15.477 -5.158 2.248 1.00 92.06 370 GLY A O 1
ATOM 2765 N N . VAL A 1 371 ? 15.742 -7.334 1.786 1.00 90.62 371 VAL A N 1
ATOM 2766 C CA . VAL A 1 371 ? 15.978 -7.784 3.168 1.00 90.62 371 VAL A CA 1
ATOM 2767 C C . VAL A 1 371 ? 17.332 -7.320 3.699 1.00 90.62 371 VAL A C 1
ATOM 2769 O O . VAL A 1 371 ? 17.398 -6.805 4.816 1.00 90.62 371 VAL A O 1
ATOM 2772 N N . LEU A 1 372 ? 18.405 -7.454 2.920 1.00 92.12 372 LEU A N 1
ATOM 2773 C CA . LEU A 1 372 ? 19.739 -7.003 3.313 1.00 92.12 372 LEU A CA 1
ATOM 2774 C C . LEU A 1 372 ? 19.741 -5.491 3.582 1.00 92.12 372 LEU A C 1
ATOM 2776 O O . LEU A 1 372 ? 20.108 -5.053 4.672 1.00 92.12 372 LEU A O 1
ATOM 2780 N N . LEU A 1 373 ? 19.228 -4.699 2.638 1.00 89.06 373 LEU A N 1
ATOM 2781 C CA . LEU A 1 373 ? 19.137 -3.249 2.778 1.00 89.06 373 LEU A CA 1
ATOM 2782 C C . LEU A 1 373 ? 18.181 -2.848 3.911 1.00 89.06 373 LEU A C 1
ATOM 2784 O O . LEU A 1 373 ? 18.519 -1.979 4.709 1.00 89.06 373 LEU A O 1
ATOM 2788 N N . ALA A 1 374 ? 17.040 -3.528 4.062 1.00 83.31 374 ALA A N 1
ATOM 2789 C CA . ALA A 1 374 ? 16.117 -3.302 5.174 1.00 83.31 374 ALA A CA 1
ATOM 2790 C C . ALA A 1 374 ? 16.737 -3.602 6.546 1.00 83.31 374 ALA A C 1
ATOM 2792 O O . ALA A 1 374 ? 16.468 -2.870 7.493 1.00 83.31 374 ALA A O 1
ATOM 2793 N N . THR A 1 375 ? 17.548 -4.655 6.685 1.00 84.44 375 THR A N 1
ATOM 2794 C CA . THR A 1 375 ? 18.201 -4.995 7.965 1.00 84.44 375 THR A CA 1
ATOM 2795 C C . THR A 1 375 ? 19.356 -4.054 8.301 1.00 84.44 375 THR A C 1
ATOM 2797 O O . THR A 1 375 ? 19.538 -3.734 9.475 1.00 84.44 375 THR A O 1
ATOM 2800 N N . GLY A 1 376 ? 20.084 -3.551 7.297 1.00 85.69 376 GLY A N 1
ATOM 2801 C CA . GLY A 1 376 ? 21.060 -2.471 7.468 1.00 85.69 376 GLY A CA 1
ATOM 2802 C C . GLY A 1 376 ? 20.394 -1.151 7.861 1.00 85.69 376 GLY A C 1
ATOM 2803 O O . GLY A 1 376 ? 20.704 -0.584 8.906 1.00 85.69 376 GLY A O 1
ATOM 2804 N N . MET A 1 377 ? 19.415 -0.697 7.076 1.00 82.38 377 MET A N 1
ATOM 2805 C CA . MET A 1 377 ? 18.721 0.579 7.292 1.00 82.38 377 MET A CA 1
ATOM 2806 C C . MET A 1 377 ? 17.816 0.578 8.530 1.00 82.38 377 MET A C 1
ATOM 2808 O O . MET A 1 377 ? 17.597 1.633 9.111 1.00 82.38 377 MET A O 1
ATOM 2812 N N . ALA A 1 378 ? 17.354 -0.581 9.011 1.00 77.56 378 ALA A N 1
ATOM 2813 C CA . ALA A 1 378 ? 16.659 -0.683 10.298 1.00 77.56 378 ALA A CA 1
ATOM 2814 C C . ALA A 1 378 ? 17.562 -0.385 11.514 1.00 77.56 378 ALA A C 1
ATOM 2816 O O . ALA A 1 378 ? 17.032 -0.188 12.603 1.00 77.56 378 ALA A O 1
ATOM 2817 N N . LYS A 1 379 ? 18.896 -0.340 11.351 1.00 80.69 379 LYS A N 1
ATOM 2818 C CA . LYS A 1 379 ? 19.825 0.181 12.374 1.00 80.69 379 LYS A CA 1
ATOM 2819 C C . LYS A 1 379 ? 19.920 1.712 12.356 1.00 80.69 379 LYS A C 1
ATOM 2821 O O . LYS A 1 379 ? 20.364 2.307 13.332 1.00 80.69 379 LYS A O 1
ATOM 2826 N N . VAL A 1 380 ? 19.521 2.353 11.254 1.00 77.31 380 VAL A N 1
ATOM 2827 C CA . VAL A 1 380 ? 19.492 3.815 11.108 1.00 77.31 380 VAL A CA 1
ATOM 2828 C C . VAL A 1 380 ? 18.194 4.328 11.727 1.00 77.31 380 VAL A C 1
ATOM 2830 O O . VAL A 1 380 ? 17.218 4.640 11.044 1.00 77.31 380 VAL A O 1
ATOM 2833 N N . GLU A 1 381 ? 18.155 4.360 13.056 1.00 65.94 381 GLU A N 1
ATOM 2834 C CA . GLU A 1 381 ? 16.975 4.824 13.775 1.00 65.94 381 GLU A CA 1
ATOM 2835 C C . GLU A 1 381 ? 16.785 6.339 13.632 1.00 65.94 381 GLU A C 1
ATOM 2837 O O . GLU A 1 381 ? 17.686 7.143 13.885 1.00 65.94 381 GLU A O 1
ATOM 2842 N N . ALA A 1 382 ? 15.565 6.750 13.276 1.00 66.94 382 ALA A N 1
ATOM 2843 C CA . ALA A 1 382 ? 15.167 8.148 13.375 1.00 66.94 382 ALA A CA 1
ATOM 2844 C C . ALA A 1 382 ? 15.284 8.622 14.841 1.00 66.94 382 ALA A C 1
ATOM 2846 O O . ALA A 1 382 ? 14.984 7.836 15.747 1.00 66.94 382 ALA A O 1
ATOM 2847 N N . PRO A 1 383 ? 15.645 9.899 15.099 1.00 68.38 383 PRO A N 1
ATOM 2848 C CA . PRO A 1 383 ? 15.987 10.387 16.434 1.00 68.38 383 PRO A CA 1
ATOM 2849 C C . PRO A 1 383 ? 15.040 9.903 17.540 1.00 68.38 383 PRO A C 1
ATOM 2851 O O . PRO A 1 383 ? 13.814 9.912 17.375 1.00 68.38 383 PRO A O 1
ATOM 2854 N N . GLY A 1 384 ? 15.612 9.460 18.665 1.00 72.06 384 GLY A N 1
ATOM 2855 C CA . GLY A 1 384 ? 14.857 8.931 19.806 1.00 72.06 384 GLY A CA 1
ATOM 2856 C C . GLY A 1 384 ? 13.750 9.885 20.259 1.00 72.06 384 GLY A C 1
ATOM 2857 O O . GLY A 1 384 ? 13.915 11.103 20.195 1.00 72.06 384 GLY A O 1
ATOM 2858 N N . GLU A 1 385 ? 12.614 9.350 20.710 1.00 72.56 385 GLU A N 1
ATOM 2859 C CA . GLU A 1 385 ? 11.377 10.125 20.910 1.00 72.56 385 GLU A CA 1
ATOM 2860 C C . GLU A 1 385 ? 11.563 11.319 21.858 1.00 72.56 385 GLU A C 1
ATOM 2862 O O . GLU A 1 385 ? 11.158 12.434 21.533 1.00 72.56 385 GLU A O 1
ATOM 2867 N N . GLN A 1 386 ? 12.310 11.134 22.950 1.00 74.25 386 GLN A N 1
ATOM 2868 C CA . GLN A 1 386 ? 12.683 12.209 23.875 1.00 74.25 386 GLN A CA 1
ATOM 2869 C C . GLN A 1 386 ? 13.529 13.314 23.209 1.00 74.25 386 GLN A C 1
ATOM 2871 O O . GLN A 1 386 ? 13.365 14.498 23.515 1.00 74.25 386 GLN A O 1
ATOM 2876 N N . ARG A 1 387 ? 14.434 12.952 22.285 1.00 76.88 387 ARG A N 1
ATOM 2877 C CA . ARG A 1 387 ? 15.237 13.912 21.509 1.00 76.88 387 ARG A CA 1
ATOM 2878 C C . ARG A 1 387 ? 14.331 14.649 20.520 1.00 76.88 387 ARG A C 1
ATOM 2880 O O . ARG A 1 387 ? 14.352 15.876 20.502 1.00 76.88 387 ARG A O 1
ATOM 2887 N N . SER A 1 388 ? 13.475 13.938 19.782 1.00 79.06 388 SER A N 1
ATOM 2888 C CA . SER A 1 388 ? 12.476 14.546 18.890 1.00 79.06 388 SER A CA 1
ATOM 2889 C C . SER A 1 388 ? 11.557 15.527 19.625 1.00 79.06 388 SER A C 1
ATOM 2891 O O . SER A 1 388 ? 11.331 16.621 19.121 1.00 79.06 388 SER A O 1
ATOM 2893 N N . ALA A 1 389 ? 11.086 15.194 20.830 1.00 75.00 389 ALA A N 1
ATOM 2894 C CA . ALA A 1 389 ? 10.238 16.074 21.634 1.00 75.00 389 ALA A CA 1
ATOM 2895 C C . ALA A 1 389 ? 10.977 17.350 22.087 1.00 75.00 389 ALA A C 1
ATOM 2897 O O . ALA A 1 389 ? 10.451 18.453 21.934 1.00 75.00 389 ALA A O 1
ATOM 2898 N N . ARG A 1 390 ? 12.234 17.238 22.556 1.00 78.88 390 ARG A N 1
ATOM 2899 C CA . ARG A 1 390 ? 13.078 18.404 22.904 1.00 78.88 390 ARG A CA 1
ATOM 2900 C C . ARG A 1 390 ? 13.247 19.364 21.720 1.00 78.88 390 ARG A C 1
ATOM 2902 O O . ARG A 1 390 ? 13.047 20.567 21.878 1.00 78.88 390 ARG A O 1
ATOM 2909 N N . TRP A 1 391 ? 13.568 18.836 20.539 1.00 77.62 391 TRP A N 1
ATOM 2910 C CA . TRP A 1 391 ? 13.735 19.638 19.321 1.00 77.62 391 TRP A CA 1
ATOM 2911 C C . TRP A 1 391 ? 12.396 20.191 18.810 1.00 77.62 391 TRP A C 1
ATOM 2913 O O . TRP A 1 391 ? 12.326 21.352 18.418 1.00 77.62 391 TRP A O 1
ATOM 2923 N N . GLY A 1 392 ? 11.308 19.421 18.908 1.00 74.12 392 GLY A N 1
ATOM 2924 C CA . GLY A 1 392 ? 9.951 19.877 18.606 1.00 74.12 392 GLY A CA 1
ATOM 2925 C C . GLY A 1 392 ? 9.528 21.066 19.471 1.00 74.12 392 GLY A C 1
ATOM 2926 O O . GLY A 1 392 ? 9.002 22.043 18.942 1.00 74.12 392 GLY A O 1
ATOM 2927 N N . ARG A 1 393 ? 9.841 21.057 20.775 1.00 74.69 393 ARG A N 1
ATOM 2928 C CA . ARG A 1 393 ? 9.613 22.211 21.665 1.00 74.69 393 ARG A CA 1
ATOM 2929 C C . ARG A 1 393 ? 10.430 23.441 21.264 1.00 74.69 393 ARG A C 1
ATOM 2931 O O . ARG A 1 393 ? 9.893 24.546 21.329 1.00 74.69 393 ARG A O 1
ATOM 2938 N N . ALA A 1 394 ? 11.678 23.272 20.823 1.00 78.00 394 ALA A N 1
ATOM 2939 C CA . ALA A 1 394 ? 12.499 24.378 20.324 1.00 78.00 394 ALA A CA 1
ATOM 2940 C C . ALA A 1 394 ? 11.928 24.974 19.023 1.00 78.00 394 ALA A C 1
ATOM 2942 O O . ALA A 1 394 ? 11.742 26.187 18.938 1.00 78.00 394 ALA A O 1
ATOM 2943 N N . VAL A 1 395 ? 11.553 24.131 18.054 1.00 74.00 395 VAL A N 1
ATOM 2944 C CA . VAL A 1 395 ? 10.923 24.554 16.789 1.00 74.00 395 VAL A CA 1
ATOM 2945 C C . VAL A 1 395 ? 9.587 25.255 17.038 1.00 74.00 395 VAL A C 1
ATOM 2947 O O . VAL A 1 395 ? 9.373 26.354 16.535 1.00 74.00 395 VAL A O 1
ATOM 2950 N N . VAL A 1 396 ? 8.709 24.680 17.867 1.00 71.06 396 VAL A N 1
ATOM 2951 C CA . VAL A 1 396 ? 7.447 25.323 18.273 1.00 71.06 396 VAL A CA 1
ATOM 2952 C C . VAL A 1 396 ? 7.715 26.643 19.000 1.00 71.06 396 VAL A C 1
ATOM 2954 O O . VAL A 1 396 ? 6.984 27.604 18.784 1.00 71.06 396 VAL A O 1
ATOM 2957 N N . GLY A 1 397 ? 8.771 26.713 19.817 1.00 69.88 397 GLY A N 1
ATOM 2958 C CA . GLY A 1 397 ? 9.212 27.918 20.520 1.00 69.88 397 GLY A CA 1
ATOM 2959 C C . GLY A 1 397 ? 9.613 29.057 19.585 1.00 69.88 397 GLY A C 1
ATOM 2960 O O . GLY A 1 397 ? 9.086 30.158 19.727 1.00 69.88 397 GLY A O 1
ATOM 2961 N N . LEU A 1 398 ? 10.464 28.777 18.595 1.00 71.81 398 LEU A N 1
ATOM 2962 C CA . LEU A 1 398 ? 10.842 29.720 17.533 1.00 71.81 398 LEU A CA 1
ATOM 2963 C C . LEU A 1 398 ? 9.627 30.128 16.683 1.00 71.81 398 LEU A C 1
ATOM 2965 O O . LEU A 1 398 ? 9.464 31.290 16.315 1.00 71.81 398 LEU A O 1
ATOM 2969 N N . ALA A 1 399 ? 8.720 29.184 16.428 1.00 64.00 399 ALA A N 1
ATOM 2970 C CA . ALA A 1 399 ? 7.505 29.419 15.663 1.00 64.00 399 ALA A CA 1
ATOM 2971 C C . ALA A 1 399 ? 6.456 30.279 16.404 1.00 64.00 399 ALA A C 1
ATOM 2973 O O . ALA A 1 399 ? 5.553 30.800 15.749 1.00 64.00 399 ALA A O 1
ATOM 2974 N N . ARG A 1 400 ? 6.566 30.501 17.729 1.00 58.97 400 ARG A N 1
ATOM 2975 C CA . ARG A 1 400 ? 5.591 31.310 18.499 1.00 58.97 400 ARG A CA 1
ATOM 2976 C C . ARG A 1 400 ? 5.452 32.753 18.007 1.00 58.97 400 ARG A C 1
ATOM 2978 O O . ARG A 1 400 ? 4.397 33.332 18.223 1.00 58.97 400 ARG A O 1
ATOM 2985 N N . GLY A 1 401 ? 6.457 33.312 17.327 1.00 63.72 401 GLY A N 1
ATOM 2986 C CA . GLY A 1 401 ? 6.347 34.637 16.705 1.00 63.72 401 GLY A CA 1
ATOM 2987 C C . GLY A 1 401 ? 5.434 34.649 15.473 1.00 63.72 401 GLY A C 1
ATOM 2988 O O . GLY A 1 401 ? 4.460 35.391 15.427 1.00 63.72 401 GLY A O 1
ATOM 2989 N N . ARG A 1 402 ? 5.730 33.812 14.466 1.00 60.31 402 ARG A N 1
ATOM 2990 C CA . ARG A 1 402 ? 5.088 33.874 13.132 1.00 60.31 402 ARG A CA 1
ATOM 2991 C C . ARG A 1 402 ? 3.977 32.831 12.901 1.00 60.31 402 ARG A C 1
ATOM 2993 O O . ARG A 1 402 ? 3.247 32.936 11.924 1.00 60.31 402 ARG A O 1
ATOM 3000 N N . TRP A 1 403 ? 3.825 31.848 13.795 1.00 56.62 403 TRP A N 1
ATOM 3001 C CA . TRP A 1 403 ? 2.898 30.706 13.665 1.00 56.62 403 TRP A CA 1
ATOM 3002 C C . TRP A 1 403 ? 2.082 30.429 14.946 1.00 56.62 403 TRP A C 1
ATOM 3004 O O . TRP A 1 403 ? 1.587 29.313 15.141 1.00 56.62 403 TRP A O 1
ATOM 3014 N N . ALA A 1 404 ? 1.918 31.424 15.828 1.00 55.34 404 ALA A N 1
ATOM 3015 C CA . ALA A 1 404 ? 1.223 31.289 17.117 1.00 55.34 404 ALA A CA 1
ATOM 3016 C C . ALA A 1 404 ? -0.104 30.479 17.087 1.00 55.34 404 ALA A C 1
ATOM 3018 O O . ALA A 1 404 ? -0.283 29.631 17.967 1.00 55.34 404 ALA A O 1
ATOM 3019 N N . PRO A 1 405 ? -1.003 30.623 16.082 1.00 56.84 405 PRO A N 1
ATOM 3020 C CA . PRO A 1 405 ? -2.267 29.874 16.044 1.00 56.84 405 PRO A CA 1
ATOM 3021 C C . PRO A 1 405 ? -2.103 28.357 15.846 1.00 56.84 405 PRO A C 1
ATOM 3023 O O . PRO A 1 405 ? -2.934 27.572 16.309 1.00 56.84 405 PRO A O 1
ATOM 3026 N N . VAL A 1 406 ? -1.037 27.922 15.166 1.00 54.62 406 VAL A N 1
ATOM 3027 C CA . VAL A 1 406 ? -0.755 26.496 14.911 1.00 54.62 406 VAL A CA 1
ATOM 3028 C C . VAL A 1 406 ? -0.135 25.841 16.148 1.00 54.62 406 VAL A C 1
ATOM 3030 O O . VAL A 1 406 ? -0.442 24.694 16.464 1.00 54.62 406 VAL A O 1
ATOM 3033 N N . ALA A 1 407 ? 0.689 26.589 16.888 1.00 56.34 407 ALA A N 1
ATOM 3034 C CA . ALA A 1 407 ? 1.343 26.127 18.111 1.00 56.34 407 ALA A CA 1
ATOM 3035 C C . ALA A 1 407 ? 0.377 25.947 19.303 1.00 56.34 407 ALA A C 1
ATOM 3037 O O . ALA A 1 407 ? 0.573 25.038 20.118 1.00 56.34 407 ALA A O 1
ATOM 3038 N N . ALA A 1 408 ? -0.647 26.805 19.400 1.00 64.25 408 ALA A N 1
ATOM 3039 C CA . ALA A 1 408 ? -1.473 26.974 20.598 1.00 64.25 408 ALA A CA 1
ATOM 3040 C C . ALA A 1 408 ? -2.408 25.796 20.931 1.00 64.25 408 ALA A C 1
ATOM 3042 O O . ALA A 1 408 ? -2.641 25.524 22.105 1.00 64.25 408 ALA A O 1
ATOM 3043 N N . SER A 1 409 ? -2.938 25.079 19.934 1.00 81.12 409 SER A N 1
ATOM 3044 C CA . SER A 1 409 ? -3.836 23.937 20.166 1.00 81.12 409 SER A CA 1
ATOM 3045 C C . SER A 1 409 ? -3.172 22.622 19.780 1.00 81.12 409 SER A C 1
ATOM 3047 O O . SER A 1 409 ? -2.691 22.474 18.657 1.00 81.12 409 SER A O 1
ATOM 3049 N N . GLU A 1 410 ? -3.234 21.623 20.664 1.00 83.81 410 GLU A N 1
ATOM 3050 C CA . GLU A 1 410 ? -2.817 20.249 20.357 1.00 83.81 410 GLU A CA 1
ATOM 3051 C C . GLU A 1 410 ? -3.502 19.712 19.090 1.00 83.81 410 GLU A C 1
ATOM 3053 O O . GLU A 1 410 ? -2.862 19.054 18.271 1.00 83.81 410 GLU A O 1
ATOM 3058 N N . ARG A 1 411 ? -4.776 20.071 18.868 1.00 85.00 411 ARG A N 1
ATOM 3059 C CA . ARG A 1 411 ? -5.511 19.690 17.657 1.00 85.00 411 ARG A CA 1
ATOM 3060 C C . ARG A 1 411 ? -4.879 20.279 16.394 1.00 85.00 411 ARG A C 1
ATOM 3062 O O . ARG A 1 411 ? -4.782 19.578 15.391 1.00 85.00 411 ARG A O 1
ATOM 3069 N N . ASN A 1 412 ? -4.422 21.529 16.448 1.00 85.50 412 ASN A N 1
ATOM 3070 C CA . ASN A 1 412 ? -3.764 22.185 15.318 1.00 85.50 412 ASN A CA 1
ATOM 3071 C C . ASN A 1 412 ? -2.385 21.566 15.057 1.00 85.50 412 ASN A C 1
ATOM 3073 O O . ASN A 1 412 ? -2.072 21.280 13.903 1.00 85.50 412 ASN A O 1
ATOM 3077 N N . ARG A 1 413 ? -1.610 21.260 16.110 1.00 85.69 413 ARG A N 1
ATOM 3078 C CA . ARG A 1 413 ? -0.331 20.532 15.989 1.00 85.69 413 ARG A CA 1
ATOM 3079 C C . ARG A 1 413 ? -0.519 19.143 15.373 1.00 85.69 413 ARG A C 1
ATOM 3081 O O . ARG A 1 413 ? 0.229 18.773 14.475 1.00 85.69 413 ARG A O 1
ATOM 3088 N N . ALA A 1 414 ? -1.547 18.407 15.795 1.00 88.75 414 ALA A N 1
ATOM 3089 C CA . ALA A 1 414 ? -1.894 17.095 15.252 1.00 88.75 414 ALA A CA 1
ATOM 3090 C C . ALA A 1 414 ? -2.303 17.163 13.768 1.00 88.75 414 ALA A C 1
ATOM 3092 O O . ALA A 1 414 ? -1.785 16.399 12.954 1.00 88.75 414 ALA A O 1
ATOM 3093 N N . CYS A 1 415 ? -3.171 18.111 13.391 1.00 90.00 415 CYS A N 1
ATOM 3094 C CA . CYS A 1 415 ? -3.528 18.348 11.989 1.00 90.00 415 CYS A CA 1
ATOM 3095 C C . CYS A 1 415 ? -2.309 18.745 11.139 1.00 90.00 415 CYS A C 1
ATOM 3097 O O . CYS A 1 415 ? -2.137 18.212 10.046 1.00 90.00 415 CYS A O 1
ATOM 3099 N N . ALA A 1 416 ? -1.442 19.631 11.641 1.00 90.12 416 ALA A N 1
ATOM 3100 C CA . ALA A 1 416 ? -0.221 20.045 10.951 1.00 90.12 416 ALA A CA 1
ATOM 3101 C C . ALA A 1 416 ? 0.763 18.877 10.773 1.00 90.12 416 ALA A C 1
ATOM 3103 O O . ALA A 1 416 ? 1.289 18.690 9.680 1.00 90.12 416 ALA A O 1
ATOM 3104 N N . ALA A 1 417 ? 0.956 18.041 11.799 1.00 91.69 417 ALA A N 1
ATOM 3105 C CA . ALA A 1 417 ? 1.795 16.848 11.711 1.00 91.69 417 ALA A CA 1
ATOM 3106 C C . ALA A 1 417 ? 1.281 15.857 10.651 1.00 91.69 417 ALA A C 1
ATOM 3108 O O . ALA A 1 417 ? 2.079 15.328 9.878 1.00 91.69 417 ALA A O 1
ATOM 3109 N N . VAL A 1 418 ? -0.038 15.643 10.557 1.00 92.56 418 VAL A N 1
ATOM 3110 C CA . VAL A 1 418 ? -0.643 14.815 9.495 1.00 92.56 418 VAL A CA 1
ATOM 3111 C C . VAL A 1 418 ? -0.468 15.459 8.124 1.00 92.56 418 VAL A C 1
ATOM 3113 O O . VAL A 1 418 ? -0.041 14.778 7.197 1.00 92.56 418 VAL A O 1
ATOM 3116 N N . GLY A 1 419 ? -0.747 16.758 7.989 1.00 93.06 419 GLY A N 1
ATOM 3117 C CA . GLY A 1 419 ? -0.594 17.483 6.725 1.00 93.06 419 GLY A CA 1
ATOM 3118 C C . GLY A 1 419 ? 0.841 17.430 6.198 1.00 93.06 419 GLY A C 1
ATOM 3119 O O . GLY A 1 419 ? 1.051 17.128 5.030 1.00 93.06 419 GLY A O 1
ATOM 3120 N N . LEU A 1 420 ? 1.829 17.618 7.076 1.00 94.38 420 LEU A N 1
ATOM 3121 C CA . LEU A 1 420 ? 3.253 17.512 6.753 1.00 94.38 420 LEU A CA 1
ATOM 3122 C C . LEU A 1 420 ? 3.697 16.076 6.445 1.00 94.38 420 LEU A C 1
ATOM 3124 O O . LEU A 1 420 ? 4.527 15.886 5.562 1.00 94.38 420 LEU A O 1
ATOM 3128 N N . ALA A 1 421 ? 3.128 15.064 7.109 1.00 94.00 421 ALA A N 1
ATOM 3129 C CA . ALA A 1 421 ? 3.369 13.665 6.751 1.00 94.00 421 ALA A CA 1
ATOM 3130 C C . ALA A 1 421 ? 2.834 13.351 5.348 1.00 94.00 421 ALA A C 1
ATOM 3132 O O . ALA A 1 421 ? 3.544 12.771 4.533 1.00 94.00 421 ALA A O 1
ATOM 3133 N N . VAL A 1 422 ? 1.595 13.757 5.050 1.00 92.94 422 VAL A N 1
ATOM 3134 C CA . VAL A 1 422 ? 0.972 13.549 3.736 1.00 92.94 422 VAL A CA 1
ATOM 3135 C C . VAL A 1 422 ? 1.730 14.317 2.652 1.00 92.94 422 VAL A C 1
ATOM 3137 O O . VAL A 1 422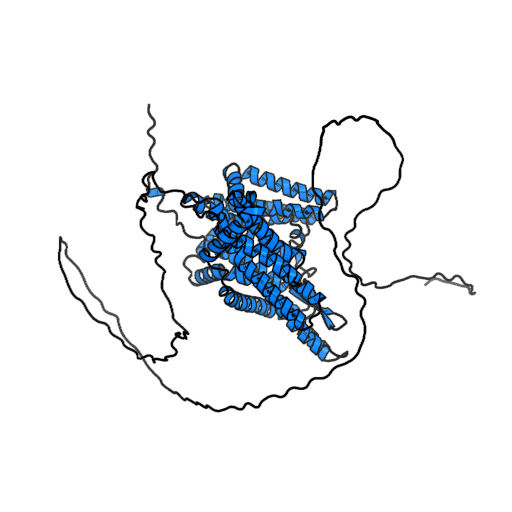 ? 2.061 13.718 1.637 1.00 92.94 422 VAL A O 1
ATOM 3140 N N . LEU A 1 423 ? 2.080 15.588 2.880 1.00 92.69 423 LEU A N 1
ATOM 3141 C CA . LEU A 1 423 ? 2.887 16.396 1.958 1.00 92.69 423 LEU A CA 1
ATOM 3142 C C . LEU A 1 423 ? 4.266 15.772 1.715 1.00 92.69 423 LEU A C 1
ATOM 3144 O O . LEU A 1 423 ? 4.679 15.611 0.570 1.00 92.69 423 LEU A O 1
ATOM 3148 N N . GLY A 1 424 ? 4.953 15.375 2.788 1.00 91.81 424 GLY A N 1
ATOM 3149 C CA . GLY A 1 424 ? 6.263 14.740 2.718 1.00 91.81 424 GLY A CA 1
ATOM 3150 C C . GLY A 1 424 ? 6.253 13.438 1.916 1.00 91.81 424 GLY A C 1
ATOM 3151 O O . GLY A 1 424 ? 7.224 13.156 1.228 1.00 91.81 424 GLY A O 1
ATOM 3152 N N . VAL A 1 425 ? 5.155 12.677 1.935 1.00 91.06 425 VAL A N 1
ATOM 3153 C CA . VAL A 1 425 ? 4.981 11.477 1.097 1.00 91.06 425 VAL A CA 1
ATOM 3154 C C . VAL A 1 425 ? 4.494 11.814 -0.324 1.00 91.06 425 VAL A C 1
ATOM 3156 O O . VAL A 1 425 ? 4.869 11.135 -1.277 1.00 91.06 425 VAL A O 1
ATOM 3159 N N . ALA A 1 426 ? 3.692 12.868 -0.493 1.00 88.69 426 ALA A N 1
ATOM 3160 C CA . ALA A 1 426 ? 3.141 13.278 -1.784 1.00 88.69 426 ALA A CA 1
ATOM 3161 C C . ALA A 1 426 ? 4.171 13.949 -2.710 1.00 88.69 426 ALA A C 1
ATOM 3163 O O . ALA A 1 426 ? 4.074 13.787 -3.921 1.00 88.69 426 ALA A O 1
ATOM 3164 N N . VAL A 1 427 ? 5.173 14.659 -2.177 1.00 89.44 427 VAL A N 1
ATOM 3165 C CA . VAL A 1 427 ? 6.249 15.260 -2.994 1.00 89.44 427 VAL A CA 1
ATOM 3166 C C . VAL A 1 427 ? 7.015 14.182 -3.797 1.00 89.44 427 VAL A C 1
ATOM 3168 O O . VAL A 1 427 ? 6.978 14.257 -5.025 1.00 89.44 427 VAL A O 1
ATOM 3171 N N . PRO A 1 428 ? 7.572 13.114 -3.180 1.00 87.56 428 PRO A N 1
ATOM 3172 C CA . PRO A 1 428 ? 8.160 11.974 -3.892 1.00 87.56 428 PRO A CA 1
ATOM 3173 C C . PRO A 1 428 ? 7.263 11.325 -4.949 1.00 87.56 428 PRO A C 1
ATOM 3175 O O . PRO A 1 428 ? 7.764 10.810 -5.943 1.00 87.56 428 PRO A O 1
ATOM 3178 N N . LEU A 1 429 ? 5.946 11.327 -4.731 1.00 86.00 429 LEU A N 1
ATOM 3179 C CA . LEU A 1 429 ? 4.972 10.746 -5.651 1.00 86.00 429 LEU A CA 1
ATOM 3180 C C . LEU A 1 429 ? 4.727 11.625 -6.887 1.00 86.00 429 LEU A C 1
ATOM 3182 O O . LEU A 1 429 ? 4.585 11.097 -7.985 1.00 86.00 429 LEU A O 1
ATOM 3186 N N . LEU A 1 430 ? 4.628 12.945 -6.699 1.00 85.75 430 LEU A N 1
ATOM 3187 C CA . LEU A 1 430 ? 4.213 13.889 -7.742 1.00 85.75 430 LEU A CA 1
ATOM 3188 C C . LEU A 1 430 ? 5.381 14.386 -8.600 1.00 85.75 430 LEU A C 1
ATOM 3190 O O . LEU A 1 430 ? 5.236 14.504 -9.812 1.00 85.75 430 LEU A O 1
ATOM 3194 N N . VAL A 1 431 ? 6.522 14.687 -7.975 1.00 85.25 431 VAL A N 1
ATOM 3195 C CA . VAL A 1 431 ? 7.699 15.282 -8.641 1.00 85.25 431 VAL A CA 1
ATOM 3196 C C . VAL A 1 431 ? 8.947 14.401 -8.565 1.00 85.25 431 VAL A C 1
ATOM 3198 O O . VAL A 1 431 ? 9.970 14.735 -9.155 1.00 85.25 431 VAL A O 1
ATOM 3201 N N . GLY A 1 432 ? 8.860 13.256 -7.883 1.00 87.06 432 GLY A N 1
ATOM 3202 C CA . GLY A 1 432 ? 10.000 12.383 -7.627 1.00 87.06 432 GLY A CA 1
ATOM 3203 C C . GLY A 1 432 ? 10.793 12.766 -6.373 1.00 87.06 432 GLY A C 1
ATOM 3204 O O . GLY A 1 432 ? 10.522 13.753 -5.689 1.00 87.06 432 GLY A O 1
ATOM 3205 N N . ILE A 1 433 ? 11.775 11.930 -6.046 1.00 86.81 433 ILE A N 1
ATOM 3206 C CA . ILE A 1 433 ? 12.725 12.122 -4.944 1.00 86.81 433 ILE A CA 1
ATOM 3207 C C . ILE A 1 433 ? 13.884 13.040 -5.377 1.00 86.81 433 ILE A C 1
ATOM 3209 O O . ILE A 1 433 ? 14.278 13.929 -4.625 1.00 86.81 433 ILE A O 1
ATOM 3213 N N . ALA A 1 434 ? 14.417 12.837 -6.583 1.00 85.31 434 ALA A N 1
ATOM 3214 C CA . ALA A 1 434 ? 15.449 13.666 -7.209 1.00 85.31 434 ALA A CA 1
ATOM 3215 C C . ALA A 1 434 ? 14.835 14.687 -8.197 1.00 85.31 434 ALA A C 1
ATOM 3217 O O . ALA A 1 434 ? 13.778 14.386 -8.759 1.00 85.31 434 ALA A O 1
ATOM 3218 N N . PRO A 1 435 ? 15.485 15.843 -8.465 1.00 87.19 435 PRO A N 1
ATOM 3219 C CA . PRO A 1 435 ? 16.773 16.303 -7.918 1.00 87.19 435 PRO A CA 1
ATOM 3220 C C . PRO A 1 435 ? 16.747 16.590 -6.407 1.00 87.19 435 PRO A C 1
ATOM 3222 O O . PRO A 1 435 ? 15.683 16.673 -5.795 1.00 87.19 435 PRO A O 1
ATOM 3225 N N . LEU A 1 436 ? 17.933 16.742 -5.801 1.00 88.88 436 LEU A N 1
ATOM 3226 C CA . LEU A 1 436 ? 18.149 16.810 -4.343 1.00 88.88 436 LEU A CA 1
ATOM 3227 C C . LEU A 1 436 ? 17.227 17.805 -3.607 1.00 88.88 436 LEU A C 1
ATOM 3229 O O . LEU A 1 436 ? 16.846 17.558 -2.465 1.00 88.88 436 LEU A O 1
ATOM 3233 N N . VAL A 1 437 ? 16.805 18.895 -4.256 1.00 91.75 437 VAL A N 1
ATOM 3234 C CA . VAL A 1 437 ? 15.839 19.852 -3.689 1.00 91.75 437 VAL A CA 1
ATOM 3235 C C . VAL A 1 437 ? 14.528 19.185 -3.245 1.00 91.75 437 VAL A C 1
ATOM 3237 O O . VAL A 1 437 ? 14.045 19.480 -2.152 1.00 91.75 437 VAL A O 1
ATOM 3240 N N . TRP A 1 438 ? 13.982 18.230 -4.006 1.00 91.94 438 TRP A N 1
ATOM 3241 C CA . TRP A 1 438 ? 12.741 17.536 -3.638 1.00 91.94 438 TRP A CA 1
ATOM 3242 C C . TRP A 1 438 ? 12.946 16.548 -2.490 1.00 91.94 438 TRP A C 1
ATOM 3244 O O . TRP A 1 438 ? 12.099 16.468 -1.598 1.00 91.94 438 TRP A O 1
ATOM 3254 N N . THR A 1 439 ? 14.109 15.890 -2.436 1.00 92.38 439 THR A N 1
ATOM 3255 C CA . THR A 1 439 ? 14.548 15.091 -1.280 1.00 92.38 439 THR A CA 1
ATOM 3256 C C . THR A 1 439 ? 14.589 15.944 -0.015 1.00 92.38 439 THR A C 1
ATOM 3258 O O . THR A 1 439 ? 14.074 15.528 1.021 1.00 92.38 439 THR A O 1
ATOM 3261 N N . LEU A 1 440 ? 15.166 17.148 -0.088 1.00 93.69 440 LEU A N 1
ATOM 3262 C CA . LEU A 1 440 ? 15.279 18.056 1.054 1.00 93.69 440 LEU A CA 1
ATOM 3263 C C . LEU A 1 440 ? 13.914 18.610 1.487 1.00 93.69 440 LEU A C 1
ATOM 3265 O O . LEU A 1 440 ? 13.623 18.611 2.680 1.00 93.69 440 LEU A O 1
ATOM 3269 N N . VAL A 1 441 ? 13.048 19.010 0.549 1.00 94.62 441 VAL A N 1
ATOM 3270 C CA . VAL A 1 441 ? 11.679 19.482 0.843 1.00 94.62 441 VAL A CA 1
ATOM 3271 C C . VAL A 1 441 ? 10.835 18.374 1.482 1.00 94.62 441 VAL A C 1
ATOM 3273 O O . VAL A 1 441 ? 10.221 18.585 2.531 1.00 94.62 441 VAL A O 1
ATOM 3276 N N . SER A 1 442 ? 10.835 17.176 0.891 1.00 94.12 442 SER A N 1
ATOM 3277 C CA . SER A 1 442 ? 10.133 16.003 1.421 1.00 94.12 442 SER A CA 1
ATOM 3278 C C . SER A 1 442 ? 10.682 15.597 2.792 1.00 94.12 442 SER A C 1
ATOM 3280 O O . SER A 1 442 ? 9.926 15.488 3.759 1.00 94.12 442 SER A O 1
ATOM 3282 N N . GLY A 1 443 ? 12.005 15.458 2.911 1.00 93.62 443 GLY A N 1
ATOM 3283 C CA . GLY A 1 443 ? 12.693 15.121 4.152 1.00 93.62 443 GLY A CA 1
ATOM 3284 C C . GLY A 1 443 ? 12.405 16.118 5.273 1.00 93.62 443 GLY A C 1
ATOM 3285 O O . GLY A 1 443 ? 12.052 15.703 6.376 1.00 93.62 443 GLY A O 1
ATOM 3286 N N . ALA A 1 444 ? 12.458 17.423 4.992 1.00 93.75 444 ALA A N 1
ATOM 3287 C CA . ALA A 1 444 ? 12.126 18.471 5.956 1.00 93.75 444 ALA A CA 1
ATOM 3288 C C . ALA A 1 444 ? 10.663 18.393 6.421 1.00 93.75 444 ALA A C 1
ATOM 3290 O O . ALA A 1 444 ? 10.403 18.493 7.622 1.00 93.75 444 ALA A O 1
ATOM 3291 N N . ALA A 1 445 ? 9.710 18.150 5.514 1.00 94.88 445 ALA A N 1
ATOM 3292 C CA . ALA A 1 445 ? 8.303 17.970 5.873 1.00 94.88 445 ALA A CA 1
ATOM 3293 C C . ALA A 1 445 ? 8.084 16.728 6.760 1.00 94.88 445 ALA A C 1
ATOM 3295 O O . ALA A 1 445 ? 7.401 16.810 7.785 1.00 94.88 445 ALA A O 1
ATOM 3296 N N . LEU A 1 446 ? 8.714 15.595 6.429 1.00 94.38 446 LEU A N 1
ATOM 3297 C CA . LEU A 1 446 ? 8.632 14.361 7.222 1.00 94.38 446 LEU A CA 1
ATOM 3298 C C . LEU A 1 446 ? 9.295 14.521 8.605 1.00 94.38 446 LEU A C 1
ATOM 3300 O O . LEU A 1 446 ? 8.716 14.116 9.614 1.00 94.38 446 LEU A O 1
ATOM 3304 N N . VAL A 1 447 ? 10.466 15.163 8.684 1.00 92.50 447 VAL A N 1
ATOM 3305 C CA . VAL A 1 447 ? 11.141 15.468 9.959 1.00 92.50 447 VAL A CA 1
ATOM 3306 C C . VAL A 1 447 ? 10.291 16.412 10.809 1.00 92.50 447 VAL A C 1
ATOM 3308 O O . VAL A 1 447 ? 10.070 16.134 11.987 1.00 92.50 447 VAL A O 1
ATOM 3311 N N . LEU A 1 448 ? 9.748 17.489 10.235 1.00 91.12 448 LEU A N 1
ATOM 3312 C CA . LEU A 1 448 ? 8.889 18.426 10.963 1.00 91.12 448 LEU A CA 1
ATOM 3313 C C . LEU A 1 448 ? 7.600 17.751 11.458 1.00 91.12 448 LEU A C 1
ATOM 3315 O O . LEU A 1 448 ? 7.174 18.005 12.585 1.00 91.12 448 LEU A O 1
ATOM 3319 N N . SER A 1 449 ? 7.023 16.836 10.671 1.00 92.81 449 SER A N 1
ATOM 3320 C CA . SER A 1 449 ? 5.911 15.984 11.106 1.00 92.81 449 SER A CA 1
ATOM 3321 C C . SER A 1 449 ? 6.272 15.155 12.345 1.00 92.81 449 SER A C 1
ATOM 3323 O O . SER A 1 449 ? 5.523 15.171 13.322 1.00 92.81 449 SER A O 1
ATOM 3325 N N . LEU A 1 450 ? 7.437 14.494 12.357 1.00 91.44 450 LEU A N 1
ATOM 3326 C CA . LEU A 1 450 ? 7.918 13.716 13.507 1.00 91.44 450 LEU A CA 1
ATOM 3327 C C . LEU A 1 450 ? 8.163 14.586 14.748 1.00 91.44 450 LEU A C 1
ATOM 3329 O O . LEU A 1 450 ? 7.804 14.180 15.854 1.00 91.44 450 LEU A O 1
ATOM 3333 N N . LEU A 1 451 ? 8.741 15.779 14.577 1.00 89.38 451 LEU A N 1
ATOM 3334 C CA . LEU A 1 451 ? 8.988 16.728 15.668 1.00 89.38 451 LEU A CA 1
ATOM 3335 C C . LEU A 1 451 ? 7.680 17.245 16.288 1.00 89.38 451 LEU A C 1
ATOM 3337 O O . LEU A 1 451 ? 7.558 17.295 17.512 1.00 89.38 451 LEU A O 1
ATOM 3341 N N . LEU A 1 452 ? 6.682 17.582 15.463 1.00 88.38 452 LEU A N 1
ATOM 3342 C CA . LEU A 1 452 ? 5.355 17.990 15.937 1.00 88.38 452 LEU A CA 1
ATOM 3343 C C . LEU A 1 452 ? 4.590 16.826 16.578 1.00 88.38 452 LEU A C 1
ATOM 3345 O O . LEU A 1 452 ? 3.936 17.024 17.601 1.00 88.38 452 LEU A O 1
ATOM 3349 N N . ALA A 1 453 ? 4.692 15.619 16.012 1.00 89.44 453 ALA A N 1
ATOM 3350 C CA . ALA A 1 453 ? 4.060 14.418 16.547 1.00 89.44 453 ALA A CA 1
ATOM 3351 C C . ALA A 1 453 ? 4.625 14.034 17.924 1.00 89.44 453 ALA A C 1
ATOM 3353 O O . ALA A 1 453 ? 3.851 13.684 18.810 1.00 89.44 453 ALA A O 1
ATOM 3354 N N . ALA A 1 454 ? 5.942 14.145 18.132 1.00 87.06 454 ALA A N 1
ATOM 3355 C CA . ALA A 1 454 ? 6.583 13.853 19.417 1.00 87.06 454 ALA A CA 1
ATOM 3356 C C . ALA A 1 454 ? 6.124 14.793 20.553 1.00 87.06 454 ALA A C 1
ATOM 3358 O O . ALA A 1 454 ? 6.084 14.377 21.704 1.00 87.06 454 ALA A O 1
ATOM 3359 N N . GLY A 1 455 ? 5.730 16.034 20.234 1.00 82.06 455 GLY A N 1
ATOM 3360 C CA . GLY A 1 455 ? 5.156 17.008 21.181 1.00 82.06 455 GLY A CA 1
ATOM 3361 C C . GLY A 1 455 ? 3.627 16.937 21.356 1.00 82.06 455 GLY A C 1
ATOM 3362 O O . GLY A 1 455 ? 3.014 17.872 21.885 1.00 82.06 455 GLY A O 1
ATOM 3363 N N . LEU A 1 456 ? 2.977 15.879 20.862 1.00 85.06 456 LEU A N 1
ATOM 3364 C CA . LEU A 1 456 ? 1.576 15.570 21.169 1.00 85.06 456 LEU A CA 1
ATOM 3365 C C . LEU A 1 456 ? 1.485 14.884 22.532 1.00 85.06 456 LEU A C 1
ATOM 3367 O O . LEU A 1 456 ? 2.330 14.051 22.836 1.00 85.06 456 LEU A O 1
ATOM 3371 N N . GLY A 1 457 ? 0.451 15.164 23.325 1.00 71.25 457 GLY A N 1
ATOM 3372 C CA . GLY A 1 457 ? 0.107 14.527 24.605 1.00 71.25 457 GLY A CA 1
ATOM 3373 C C . GLY A 1 457 ? 1.219 14.366 25.651 1.00 71.25 457 GLY A C 1
ATOM 3374 O O . GLY A 1 457 ? 1.017 13.648 26.627 1.00 71.25 457 GLY A O 1
ATOM 3375 N N . GLU A 1 458 ? 2.353 15.064 25.512 1.00 64.69 458 GLU A N 1
ATOM 3376 C CA . GLU A 1 458 ? 3.051 15.567 26.694 1.00 64.69 458 GLU A CA 1
ATOM 3377 C C . GLU A 1 458 ? 2.033 16.444 27.427 1.00 64.69 458 GLU A C 1
ATOM 3379 O O . GLU A 1 458 ? 1.771 17.580 27.021 1.00 64.69 458 GLU A O 1
ATOM 3384 N N . ARG A 1 459 ? 1.408 15.899 28.479 1.00 55.97 459 ARG A N 1
ATOM 3385 C CA . ARG A 1 459 ? 0.695 16.735 29.439 1.00 55.97 459 ARG A CA 1
ATOM 3386 C C . ARG A 1 459 ? 1.738 17.683 29.996 1.00 55.97 459 ARG A C 1
ATOM 3388 O O . ARG A 1 459 ? 2.690 17.244 30.641 1.00 55.97 459 ARG A O 1
ATOM 3395 N N . GLN A 1 460 ? 1.574 18.966 29.707 1.00 45.22 460 GLN A N 1
ATOM 3396 C CA . GLN A 1 460 ? 2.327 19.984 30.407 1.00 45.22 460 GLN A CA 1
ATOM 3397 C C . GLN A 1 460 ? 2.046 19.773 31.906 1.00 45.22 460 GLN A C 1
ATOM 3399 O O . GLN A 1 460 ? 0.877 19.593 32.263 1.00 45.22 460 GLN A O 1
ATOM 3404 N N . PRO A 1 461 ? 3.071 19.687 32.774 1.00 38.16 461 PRO A N 1
ATOM 3405 C CA . PRO A 1 461 ? 2.860 19.645 34.213 1.00 38.16 461 PRO A CA 1
ATOM 3406 C C . PRO A 1 461 ? 2.399 21.038 34.651 1.00 38.16 461 PRO A C 1
ATOM 3408 O O . PRO A 1 461 ? 3.183 21.854 35.135 1.00 38.16 461 PRO A O 1
ATOM 3411 N N . ASP A 1 462 ? 1.127 21.329 34.389 1.00 37.19 462 ASP A N 1
ATOM 3412 C CA . ASP A 1 462 ? 0.497 22.596 34.717 1.00 37.19 462 ASP A CA 1
ATOM 3413 C C . ASP A 1 462 ? 0.373 22.697 36.238 1.00 37.19 462 ASP A C 1
ATOM 3415 O O . ASP A 1 462 ? -0.437 22.020 36.868 1.00 37.19 462 ASP A O 1
ATOM 3419 N N . SER A 1 463 ? 1.229 23.548 36.809 1.00 41.03 463 SER A N 1
ATOM 3420 C CA . SER A 1 463 ? 1.045 24.207 38.106 1.00 41.03 463 SER A CA 1
ATOM 3421 C C . SER A 1 463 ? 0.530 23.320 39.250 1.00 41.03 463 SER A C 1
ATOM 3423 O O . SER A 1 463 ? -0.444 23.665 39.914 1.00 41.03 463 SER A O 1
ATOM 3425 N N . ALA A 1 464 ? 1.234 22.226 39.553 1.00 35.34 464 ALA A N 1
ATOM 3426 C CA . ALA A 1 464 ? 1.130 21.547 40.850 1.00 35.34 464 ALA A CA 1
ATOM 3427 C C . ALA A 1 464 ? 1.942 22.295 41.933 1.00 35.34 464 ALA A C 1
ATOM 3429 O O . ALA A 1 464 ? 2.828 21.729 42.575 1.00 35.34 464 ALA A O 1
ATOM 3430 N N . PHE A 1 465 ? 1.645 23.586 42.089 1.00 45.16 465 PHE A N 1
ATOM 3431 C CA . PHE A 1 465 ? 2.070 24.422 43.205 1.00 45.16 465 PHE A CA 1
ATOM 3432 C C . PHE A 1 465 ? 0.810 25.045 43.801 1.00 45.16 465 PHE A C 1
ATOM 3434 O O . PHE A 1 465 ? 0.077 25.745 43.105 1.00 45.16 465 PHE A O 1
ATOM 3441 N N . ASP A 1 466 ? 0.570 24.760 45.076 1.00 44.69 466 ASP A N 1
ATOM 3442 C CA . ASP A 1 466 ? -0.371 25.515 45.902 1.00 44.69 466 ASP A CA 1
ATOM 3443 C C . ASP A 1 466 ? 0.145 26.958 46.112 1.00 44.69 466 ASP A C 1
ATOM 3445 O O . ASP A 1 466 ? 1.321 27.239 45.857 1.00 44.69 466 ASP A O 1
ATOM 3449 N N . GLU A 1 467 ? -0.694 27.873 46.616 1.00 46.88 467 GLU A N 1
ATOM 3450 C CA . GLU A 1 467 ? -0.320 29.277 46.902 1.00 46.88 467 GLU A CA 1
ATOM 3451 C C . GLU A 1 467 ? 0.857 29.410 47.898 1.00 46.88 467 GLU A C 1
ATOM 3453 O O . GLU A 1 467 ? 1.447 30.480 48.043 1.00 46.88 467 GLU A O 1
ATOM 3458 N N . THR A 1 468 ? 1.231 28.309 48.554 1.00 52.09 468 THR A N 1
ATOM 3459 C CA . THR A 1 468 ? 2.352 28.171 49.492 1.00 52.09 468 THR A CA 1
ATOM 3460 C C . THR A 1 468 ? 3.688 27.753 48.856 1.00 52.09 468 THR A C 1
ATOM 3462 O O . THR A 1 468 ? 4.728 27.862 49.503 1.00 52.09 468 THR A O 1
ATOM 3465 N N . GLY A 1 469 ? 3.703 27.312 47.592 1.00 41.50 469 GLY A N 1
ATOM 3466 C CA . GLY A 1 469 ? 4.933 27.002 46.849 1.00 41.50 469 GLY A CA 1
ATOM 3467 C C . GLY A 1 469 ? 5.575 25.631 47.113 1.00 41.50 469 GLY A C 1
ATOM 3468 O O . GLY A 1 469 ? 6.642 25.354 46.559 1.00 41.50 469 GLY A O 1
ATOM 3469 N N . GLU A 1 470 ? 4.947 24.743 47.889 1.00 39.69 470 GLU A N 1
ATOM 3470 C CA . GLU A 1 470 ? 5.396 23.349 48.015 1.00 39.69 470 GLU A CA 1
ATOM 3471 C C . GLU A 1 470 ? 4.856 22.455 46.886 1.00 39.69 470 GLU A C 1
ATOM 3473 O O . GLU A 1 470 ? 3.740 22.624 46.389 1.00 39.69 470 GLU A O 1
ATOM 3478 N N . ARG A 1 471 ? 5.668 21.472 46.469 1.00 35.47 471 ARG A N 1
ATOM 3479 C CA . ARG A 1 471 ? 5.238 20.434 45.523 1.00 35.47 471 ARG A CA 1
ATOM 3480 C C . ARG A 1 471 ? 4.337 19.442 46.248 1.00 35.47 471 ARG A C 1
ATOM 3482 O O . ARG A 1 471 ? 4.777 18.813 47.209 1.00 35.47 471 ARG A O 1
ATOM 3489 N N . LEU A 1 472 ? 3.137 19.211 45.721 1.00 42.75 472 LEU A N 1
ATOM 3490 C CA . LEU A 1 472 ? 2.336 18.051 46.112 1.00 42.75 472 LEU A CA 1
ATOM 3491 C C . LEU A 1 472 ? 3.130 16.771 45.811 1.00 42.75 472 LEU A C 1
ATOM 3493 O O . LEU A 1 472 ? 3.486 16.510 44.661 1.00 42.75 472 LEU A O 1
ATOM 3497 N N . GLY A 1 473 ? 3.451 16.012 46.861 1.00 35.31 473 GLY A N 1
ATOM 3498 C CA . GLY A 1 473 ? 4.240 14.787 46.762 1.00 35.31 473 GLY A CA 1
ATOM 3499 C C . GLY A 1 473 ? 3.530 13.738 45.911 1.00 35.31 473 GLY A C 1
ATOM 3500 O O . GLY A 1 473 ? 2.394 13.362 46.203 1.00 35.31 473 GLY A O 1
ATOM 3501 N N . ASP A 1 474 ? 4.203 13.272 44.862 1.00 36.59 474 ASP A N 1
ATOM 3502 C CA . ASP A 1 474 ? 3.629 12.321 43.917 1.00 36.59 474 ASP A CA 1
ATOM 3503 C C . ASP A 1 474 ? 3.584 10.918 44.543 1.00 36.59 474 ASP A C 1
ATOM 3505 O O . ASP A 1 474 ? 4.602 10.245 44.698 1.00 36.59 474 ASP A O 1
ATOM 3509 N N . GLY A 1 475 ? 2.385 10.489 44.944 1.00 35.78 475 GLY A N 1
ATOM 3510 C CA . GLY A 1 475 ? 2.114 9.149 45.475 1.00 35.78 475 GLY A CA 1
ATOM 3511 C C . GLY A 1 475 ? 2.006 8.066 44.395 1.00 35.78 475 GLY A C 1
ATOM 3512 O O . GLY A 1 475 ? 1.467 6.992 44.665 1.00 35.78 475 GLY A O 1
ATOM 3513 N N . ALA A 1 476 ? 2.448 8.345 43.167 1.00 31.61 476 ALA A N 1
ATOM 3514 C CA . ALA A 1 476 ? 2.487 7.379 42.081 1.00 31.61 476 ALA A CA 1
ATOM 3515 C C . ALA A 1 476 ? 3.714 6.452 42.214 1.00 31.61 476 ALA A C 1
ATOM 3517 O O . ALA A 1 476 ? 4.842 6.943 42.298 1.00 31.61 476 ALA A O 1
ATOM 3518 N N . PRO A 1 477 ? 3.546 5.115 42.198 1.00 31.33 477 PRO A N 1
ATOM 3519 C CA . PRO A 1 477 ? 4.686 4.207 42.165 1.00 31.33 477 PRO A CA 1
ATOM 3520 C C . PRO A 1 477 ? 5.463 4.395 40.858 1.00 31.33 477 PRO A C 1
ATOM 3522 O O . PRO A 1 477 ? 4.891 4.369 39.765 1.00 31.33 477 PRO A O 1
ATOM 3525 N N . SER A 1 478 ? 6.777 4.565 40.983 1.00 28.25 478 SER A N 1
ATOM 3526 C CA . SER A 1 478 ? 7.704 4.651 39.859 1.00 28.25 478 SER A CA 1
ATOM 3527 C C . SER A 1 478 ? 7.627 3.387 39.003 1.00 28.25 478 SER A C 1
ATOM 3529 O O . SER A 1 478 ? 7.946 2.293 39.468 1.00 28.25 478 SER A O 1
ATOM 3531 N N . PHE A 1 479 ? 7.234 3.544 37.739 1.00 25.11 479 PHE A N 1
ATOM 3532 C CA . PHE A 1 479 ? 7.401 2.502 36.731 1.00 25.11 479 PHE A CA 1
ATOM 3533 C C . PHE A 1 479 ? 8.885 2.398 36.365 1.00 25.11 479 PHE A C 1
ATOM 3535 O O . PHE A 1 479 ? 9.360 3.101 35.476 1.00 25.11 479 PHE A O 1
ATOM 3542 N N . GLU A 1 480 ? 9.605 1.507 37.041 1.00 28.83 480 GLU A N 1
ATOM 3543 C CA . GLU A 1 480 ? 10.783 0.883 36.442 1.00 28.83 480 GLU A CA 1
ATOM 3544 C C . GLU A 1 480 ? 10.289 -0.089 35.363 1.00 28.83 480 GLU A C 1
ATOM 3546 O O . GLU A 1 480 ? 9.517 -1.011 35.640 1.00 28.83 480 GLU A O 1
ATOM 3551 N N . GLU A 1 481 ? 10.681 0.146 34.110 1.00 28.05 481 GLU A N 1
ATOM 3552 C CA . GLU A 1 481 ? 10.491 -0.835 33.045 1.00 28.05 481 GLU A CA 1
ATOM 3553 C C . GLU A 1 481 ? 11.468 -1.998 33.284 1.00 28.05 481 GLU A C 1
ATOM 3555 O O . GLU A 1 481 ? 12.675 -1.758 33.348 1.00 28.05 481 GLU A O 1
ATOM 3560 N N . PRO A 1 482 ? 11.009 -3.261 33.382 1.00 27.81 482 PRO A N 1
ATOM 3561 C CA . PRO A 1 482 ? 11.912 -4.397 33.327 1.00 27.81 482 PRO A CA 1
ATOM 3562 C C . PRO A 1 482 ? 12.381 -4.547 31.878 1.00 27.81 482 PRO A C 1
ATOM 3564 O O . PRO A 1 482 ? 11.722 -5.192 31.055 1.00 27.81 482 PRO A O 1
ATOM 3567 N N . GLU A 1 483 ? 13.513 -3.924 31.553 1.00 29.20 483 GLU A N 1
ATOM 3568 C CA . GLU A 1 483 ? 14.249 -4.224 30.330 1.00 29.20 483 GLU A CA 1
ATOM 3569 C C . GLU A 1 483 ? 14.604 -5.715 30.337 1.00 29.20 483 GLU A C 1
ATOM 3571 O O . GLU A 1 483 ? 15.361 -6.194 31.182 1.00 29.20 483 GLU A O 1
ATOM 3576 N N . PHE A 1 484 ? 14.026 -6.476 29.404 1.00 24.84 484 PHE A N 1
ATOM 3577 C CA . PHE A 1 484 ? 14.330 -7.898 29.268 1.00 24.84 484 PHE A CA 1
ATOM 3578 C C . PHE A 1 484 ? 15.687 -8.069 28.580 1.00 24.84 484 PHE A C 1
ATOM 3580 O O . PHE A 1 484 ? 15.790 -8.261 27.366 1.00 24.84 484 PHE A O 1
ATOM 3587 N N . LEU A 1 485 ? 16.730 -7.971 29.399 1.00 25.02 485 LEU A N 1
ATOM 3588 C CA . LEU A 1 485 ? 18.112 -8.230 29.044 1.00 25.02 485 LEU A CA 1
ATOM 3589 C C . LEU A 1 485 ? 18.289 -9.740 28.810 1.00 25.02 485 LEU A C 1
ATOM 3591 O O . LEU A 1 485 ? 18.405 -10.534 29.738 1.00 25.02 485 LEU A O 1
ATOM 3595 N N . MET A 1 486 ? 18.280 -10.127 27.537 1.00 24.47 486 MET A N 1
ATOM 3596 C CA . MET A 1 486 ? 18.839 -11.386 27.040 1.00 24.47 486 MET A CA 1
ATOM 3597 C C . MET A 1 486 ? 19.720 -11.040 25.843 1.00 24.47 486 MET A C 1
ATOM 3599 O O . MET A 1 486 ? 19.293 -11.071 24.686 1.00 24.47 486 MET A O 1
ATOM 3603 N N . GLU A 1 487 ? 20.945 -10.624 26.151 1.00 25.84 487 GLU A N 1
ATOM 3604 C CA . GLU A 1 487 ? 21.987 -10.401 25.159 1.00 25.84 487 GLU A CA 1
ATOM 3605 C C . GLU A 1 487 ? 22.515 -11.718 24.574 1.00 25.84 487 GLU A C 1
ATOM 3607 O O . GLU A 1 487 ? 22.419 -12.787 25.171 1.00 25.84 487 GLU A O 1
ATOM 3612 N N . GLY A 1 488 ? 23.167 -11.588 23.419 1.00 25.08 488 GLY A N 1
ATOM 3613 C CA . GLY A 1 488 ? 24.496 -12.172 23.260 1.00 25.08 488 GLY A CA 1
ATOM 3614 C C . GLY A 1 488 ? 24.613 -13.693 23.235 1.00 25.08 488 GLY A C 1
ATOM 3615 O O . GLY A 1 488 ? 25.176 -14.288 24.147 1.00 25.08 488 GLY A O 1
ATOM 3616 N N . LEU A 1 489 ? 24.319 -14.292 22.079 1.00 22.81 489 LEU A N 1
ATOM 3617 C CA . LEU A 1 489 ? 25.232 -15.313 21.565 1.00 22.81 489 LEU A CA 1
ATOM 3618 C C . LEU A 1 489 ? 25.455 -15.132 20.057 1.00 22.81 489 LEU A C 1
ATOM 3620 O O . LEU A 1 489 ? 24.505 -14.917 19.307 1.00 22.81 489 LEU A O 1
ATOM 3624 N N . LEU A 1 490 ? 26.722 -15.294 19.655 1.00 23.98 490 LEU A N 1
ATOM 3625 C CA . LEU A 1 490 ? 27.296 -15.228 18.299 1.00 23.98 4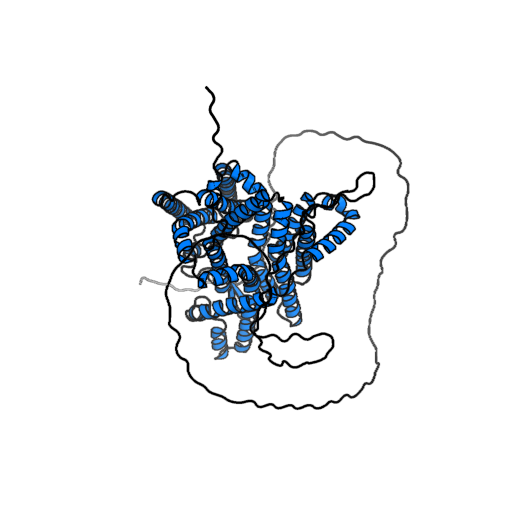90 LEU A CA 1
ATOM 3626 C C . LEU A 1 490 ? 27.704 -13.830 17.768 1.00 23.98 490 LEU A C 1
ATOM 3628 O O . LEU A 1 490 ? 26.890 -13.030 17.316 1.00 23.98 490 LEU A O 1
ATOM 3632 N N . LEU A 1 491 ? 29.035 -13.651 17.746 1.00 25.56 491 LEU A N 1
ATOM 3633 C CA . LEU A 1 491 ? 29.865 -12.569 17.188 1.00 25.56 491 LEU A CA 1
ATOM 3634 C C . LEU A 1 491 ? 29.711 -11.168 17.804 1.00 25.56 491 LEU A C 1
ATOM 3636 O O . LEU A 1 491 ? 29.021 -10.295 17.282 1.00 25.56 491 LEU A O 1
ATOM 3640 N N . GLY A 1 492 ? 30.494 -10.933 18.860 1.00 22.98 492 GLY A N 1
ATOM 3641 C CA . GLY A 1 492 ? 30.848 -9.599 19.339 1.00 22.98 492 GLY A CA 1
ATOM 3642 C C . GLY A 1 492 ? 32.304 -9.234 19.030 1.00 22.98 492 GLY A C 1
ATOM 3643 O O . GLY A 1 492 ? 33.171 -10.101 18.958 1.00 22.98 492 GLY A O 1
ATOM 3644 N N . ALA A 1 493 ? 32.554 -7.932 18.903 1.00 24.67 493 ALA A N 1
ATOM 3645 C CA . ALA A 1 493 ? 33.840 -7.283 19.153 1.00 24.67 493 ALA A CA 1
ATOM 3646 C C . ALA A 1 493 ? 33.544 -5.810 19.483 1.00 24.67 493 ALA A C 1
ATOM 3648 O O . ALA A 1 493 ? 33.411 -4.978 18.586 1.00 24.67 493 ALA A O 1
ATOM 3649 N N . ALA A 1 494 ? 33.346 -5.506 20.767 1.00 25.39 494 ALA A N 1
ATOM 3650 C CA . ALA A 1 494 ? 33.160 -4.140 21.248 1.00 25.39 494 ALA A CA 1
ATOM 3651 C C . ALA A 1 494 ? 34.509 -3.585 21.723 1.00 25.39 494 ALA A C 1
ATOM 3653 O O . ALA A 1 494 ? 35.200 -4.226 22.514 1.00 25.39 494 ALA A O 1
ATOM 3654 N N . VAL A 1 495 ? 34.880 -2.405 21.229 1.00 25.03 495 VAL A N 1
ATOM 3655 C CA . VAL A 1 495 ? 36.081 -1.675 21.657 1.00 25.03 495 VAL A CA 1
ATOM 3656 C C . VAL A 1 495 ? 35.696 -0.743 22.806 1.00 25.03 495 VAL A C 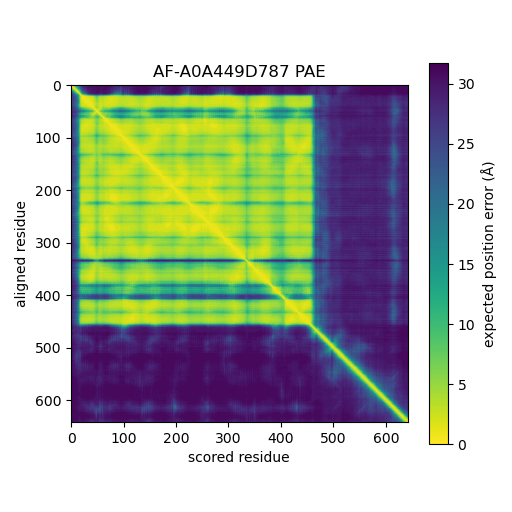1
ATOM 3658 O O . VAL A 1 495 ? 34.703 -0.027 22.700 1.00 25.03 495 VAL A O 1
ATOM 3661 N N . ALA A 1 496 ? 36.474 -0.756 23.890 1.00 28.48 496 ALA A N 1
ATOM 3662 C CA . ALA A 1 496 ? 36.360 0.203 24.987 1.00 28.48 496 ALA A CA 1
ATOM 3663 C C . ALA A 1 496 ? 37.295 1.406 24.757 1.00 28.48 496 ALA A C 1
ATOM 3665 O O . ALA A 1 496 ? 38.379 1.250 24.192 1.00 28.48 496 ALA A O 1
ATOM 3666 N N . ASP A 1 497 ? 36.870 2.588 25.208 1.00 34.84 497 ASP A N 1
ATOM 3667 C CA . ASP A 1 497 ? 37.405 3.902 24.790 1.00 34.84 497 ASP A CA 1
ATOM 3668 C C . ASP A 1 497 ? 38.865 4.180 25.230 1.00 34.84 497 ASP A C 1
ATOM 3670 O O . ASP A 1 497 ? 39.540 5.029 24.655 1.00 34.84 497 ASP A O 1
ATOM 3674 N N . ASP A 1 498 ? 39.391 3.410 26.191 1.00 34.31 498 ASP A N 1
ATOM 3675 C CA . ASP A 1 498 ? 40.703 3.640 26.823 1.00 34.31 498 ASP A CA 1
ATOM 3676 C C . ASP A 1 498 ? 41.824 2.703 26.309 1.00 34.31 498 ASP A C 1
ATOM 3678 O O . ASP A 1 498 ? 42.846 2.498 26.966 1.00 34.31 498 ASP A O 1
ATOM 3682 N N . GLY A 1 499 ? 41.652 2.086 25.134 1.00 31.94 499 GLY A N 1
ATOM 3683 C CA . GLY A 1 499 ? 42.757 1.507 24.348 1.00 31.94 499 GLY A CA 1
ATOM 3684 C C . GLY A 1 499 ? 43.500 0.291 24.930 1.00 31.94 499 GLY A C 1
ATOM 3685 O O . GLY A 1 499 ? 44.522 -0.110 24.372 1.00 31.94 499 GLY A O 1
ATOM 3686 N N . THR A 1 500 ? 43.014 -0.323 26.015 1.00 27.36 500 THR A N 1
ATOM 3687 C CA . THR A 1 500 ? 43.663 -1.496 26.634 1.00 27.36 500 THR A CA 1
ATOM 3688 C C . THR A 1 500 ? 42.979 -2.804 26.231 1.00 27.36 500 THR A C 1
ATOM 3690 O O . THR A 1 500 ? 41.806 -3.017 26.532 1.00 27.36 500 THR A O 1
ATOM 3693 N N . VAL A 1 501 ? 43.714 -3.716 25.586 1.00 25.94 501 VAL A N 1
ATOM 3694 C CA . VAL A 1 501 ? 43.238 -5.078 25.284 1.00 25.94 501 VAL A CA 1
ATOM 3695 C C . VAL A 1 501 ? 43.562 -5.999 26.460 1.00 25.94 501 VAL A C 1
ATOM 3697 O O . VAL A 1 501 ? 44.734 -6.219 26.760 1.00 25.94 501 VAL A O 1
ATOM 3700 N N . VAL A 1 502 ? 42.539 -6.570 27.098 1.00 28.11 502 VAL A N 1
ATOM 3701 C CA . VAL A 1 502 ? 42.688 -7.592 28.149 1.00 28.11 502 VAL A CA 1
ATOM 3702 C C . VAL A 1 502 ? 42.052 -8.893 27.663 1.00 28.11 502 VAL A C 1
ATOM 3704 O O . VAL A 1 502 ? 40.913 -8.899 27.199 1.00 28.11 502 VAL A O 1
ATOM 3707 N N . GLY A 1 503 ? 42.821 -9.983 27.707 1.00 23.75 503 GLY A N 1
ATOM 3708 C CA . GLY A 1 503 ? 42.399 -11.295 27.217 1.00 23.75 503 GLY A CA 1
ATOM 3709 C C . GLY A 1 503 ? 41.383 -11.981 28.132 1.00 23.75 503 GLY A C 1
ATOM 3710 O O . GLY A 1 503 ? 41.361 -11.747 29.338 1.00 23.75 503 GLY A O 1
ATOM 3711 N N . ALA A 1 504 ? 40.559 -12.850 27.548 1.00 23.33 504 ALA A N 1
ATOM 3712 C CA . ALA A 1 504 ? 39.612 -13.670 28.291 1.00 23.33 504 ALA A CA 1
ATOM 3713 C C . ALA A 1 504 ? 40.303 -14.906 28.889 1.00 23.33 504 ALA A C 1
ATOM 3715 O O . ALA A 1 504 ? 40.853 -15.719 28.146 1.00 23.33 504 ALA A O 1
ATOM 3716 N N . GLU A 1 505 ? 40.200 -15.082 30.207 1.00 23.62 505 GLU A N 1
ATOM 3717 C CA . GLU A 1 505 ? 40.345 -16.388 30.856 1.00 23.62 505 GLU A CA 1
ATOM 3718 C C . GLU A 1 505 ? 38.978 -16.910 31.308 1.00 23.62 505 GLU A C 1
ATOM 3720 O O . GLU A 1 505 ? 38.075 -16.155 31.674 1.00 23.62 505 GLU A O 1
ATOM 3725 N N . LEU A 1 506 ? 38.828 -18.231 31.234 1.00 22.81 506 LEU A N 1
ATOM 3726 C CA . LEU A 1 506 ? 37.604 -18.964 31.521 1.00 22.81 506 LEU A CA 1
ATOM 3727 C C . LEU A 1 506 ? 37.563 -19.339 33.011 1.00 22.81 506 LEU A C 1
ATOM 3729 O O . LEU A 1 506 ? 38.482 -19.998 33.492 1.00 22.81 506 LEU A O 1
ATOM 3733 N N . ALA A 1 507 ? 36.488 -18.997 33.725 1.00 24.58 507 ALA A N 1
ATOM 3734 C CA . ALA A 1 507 ? 36.281 -19.437 35.106 1.00 24.58 507 ALA A CA 1
ATOM 3735 C C . ALA A 1 507 ? 34.852 -19.960 35.317 1.00 24.58 507 ALA A C 1
ATOM 3737 O O . ALA A 1 507 ? 33.879 -19.209 35.269 1.00 24.58 507 ALA A O 1
ATOM 3738 N N . VAL A 1 508 ? 34.750 -21.268 35.557 1.00 26.48 508 VAL A N 1
ATOM 3739 C CA . VAL A 1 508 ? 33.544 -21.960 36.033 1.00 26.48 508 VAL A CA 1
ATOM 3740 C C . VAL A 1 508 ? 33.527 -21.908 37.561 1.00 26.48 508 VAL A C 1
ATOM 3742 O O . VAL A 1 508 ? 34.555 -22.185 38.175 1.00 26.48 508 VAL A O 1
ATOM 3745 N N . ALA A 1 509 ? 32.372 -21.620 38.168 1.00 24.58 509 ALA A N 1
ATOM 3746 C CA . ALA A 1 509 ? 32.108 -21.930 39.575 1.00 24.58 509 ALA A CA 1
ATOM 3747 C C . ALA A 1 509 ? 30.597 -21.986 39.871 1.00 24.58 509 ALA A C 1
ATOM 3749 O O . ALA A 1 509 ? 29.921 -20.959 39.934 1.00 24.58 509 ALA A O 1
ATOM 3750 N N . GLU A 1 510 ? 30.085 -23.191 40.112 1.00 29.20 510 GLU A N 1
ATOM 3751 C CA . GLU A 1 510 ? 29.055 -23.393 41.138 1.00 29.20 510 GLU A CA 1
ATOM 3752 C C . GLU A 1 510 ? 29.699 -23.100 42.512 1.00 29.20 510 GLU A C 1
ATOM 3754 O O . GLU A 1 510 ? 30.879 -23.406 42.676 1.00 29.20 510 GLU A O 1
ATOM 3759 N N . ASP A 1 511 ? 28.991 -22.497 43.482 1.00 27.05 511 ASP A N 1
ATOM 3760 C CA . ASP A 1 511 ? 28.556 -23.249 44.679 1.00 27.05 511 ASP A CA 1
ATOM 3761 C C . ASP A 1 511 ? 27.719 -22.461 45.724 1.00 27.05 511 ASP A C 1
ATOM 3763 O O . ASP A 1 511 ? 27.910 -21.275 45.988 1.00 27.05 511 ASP A O 1
ATOM 3767 N N . ASP A 1 512 ? 26.831 -23.239 46.341 1.00 28.42 512 ASP A N 1
ATOM 3768 C CA . ASP A 1 512 ? 26.324 -23.319 47.722 1.00 28.42 512 ASP A CA 1
ATOM 3769 C C . ASP A 1 512 ? 25.703 -22.194 48.609 1.00 28.42 512 ASP A C 1
ATOM 3771 O O . ASP A 1 512 ? 26.083 -21.029 48.728 1.00 28.42 512 ASP A O 1
ATOM 3775 N N . LEU A 1 513 ? 24.739 -22.720 49.372 1.00 30.48 513 LEU A N 1
ATOM 3776 C CA . LEU A 1 513 ? 23.859 -22.265 50.449 1.00 30.48 513 LEU A CA 1
ATOM 3777 C C . LEU A 1 513 ? 24.458 -21.489 51.647 1.00 30.48 513 LEU A C 1
ATOM 3779 O O . LEU A 1 513 ? 25.507 -21.838 52.185 1.00 30.48 513 LEU A O 1
ATOM 3783 N N . ARG A 1 514 ? 23.625 -20.591 52.226 1.00 28.56 514 ARG A N 1
ATOM 3784 C CA . ARG A 1 514 ? 23.330 -20.340 53.682 1.00 28.56 514 ARG A CA 1
ATOM 3785 C C . ARG A 1 514 ? 22.511 -19.027 53.809 1.00 28.56 514 ARG A C 1
ATOM 3787 O O . ARG A 1 514 ? 22.779 -18.098 53.069 1.00 28.56 514 ARG A O 1
ATOM 3794 N N . ARG A 1 515 ? 21.525 -18.805 54.702 1.00 28.42 515 ARG A N 1
ATOM 3795 C CA . ARG A 1 515 ? 21.180 -19.341 56.046 1.00 28.42 515 ARG A CA 1
ATOM 3796 C C . ARG A 1 515 ? 19.686 -19.083 56.389 1.00 28.42 515 ARG A C 1
ATOM 3798 O O . ARG A 1 515 ? 19.093 -18.131 55.901 1.00 28.42 515 ARG A O 1
ATOM 3805 N N . HIS A 1 516 ? 19.113 -19.869 57.309 1.00 30.78 516 HIS A N 1
ATOM 3806 C CA . HIS A 1 516 ? 17.736 -19.740 57.845 1.00 30.78 516 HIS A CA 1
ATOM 3807 C C . HIS A 1 516 ? 17.444 -18.481 58.701 1.00 30.78 516 HIS A C 1
ATOM 3809 O O . HIS A 1 516 ? 18.316 -18.079 59.474 1.00 30.78 516 HIS A O 1
ATOM 3815 N N . ARG A 1 517 ? 16.155 -18.071 58.795 1.00 29.48 517 ARG A N 1
ATOM 3816 C CA . ARG A 1 517 ? 15.339 -18.199 60.045 1.00 29.48 517 ARG A CA 1
ATOM 3817 C C . ARG A 1 517 ? 13.833 -17.863 59.921 1.00 29.48 517 ARG A C 1
ATOM 3819 O O . ARG A 1 517 ? 13.495 -16.810 59.416 1.00 29.48 517 ARG A O 1
ATOM 3826 N N . HIS A 1 518 ? 13.013 -18.735 60.536 1.00 32.12 518 HIS A N 1
ATOM 3827 C CA . HIS A 1 518 ? 11.636 -18.588 61.083 1.00 32.12 518 HIS A CA 1
ATOM 3828 C C . HIS A 1 518 ? 10.499 -17.953 60.232 1.00 32.12 518 HIS A C 1
ATOM 3830 O O . HIS A 1 518 ? 10.677 -16.924 59.607 1.00 32.12 518 HIS A O 1
ATOM 3836 N N . GLY A 1 519 ? 9.257 -18.463 60.260 1.00 27.47 519 GLY A N 1
ATOM 3837 C CA . GLY A 1 519 ? 8.747 -19.680 60.911 1.00 27.47 519 GLY A CA 1
ATOM 3838 C C . GLY A 1 519 ? 7.206 -19.768 60.950 1.00 27.47 519 GLY A C 1
ATOM 3839 O O . GLY A 1 519 ? 6.535 -18.748 61.040 1.00 27.47 519 GLY A O 1
ATOM 3840 N N . GLY A 1 520 ? 6.672 -20.999 60.951 1.00 27.58 520 GLY A N 1
ATOM 3841 C CA . GLY A 1 520 ? 5.235 -21.318 61.060 1.00 27.58 520 GLY A CA 1
ATOM 3842 C C . GLY A 1 520 ? 4.559 -21.628 59.710 1.00 27.58 520 GLY A C 1
ATOM 3843 O O . GLY A 1 520 ? 4.712 -20.870 58.766 1.00 27.58 520 GLY A O 1
ATOM 3844 N N . GLY A 1 521 ? 3.807 -22.722 59.542 1.00 27.03 521 GLY A N 1
ATOM 3845 C CA . GLY A 1 521 ? 3.611 -23.873 60.430 1.00 27.03 521 GLY A CA 1
ATOM 3846 C C . GLY A 1 521 ? 2.551 -24.849 59.888 1.00 27.03 521 GLY A C 1
ATOM 3847 O O . GLY A 1 521 ? 1.639 -24.417 59.195 1.00 27.03 521 GLY A O 1
ATOM 3848 N N . LEU A 1 522 ? 2.641 -26.129 60.294 1.00 29.61 522 LEU A N 1
ATOM 3849 C CA . LEU A 1 522 ? 1.678 -27.230 60.048 1.00 29.61 522 LEU A CA 1
ATOM 3850 C C . LEU A 1 522 ? 1.531 -27.708 58.576 1.00 29.61 522 LEU A C 1
ATOM 3852 O O . LEU A 1 522 ? 1.670 -26.921 57.656 1.00 29.61 522 LEU A O 1
ATOM 3856 N N . ARG A 1 523 ? 1.161 -28.960 58.245 1.00 29.30 523 ARG A N 1
ATOM 3857 C CA . ARG A 1 523 ? 1.302 -30.302 58.873 1.00 29.30 523 ARG A CA 1
ATOM 3858 C C . ARG A 1 523 ? 0.746 -31.330 57.859 1.00 29.30 523 ARG A C 1
ATOM 3860 O O . ARG A 1 523 ? -0.450 -31.289 57.598 1.00 29.30 523 ARG A O 1
ATOM 3867 N N . GLY A 1 524 ? 1.540 -32.268 57.331 1.00 28.83 524 GLY A N 1
ATOM 3868 C CA . GLY A 1 524 ? 1.014 -33.326 56.442 1.00 28.83 524 GLY A CA 1
ATOM 3869 C C . GLY A 1 524 ? 2.087 -34.109 55.674 1.00 28.83 524 GLY A C 1
ATOM 3870 O O . GLY A 1 524 ? 2.847 -33.527 54.915 1.00 28.83 524 GLY A O 1
ATOM 3871 N N . MET A 1 525 ? 2.140 -35.423 55.892 1.00 30.75 525 MET A N 1
ATOM 3872 C CA . MET A 1 525 ? 3.044 -36.419 55.278 1.00 30.75 525 MET A CA 1
ATOM 3873 C C . MET A 1 525 ? 2.207 -37.381 54.385 1.00 30.75 525 MET A C 1
ATOM 3875 O O . MET A 1 525 ? 0.980 -37.302 54.459 1.00 30.75 525 MET A O 1
ATOM 3879 N N . PRO A 1 526 ? 2.776 -38.405 53.711 1.00 41.72 526 PRO A N 1
ATOM 3880 C CA . PRO A 1 526 ? 3.885 -38.370 52.743 1.00 41.72 526 PRO A CA 1
ATOM 3881 C C . PRO A 1 526 ? 3.642 -39.296 51.511 1.00 41.72 526 PRO A C 1
ATOM 3883 O O . PRO A 1 526 ? 2.668 -40.046 51.466 1.00 41.72 526 PRO A O 1
ATOM 3886 N N . GLY A 1 527 ? 4.620 -39.360 50.596 1.00 27.53 527 GLY A N 1
ATOM 3887 C CA . GLY A 1 527 ? 4.878 -40.530 49.733 1.00 27.53 527 GLY A CA 1
ATOM 3888 C C . GLY A 1 527 ? 4.719 -40.304 48.219 1.00 27.53 527 GLY A C 1
ATOM 3889 O O . GLY A 1 527 ? 3.934 -39.458 47.812 1.00 27.53 527 GLY A O 1
ATOM 3890 N N . ALA A 1 528 ? 5.412 -41.041 47.342 1.00 28.38 528 ALA A N 1
ATOM 3891 C CA . ALA A 1 528 ? 6.556 -41.950 47.533 1.00 28.38 528 ALA A CA 1
ATOM 3892 C C . ALA A 1 528 ? 7.173 -42.329 46.156 1.00 28.38 528 ALA A C 1
ATOM 3894 O O . ALA A 1 528 ? 6.477 -42.216 45.153 1.00 28.38 528 ALA A O 1
ATOM 3895 N N . VAL A 1 529 ? 8.397 -42.887 46.165 1.00 29.59 529 VAL A N 1
ATOM 3896 C CA . VAL A 1 529 ? 9.038 -43.706 45.099 1.00 29.59 529 VAL A CA 1
ATOM 3897 C C . VAL A 1 529 ? 9.549 -42.982 43.830 1.00 29.59 529 VAL A C 1
ATOM 38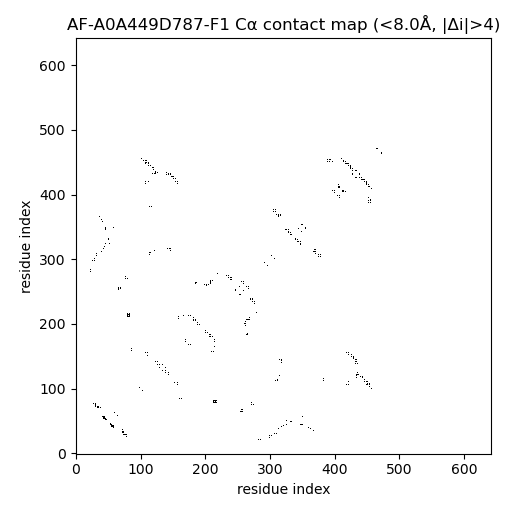99 O O . VAL A 1 529 ? 8.777 -42.445 43.045 1.00 29.59 529 VAL A O 1
ATOM 3902 N N . ASP A 1 530 ? 10.884 -42.993 43.683 1.00 26.81 530 ASP A N 1
ATOM 3903 C CA . ASP A 1 530 ? 11.737 -43.492 42.571 1.00 26.81 530 ASP A CA 1
ATOM 3904 C C . ASP A 1 530 ? 11.177 -43.570 41.125 1.00 26.81 530 ASP A C 1
ATOM 3906 O O . ASP A 1 530 ? 10.030 -43.943 40.904 1.00 26.81 530 ASP A O 1
ATOM 3910 N N . GLY A 1 531 ? 11.967 -43.369 40.058 1.00 27.33 531 GLY A N 1
ATOM 3911 C CA . GLY A 1 531 ? 13.403 -43.055 39.953 1.00 27.33 531 GLY A CA 1
ATOM 3912 C C . GLY A 1 531 ? 14.005 -43.493 38.595 1.00 27.33 531 GLY A C 1
ATOM 3913 O O . GLY A 1 531 ? 13.311 -44.121 37.802 1.00 27.33 531 GLY A O 1
ATOM 3914 N N . ILE A 1 532 ? 15.314 -43.239 38.407 1.00 27.61 532 ILE A N 1
ATOM 3915 C CA . ILE A 1 532 ? 16.233 -43.826 37.389 1.00 27.61 532 ILE A CA 1
ATOM 3916 C C . ILE A 1 532 ? 16.085 -43.336 35.926 1.00 27.61 532 ILE A C 1
ATOM 3918 O O . ILE A 1 532 ? 14.994 -43.358 35.364 1.00 27.61 532 ILE A O 1
ATOM 3922 N N . GLY A 1 533 ? 17.218 -43.006 35.273 1.00 26.47 533 GLY A N 1
ATOM 3923 C CA . GLY A 1 533 ? 17.300 -42.995 33.800 1.00 26.47 533 GLY A CA 1
ATOM 3924 C C . GLY A 1 533 ? 18.321 -42.079 33.098 1.00 26.47 533 GLY A C 1
ATOM 3925 O O . GLY A 1 533 ? 17.969 -41.537 32.054 1.00 26.47 533 GLY A O 1
ATOM 3926 N N . GLU A 1 534 ? 19.541 -41.891 33.610 1.00 29.27 534 GLU A N 1
ATOM 3927 C CA . GLU A 1 534 ? 20.669 -41.400 32.784 1.00 29.27 534 GLU A CA 1
ATOM 3928 C C . GLU A 1 534 ? 21.367 -42.591 32.101 1.00 29.27 534 GLU A C 1
ATOM 3930 O O . GLU A 1 534 ? 21.383 -43.661 32.705 1.00 29.27 534 GLU A O 1
ATOM 3935 N N . ASP A 1 535 ? 21.924 -42.417 30.889 1.00 27.23 535 ASP A N 1
ATOM 3936 C CA . ASP A 1 535 ? 23.236 -42.983 30.492 1.00 27.23 535 ASP A CA 1
ATOM 3937 C C . ASP A 1 535 ? 23.692 -42.605 29.054 1.00 27.23 535 ASP A C 1
ATOM 3939 O O . ASP A 1 535 ? 22.883 -42.514 28.134 1.00 27.23 535 ASP A O 1
ATOM 3943 N N . GLU A 1 536 ? 25.020 -42.430 28.923 1.00 29.12 536 GLU A N 1
ATOM 3944 C CA . GLU A 1 536 ? 25.932 -42.401 27.743 1.00 29.12 536 GLU A CA 1
ATOM 3945 C C . GLU A 1 536 ? 25.662 -41.440 26.540 1.00 29.12 536 GLU A C 1
ATOM 3947 O O . GLU A 1 536 ? 24.568 -41.390 25.991 1.00 29.12 536 GLU A O 1
ATOM 3952 N N . ALA A 1 537 ? 26.564 -40.587 26.007 1.00 26.44 537 ALA A N 1
ATOM 3953 C CA . ALA A 1 537 ? 28.040 -40.399 25.956 1.00 26.44 537 ALA A CA 1
ATOM 3954 C C . ALA A 1 537 ? 28.737 -40.840 24.637 1.00 26.44 537 ALA A C 1
ATOM 3956 O O . ALA A 1 537 ? 28.554 -41.963 24.182 1.00 26.44 537 ALA A O 1
ATOM 3957 N N . GLY A 1 538 ? 29.625 -39.988 24.072 1.00 25.08 538 GLY A N 1
ATOM 3958 C CA . GLY A 1 538 ? 30.744 -40.462 23.222 1.00 25.08 538 GLY A CA 1
ATOM 3959 C C . GLY A 1 538 ? 31.319 -39.591 22.069 1.00 25.08 538 GLY A C 1
ATOM 3960 O O . GLY A 1 538 ? 30.727 -39.522 21.000 1.00 25.08 538 GLY A O 1
ATOM 3961 N N . VAL A 1 539 ? 32.582 -39.141 22.243 1.00 24.42 539 VAL A N 1
ATOM 3962 C CA . VAL A 1 539 ? 33.723 -39.257 21.272 1.00 24.42 539 VAL A CA 1
ATOM 3963 C C . VAL A 1 539 ? 33.972 -38.184 20.154 1.00 24.42 539 VAL A C 1
ATOM 3965 O O . VAL A 1 539 ? 33.514 -38.319 19.027 1.00 24.42 539 VAL A O 1
ATOM 3968 N N . LEU A 1 540 ? 34.854 -37.204 20.478 1.00 24.33 540 LEU A N 1
ATOM 3969 C CA . LEU A 1 540 ? 36.203 -36.903 19.881 1.00 24.33 540 LEU A CA 1
ATOM 3970 C C . LEU A 1 540 ? 36.427 -36.517 18.381 1.00 24.33 540 LEU A C 1
ATOM 3972 O O . LEU A 1 540 ? 36.207 -37.351 17.508 1.00 24.33 540 LEU A O 1
ATOM 3976 N N . LEU A 1 541 ? 37.080 -35.361 18.087 1.00 25.41 541 LEU A N 1
ATOM 3977 C CA . LEU A 1 541 ? 38.558 -35.201 17.866 1.00 25.41 541 LEU A CA 1
ATOM 3978 C C . LEU A 1 541 ? 39.027 -33.760 17.462 1.00 25.41 541 LEU A C 1
ATOM 3980 O O . LEU A 1 541 ? 38.206 -32.874 17.247 1.00 25.41 541 LEU A O 1
ATOM 3984 N N . ASP A 1 542 ? 40.359 -33.565 17.422 1.00 23.23 542 ASP A N 1
ATOM 3985 C CA . ASP A 1 542 ? 41.177 -32.324 17.526 1.00 23.23 542 ASP A CA 1
ATOM 3986 C C . ASP A 1 542 ? 41.566 -31.547 16.229 1.00 23.23 542 ASP A C 1
ATOM 3988 O O . ASP A 1 542 ? 41.241 -31.966 15.119 1.00 23.23 542 ASP A O 1
ATOM 3992 N N . ALA A 1 543 ? 42.398 -30.495 16.433 1.00 26.19 543 ALA A N 1
ATOM 3993 C CA . ALA A 1 543 ? 43.396 -29.866 15.527 1.00 26.19 543 ALA A CA 1
ATOM 3994 C C . ALA A 1 543 ? 42.913 -28.716 14.595 1.00 26.19 543 ALA A C 1
ATOM 3996 O O . ALA A 1 543 ? 41.820 -28.776 14.048 1.00 26.19 543 ALA A O 1
ATOM 3997 N N . GLU A 1 544 ? 43.659 -27.624 14.335 1.00 25.09 544 GLU A N 1
ATOM 3998 C CA . GLU A 1 544 ? 44.963 -27.105 14.824 1.00 25.09 544 GLU A CA 1
ATOM 3999 C C . GLU A 1 544 ? 45.050 -25.577 14.535 1.00 25.09 544 GLU A C 1
ATOM 4001 O O . GLU A 1 544 ? 44.251 -25.044 13.763 1.00 25.09 544 GLU A O 1
ATOM 4006 N N . VAL A 1 545 ? 45.975 -24.848 15.175 1.00 25.27 545 VAL A N 1
ATOM 4007 C CA . VAL A 1 545 ? 46.147 -23.382 15.050 1.00 25.27 545 VAL A CA 1
ATOM 4008 C C . VAL A 1 545 ? 47.398 -23.058 14.242 1.00 25.27 545 VAL A C 1
ATOM 4010 O O . VAL A 1 545 ? 48.442 -23.633 14.522 1.00 25.27 545 VAL A O 1
ATOM 4013 N N . ASP A 1 546 ? 47.347 -22.036 13.378 1.00 24.92 546 ASP A N 1
ATOM 4014 C CA . ASP A 1 546 ? 48.569 -21.310 13.014 1.00 24.92 546 ASP A CA 1
ATOM 4015 C C . ASP A 1 546 ? 48.345 -19.796 12.827 1.00 24.92 546 ASP A C 1
ATOM 4017 O O . ASP A 1 546 ? 47.256 -19.345 12.457 1.00 24.92 546 ASP A O 1
ATOM 4021 N N . ARG A 1 547 ? 49.374 -18.996 13.135 1.00 24.22 547 ARG A N 1
ATOM 4022 C CA . ARG A 1 547 ? 49.377 -17.519 13.085 1.00 24.22 547 ARG A CA 1
ATOM 4023 C C . ARG A 1 547 ? 50.521 -17.028 12.205 1.00 24.22 547 ARG A C 1
ATOM 4025 O O . ARG A 1 547 ? 51.657 -17.448 12.387 1.00 24.22 547 ARG A O 1
ATOM 4032 N N . VAL A 1 548 ? 50.262 -16.007 11.387 1.00 24.69 548 VAL A N 1
ATOM 4033 C CA . VAL A 1 548 ? 51.317 -15.193 10.760 1.00 24.69 548 VAL A CA 1
ATOM 4034 C C . VAL A 1 548 ? 51.023 -13.710 10.992 1.00 24.69 548 VAL A C 1
ATOM 4036 O O . VAL A 1 548 ? 49.909 -13.248 10.758 1.00 24.69 548 VAL A O 1
ATOM 4039 N N . ASP A 1 549 ? 52.037 -12.983 11.461 1.00 22.67 549 ASP A N 1
ATOM 4040 C CA . ASP A 1 549 ? 52.067 -11.530 11.661 1.00 22.67 549 ASP A CA 1
ATOM 4041 C C . ASP A 1 549 ? 53.173 -10.935 10.775 1.00 22.67 549 ASP A C 1
ATOM 4043 O O . ASP A 1 549 ? 54.264 -11.502 10.702 1.00 22.67 549 ASP A O 1
ATOM 4047 N N . VAL A 1 550 ? 52.906 -9.801 10.119 1.00 26.45 550 VAL A N 1
ATOM 4048 C CA . VAL A 1 550 ? 53.927 -8.984 9.443 1.00 26.45 550 VAL A CA 1
ATOM 4049 C C . VAL A 1 550 ? 53.573 -7.499 9.573 1.00 26.45 550 VAL A C 1
ATOM 4051 O O . VAL A 1 550 ? 52.631 -7.000 8.957 1.00 26.45 550 VAL A O 1
ATOM 4054 N N . ARG A 1 551 ? 54.395 -6.772 10.336 1.00 22.03 551 ARG A N 1
ATOM 4055 C CA . ARG A 1 551 ? 54.494 -5.303 10.323 1.00 22.03 551 ARG A CA 1
ATOM 4056 C C . ARG A 1 551 ? 55.408 -4.823 9.189 1.00 22.03 551 ARG A C 1
ATOM 4058 O O . ARG A 1 551 ? 56.374 -5.509 8.871 1.00 22.03 551 ARG A O 1
ATOM 4065 N N . GLY A 1 552 ? 55.234 -3.569 8.759 1.00 24.02 552 GLY A N 1
ATOM 4066 C CA . GLY A 1 552 ? 56.367 -2.747 8.304 1.00 24.02 552 GLY A CA 1
ATOM 4067 C C . GLY A 1 552 ? 56.066 -1.716 7.212 1.00 24.02 552 GLY A C 1
ATOM 4068 O O . GLY A 1 552 ? 55.833 -2.113 6.084 1.00 24.02 552 GLY A O 1
ATOM 4069 N N . GLU A 1 553 ? 56.138 -0.429 7.591 1.00 26.52 553 GLU A N 1
ATOM 4070 C CA . GLU A 1 553 ? 56.740 0.720 6.861 1.00 26.52 553 GLU A CA 1
ATOM 4071 C C . GLU A 1 553 ? 56.333 0.993 5.380 1.00 26.52 553 GLU A C 1
ATOM 4073 O O . GLU A 1 553 ? 56.232 0.107 4.549 1.00 26.52 553 GLU A O 1
ATOM 4078 N N . GLY A 1 554 ? 56.108 2.223 4.902 1.00 22.20 554 GLY A N 1
ATOM 4079 C CA . GLY A 1 554 ? 56.297 3.557 5.480 1.00 22.20 554 GLY A CA 1
ATOM 4080 C C . GLY A 1 554 ? 57.184 4.427 4.577 1.00 22.20 554 GLY A C 1
ATOM 4081 O O . GLY A 1 554 ? 58.377 4.167 4.495 1.00 22.20 554 GLY A O 1
ATOM 4082 N N . LEU A 1 555 ? 56.639 5.465 3.921 1.00 23.88 555 LEU A N 1
ATOM 4083 C CA . LEU A 1 555 ? 57.436 6.558 3.330 1.00 23.88 555 LEU A CA 1
ATOM 4084 C C . LEU A 1 555 ? 56.586 7.781 2.942 1.00 23.88 555 LEU A C 1
ATOM 4086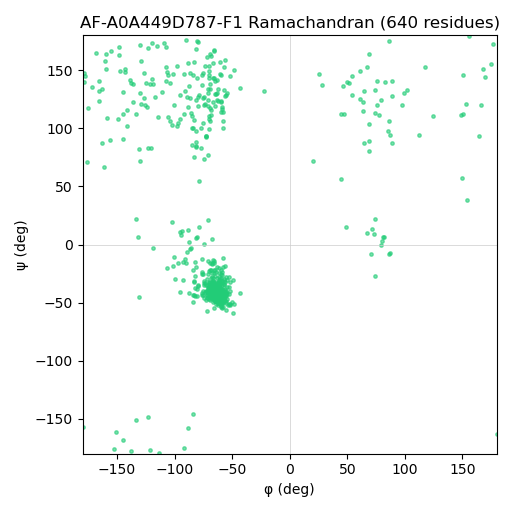 O O . LEU A 1 555 ? 55.476 7.654 2.429 1.00 23.88 555 LEU A O 1
ATOM 4090 N N . SER A 1 556 ? 57.141 8.970 3.176 1.00 23.02 556 SER A N 1
ATOM 4091 C CA . SER A 1 556 ? 56.558 10.288 2.905 1.00 23.02 556 SER A CA 1
ATOM 4092 C C . SER A 1 556 ? 57.622 11.226 2.321 1.00 23.02 556 SER A C 1
ATOM 4094 O O . SER A 1 556 ? 58.768 11.202 2.766 1.00 23.02 556 SER A O 1
ATOM 4096 N N . VAL A 1 557 ? 57.262 12.070 1.344 1.00 22.70 557 VAL A N 1
ATOM 4097 C CA . VAL A 1 557 ? 58.115 13.162 0.816 1.00 22.70 557 VAL A CA 1
ATOM 4098 C C . VAL A 1 557 ? 57.251 14.395 0.488 1.00 22.70 557 VAL A C 1
ATOM 4100 O O . VAL A 1 557 ? 56.056 14.275 0.224 1.00 22.70 557 VAL A O 1
ATOM 4103 N N . LEU A 1 558 ? 57.851 15.587 0.583 1.00 22.95 558 LEU A N 1
ATOM 4104 C CA . LEU A 1 558 ? 57.211 16.906 0.689 1.00 22.95 558 LEU A CA 1
ATOM 4105 C C . LEU A 1 558 ? 57.173 17.739 -0.615 1.00 22.95 558 LEU A C 1
ATOM 4107 O O . LEU A 1 558 ? 58.121 17.732 -1.389 1.00 22.95 558 LEU A O 1
ATOM 4111 N N . ALA A 1 559 ? 56.091 18.520 -0.743 1.00 23.31 559 ALA A N 1
ATOM 4112 C CA . ALA A 1 559 ? 55.946 19.912 -1.224 1.00 23.31 559 ALA A CA 1
ATOM 4113 C C . ALA A 1 559 ? 56.915 20.558 -2.254 1.00 23.31 559 ALA A C 1
ATOM 4115 O O . ALA A 1 559 ? 58.112 20.656 -2.001 1.00 23.31 559 ALA A O 1
ATOM 4116 N N . HIS A 1 560 ? 56.344 21.300 -3.225 1.00 21.55 560 HIS A N 1
ATOM 4117 C CA . HIS A 1 560 ? 56.607 22.753 -3.347 1.00 21.55 560 HIS A CA 1
ATOM 4118 C C . HIS A 1 560 ? 55.481 23.542 -4.065 1.00 21.55 560 HIS A C 1
ATOM 4120 O O . HIS A 1 560 ? 54.578 22.960 -4.659 1.00 21.55 560 HIS A O 1
ATOM 4126 N N . SER A 1 561 ? 55.549 24.874 -3.952 1.00 26.08 561 SER A N 1
ATOM 4127 C CA . SER A 1 561 ? 54.653 25.910 -4.493 1.00 26.08 561 SER A CA 1
ATOM 4128 C C . SER A 1 561 ? 55.040 26.361 -5.914 1.00 26.08 561 SER A C 1
ATOM 4130 O O . SER A 1 561 ? 56.215 26.310 -6.269 1.00 26.08 561 SER A O 1
ATOM 4132 N N . GLY A 1 562 ? 54.086 26.901 -6.681 1.00 22.47 562 GLY A N 1
ATOM 4133 C CA . GLY A 1 562 ? 54.321 27.590 -7.959 1.00 22.47 562 GLY A CA 1
ATOM 4134 C C . GLY A 1 562 ? 53.089 28.391 -8.402 1.00 22.47 562 GLY A C 1
ATOM 4135 O O . GLY A 1 562 ? 52.001 27.832 -8.490 1.00 22.47 562 GLY A O 1
ATOM 4136 N N . ASP A 1 563 ? 53.264 29.693 -8.621 1.00 26.22 563 ASP A N 1
ATOM 4137 C CA . ASP A 1 563 ? 52.230 30.679 -8.983 1.00 26.22 563 ASP A CA 1
ATOM 4138 C C . ASP A 1 563 ? 52.338 31.019 -10.479 1.00 26.22 563 ASP A C 1
ATOM 4140 O O . ASP A 1 563 ? 53.461 31.171 -10.953 1.00 26.22 563 ASP A O 1
ATOM 4144 N N . GLU A 1 564 ? 51.221 31.160 -11.210 1.00 26.84 564 GLU A N 1
ATOM 4145 C CA . GLU A 1 564 ? 51.183 31.880 -12.500 1.00 26.84 564 GLU A CA 1
ATOM 4146 C C . GLU A 1 564 ? 49.746 32.210 -12.993 1.00 26.84 564 GLU A C 1
ATOM 4148 O O . GLU A 1 564 ? 48.843 31.375 -13.046 1.00 26.84 564 GLU A O 1
ATOM 4153 N N . ARG A 1 565 ? 49.563 33.474 -13.394 1.00 24.03 565 ARG A N 1
ATOM 4154 C CA . ARG A 1 565 ? 48.476 34.080 -14.210 1.00 24.03 565 ARG A CA 1
ATOM 4155 C C . ARG A 1 565 ? 49.156 34.667 -15.487 1.00 24.03 565 ARG A C 1
ATOM 4157 O O . ARG A 1 565 ? 50.384 34.731 -15.443 1.00 24.03 565 ARG A O 1
ATOM 4164 N N . PRO A 1 566 ? 48.493 35.200 -16.559 1.00 40.97 566 PRO A N 1
ATOM 4165 C CA . PRO A 1 566 ? 47.141 35.799 -16.613 1.00 40.97 566 PRO A CA 1
ATOM 4166 C C . PRO A 1 566 ? 46.363 35.687 -17.970 1.00 40.97 566 PRO A C 1
ATOM 4168 O O . PRO A 1 566 ? 46.731 34.921 -18.851 1.00 40.97 566 PRO A O 1
ATOM 4171 N N . ALA A 1 567 ? 45.343 36.558 -18.123 1.00 26.02 567 ALA A N 1
ATOM 4172 C CA . ALA A 1 567 ? 44.499 36.871 -19.302 1.00 26.02 567 ALA A CA 1
ATOM 4173 C C . ALA A 1 567 ? 43.412 35.830 -19.675 1.00 26.02 567 ALA A C 1
ATOM 4175 O O . ALA A 1 567 ? 43.646 34.635 -19.595 1.00 26.02 567 ALA A O 1
ATOM 4176 N N . GLY A 1 568 ? 42.195 36.192 -20.103 1.00 23.81 568 GLY A N 1
ATOM 4177 C CA . GLY A 1 568 ? 41.545 37.508 -20.262 1.00 23.81 568 GLY A CA 1
ATOM 4178 C C . GLY A 1 568 ? 40.510 37.458 -21.408 1.00 23.81 568 GLY A C 1
ATOM 4179 O O . GLY A 1 568 ? 40.740 36.739 -22.373 1.00 23.81 568 GLY A O 1
ATOM 4180 N N . ALA A 1 569 ? 39.368 38.155 -21.398 1.00 24.59 569 ALA A N 1
ATOM 4181 C CA . ALA A 1 569 ? 38.797 39.122 -20.442 1.00 24.59 569 ALA A CA 1
ATOM 4182 C C . ALA A 1 569 ? 37.391 38.627 -19.968 1.00 24.59 569 ALA A C 1
ATOM 4184 O O . ALA A 1 569 ? 37.236 37.416 -19.851 1.00 24.59 569 ALA A O 1
ATOM 4185 N N . GLU A 1 570 ? 36.334 39.378 -19.613 1.00 25.17 570 GLU A N 1
ATOM 4186 C CA . GLU A 1 570 ? 36.004 40.822 -19.539 1.00 25.17 570 GLU A CA 1
ATOM 4187 C C . GLU A 1 570 ? 34.922 41.031 -18.431 1.00 25.17 570 GLU A C 1
ATOM 4189 O O . GLU A 1 570 ? 34.563 40.071 -17.747 1.00 25.17 570 GLU A O 1
ATOM 4194 N N . VAL A 1 571 ? 34.384 42.248 -18.226 1.00 26.12 571 VAL A N 1
ATOM 4195 C CA . VAL A 1 571 ? 33.317 42.551 -17.241 1.00 26.12 571 VAL A CA 1
ATOM 4196 C C . VAL A 1 571 ? 32.352 43.623 -17.761 1.00 26.12 571 VAL A C 1
ATOM 4198 O O . VAL A 1 571 ? 32.787 44.720 -18.096 1.00 26.12 571 VAL A O 1
ATOM 4201 N N . GLU A 1 572 ? 31.044 43.369 -17.663 1.00 23.16 572 GLU A N 1
ATOM 4202 C CA . GLU A 1 572 ? 30.032 44.423 -17.510 1.00 23.16 572 GLU A CA 1
ATOM 4203 C C . GLU A 1 572 ? 29.167 44.104 -16.278 1.00 23.16 572 GLU A C 1
ATOM 4205 O O . GLU A 1 572 ? 28.653 42.994 -16.129 1.00 23.16 572 GLU A O 1
ATOM 4210 N N . ARG A 1 573 ? 29.064 45.066 -15.355 1.00 25.98 573 ARG A N 1
ATOM 4211 C CA . ARG A 1 573 ? 28.186 45.029 -14.176 1.00 25.98 573 ARG A CA 1
ATOM 4212 C C . ARG A 1 573 ? 27.217 46.195 -14.260 1.00 25.98 573 ARG A C 1
ATOM 4214 O O . ARG A 1 573 ? 27.641 47.306 -14.566 1.00 25.98 573 ARG A O 1
ATOM 4221 N N . VAL A 1 574 ? 25.979 45.963 -13.841 1.00 25.28 574 VAL A N 1
ATOM 4222 C CA . VAL A 1 574 ? 25.116 47.011 -13.293 1.00 25.28 574 VAL A CA 1
ATOM 4223 C C . VAL A 1 574 ? 24.577 46.491 -11.965 1.00 25.28 574 VAL A C 1
ATOM 4225 O O . VAL A 1 574 ? 23.986 45.412 -11.913 1.00 25.28 574 VAL A O 1
ATOM 4228 N N . ASP A 1 575 ? 24.868 47.227 -10.897 1.00 27.92 575 ASP A N 1
ATOM 4229 C CA . ASP A 1 575 ? 24.520 46.874 -9.522 1.00 27.92 575 ASP A CA 1
ATOM 4230 C C . ASP A 1 575 ? 23.061 47.234 -9.180 1.00 27.92 575 ASP A C 1
ATOM 4232 O O . ASP A 1 575 ? 22.375 47.942 -9.920 1.00 27.92 575 ASP A O 1
ATOM 4236 N N . ALA A 1 576 ? 22.589 46.731 -8.039 1.00 29.86 576 ALA A N 1
ATOM 4237 C CA . ALA A 1 576 ? 21.247 46.962 -7.515 1.00 29.86 576 ALA A CA 1
ATOM 4238 C C . ALA A 1 576 ? 21.240 47.909 -6.297 1.00 29.86 576 ALA A C 1
ATOM 4240 O O . ALA A 1 576 ? 22.275 48.156 -5.686 1.00 29.86 576 ALA A O 1
ATOM 4241 N N . GLU A 1 577 ? 20.021 48.315 -5.921 1.00 30.81 577 GLU A N 1
ATOM 4242 C CA . GLU A 1 577 ? 19.612 48.959 -4.658 1.00 30.81 577 GLU A CA 1
ATOM 4243 C C . GLU A 1 577 ? 19.918 50.458 -4.457 1.00 30.81 577 GLU A C 1
ATOM 4245 O O . GLU A 1 577 ? 21.038 50.860 -4.156 1.00 30.81 577 GLU A O 1
ATOM 4250 N N . ASP A 1 578 ? 18.846 51.262 -4.440 1.00 29.34 578 ASP A N 1
ATOM 4251 C CA . ASP A 1 578 ? 18.673 52.323 -3.438 1.00 29.34 578 ASP A CA 1
ATOM 4252 C C . ASP A 1 578 ? 17.175 52.552 -3.153 1.00 29.34 578 ASP A C 1
ATOM 4254 O O . ASP A 1 578 ? 16.452 53.095 -3.985 1.00 29.34 578 ASP A O 1
ATOM 4258 N N . GLU A 1 579 ? 16.700 52.141 -1.973 1.00 30.28 579 GLU A N 1
ATOM 4259 C CA . GLU A 1 579 ? 15.508 52.727 -1.345 1.00 30.28 579 GLU A CA 1
ATOM 4260 C C . GLU A 1 579 ? 15.715 52.841 0.173 1.00 30.28 579 GLU A C 1
ATOM 4262 O O . GLU A 1 579 ? 15.806 51.849 0.905 1.00 30.28 579 GLU A O 1
ATOM 4267 N N . ARG A 1 580 ? 15.728 54.082 0.673 1.00 30.48 580 ARG A N 1
ATOM 4268 C CA . ARG A 1 580 ? 15.580 54.396 2.098 1.00 30.48 580 ARG A CA 1
ATOM 4269 C C . ARG A 1 580 ? 14.631 55.569 2.324 1.00 30.48 580 ARG A C 1
ATOM 4271 O O . ARG A 1 580 ? 14.954 56.700 1.982 1.00 30.48 580 ARG A O 1
ATOM 4278 N N . GLY A 1 581 ? 13.595 55.305 3.118 1.00 27.33 581 GLY A N 1
ATOM 4279 C CA . GLY A 1 581 ? 13.092 56.250 4.119 1.00 27.33 581 GLY A CA 1
ATOM 4280 C C . GLY A 1 581 ? 11.896 57.115 3.717 1.00 27.33 581 GLY A C 1
ATOM 4281 O O . GLY A 1 581 ? 11.990 57.957 2.833 1.00 27.33 581 GLY A O 1
ATOM 4282 N N . GLY A 1 582 ? 10.801 56.986 4.472 1.00 25.77 582 GLY A N 1
ATOM 4283 C CA . GLY A 1 582 ? 9.673 57.915 4.397 1.00 25.77 582 GLY A CA 1
ATOM 4284 C C . GLY A 1 582 ? 8.395 57.395 5.056 1.00 25.77 582 GLY A C 1
ATOM 4285 O O . GLY A 1 582 ? 7.598 56.732 4.412 1.00 25.77 582 GLY A O 1
ATOM 4286 N N . ASP A 1 583 ? 8.196 57.745 6.323 1.00 28.09 583 ASP A N 1
ATOM 4287 C CA . ASP A 1 583 ? 6.920 57.717 7.061 1.00 28.09 583 ASP A CA 1
ATOM 4288 C C . ASP A 1 583 ? 7.017 58.902 8.058 1.00 28.09 583 ASP A C 1
ATOM 4290 O O . ASP A 1 583 ? 8.152 59.194 8.468 1.00 28.09 583 ASP A O 1
ATOM 4294 N N . PRO A 1 584 ? 5.950 59.620 8.485 1.00 47.81 584 PRO A N 1
ATOM 4295 C CA . PRO A 1 584 ? 4.504 59.378 8.336 1.00 47.81 584 PRO A CA 1
ATOM 4296 C C . PRO A 1 584 ? 3.769 60.687 7.876 1.00 47.81 584 PRO A C 1
ATOM 4298 O O . PRO A 1 584 ? 4.432 61.546 7.289 1.00 47.81 584 PRO A O 1
ATOM 4301 N N . PRO A 1 585 ? 2.474 60.970 8.178 1.00 42.91 585 PRO A N 1
ATOM 4302 C CA . PRO A 1 585 ? 1.376 60.116 8.641 1.00 42.91 585 PRO A CA 1
ATOM 4303 C C . PRO A 1 585 ? 0.117 60.141 7.746 1.00 42.91 585 PRO A C 1
ATOM 4305 O O . PRO A 1 585 ? -0.072 60.995 6.883 1.00 42.91 585 PRO A O 1
ATOM 4308 N N . LEU A 1 586 ? -0.790 59.204 8.030 1.00 29.55 586 LEU A N 1
ATOM 4309 C CA . LEU A 1 586 ? -2.149 59.160 7.489 1.00 29.55 586 LEU A CA 1
ATOM 4310 C C . LEU A 1 586 ? -3.055 60.190 8.168 1.00 29.55 586 LEU A C 1
ATOM 4312 O O . LEU A 1 586 ? -3.104 60.233 9.397 1.00 29.55 586 LEU A O 1
ATOM 4316 N N . ASP A 1 587 ? -3.870 60.879 7.370 1.00 27.89 587 ASP A N 1
ATOM 4317 C CA . ASP A 1 587 ? -5.077 61.547 7.850 1.00 27.89 587 ASP A CA 1
ATOM 4318 C C . ASP A 1 587 ? -6.325 61.018 7.124 1.00 27.89 587 ASP A C 1
ATOM 4320 O O . ASP A 1 587 ? -6.341 60.820 5.912 1.00 27.89 587 ASP A O 1
ATOM 4324 N N . GLU A 1 588 ? -7.370 60.823 7.925 1.00 29.34 588 GLU A N 1
ATOM 4325 C CA . GLU A 1 588 ? -8.785 61.001 7.584 1.00 29.34 588 GLU A CA 1
ATOM 4326 C C . GLU A 1 588 ? -9.525 60.148 6.506 1.00 29.34 588 GLU A C 1
ATOM 4328 O O . GLU A 1 588 ? -9.342 60.218 5.297 1.00 29.34 588 GLU A O 1
ATOM 4333 N N . LEU A 1 589 ? -10.595 59.516 7.020 1.00 30.38 589 LEU A N 1
ATOM 4334 C CA . LEU A 1 589 ? -11.965 59.490 6.468 1.00 30.38 589 LEU A CA 1
ATOM 4335 C C . LEU A 1 589 ? -12.401 58.465 5.386 1.00 30.38 589 LEU A C 1
ATOM 4337 O O . LEU A 1 589 ? -12.485 58.719 4.193 1.00 30.38 589 LEU A O 1
ATOM 4341 N N . ARG A 1 590 ? -13.043 57.416 5.926 1.00 26.48 590 ARG A N 1
ATOM 4342 C CA . ARG A 1 590 ? -14.468 57.051 5.705 1.00 26.48 590 ARG A CA 1
ATOM 4343 C C . ARG A 1 590 ? -14.986 56.649 4.301 1.00 26.48 590 ARG A C 1
ATOM 4345 O O . ARG A 1 590 ? -15.437 57.490 3.539 1.00 26.48 590 ARG A O 1
ATOM 4352 N N . ARG A 1 591 ? -15.383 55.362 4.275 1.00 27.84 591 ARG A N 1
ATOM 4353 C CA . ARG A 1 591 ? -16.754 54.833 4.004 1.00 27.84 591 ARG A CA 1
ATOM 4354 C C . ARG A 1 591 ? -17.362 54.964 2.586 1.00 27.84 591 ARG A C 1
ATOM 4356 O O . ARG A 1 591 ? -17.044 55.832 1.797 1.00 27.84 591 ARG A O 1
ATOM 4363 N N . VAL A 1 592 ? -18.423 54.157 2.416 1.00 28.72 592 VAL A N 1
ATOM 4364 C CA . VAL A 1 592 ? -19.526 54.259 1.433 1.00 28.72 592 VAL A CA 1
ATOM 4365 C C . VAL A 1 592 ? -19.288 53.570 0.078 1.00 28.72 592 VAL A C 1
ATOM 4367 O O . VAL A 1 592 ? -18.955 54.195 -0.917 1.00 28.72 592 VAL A O 1
ATOM 4370 N N . GLY A 1 593 ? -19.622 52.275 0.015 1.00 25.20 593 GLY A N 1
ATOM 4371 C CA . GLY A 1 593 ? -20.437 51.770 -1.107 1.00 25.20 593 GLY A CA 1
ATOM 4372 C C . GLY A 1 593 ? -21.932 51.918 -0.759 1.00 25.20 593 GLY A C 1
ATOM 4373 O O . GLY A 1 593 ? -22.252 52.640 0.188 1.00 25.20 593 GLY A O 1
ATOM 4374 N N . PRO A 1 594 ? -22.866 51.170 -1.373 1.00 55.44 594 PRO A N 1
ATOM 4375 C CA . PRO A 1 594 ? -22.811 50.420 -2.633 1.00 55.44 594 PRO A CA 1
ATOM 4376 C C . PRO A 1 594 ? -23.909 50.904 -3.619 1.00 55.44 594 PRO A C 1
ATOM 4378 O O . PRO A 1 594 ? -24.695 51.786 -3.267 1.00 55.44 594 PRO A O 1
ATOM 4381 N N . ARG A 1 595 ? -24.034 50.278 -4.804 1.00 27.25 595 ARG A N 1
ATOM 4382 C CA . ARG A 1 595 ? -25.307 50.055 -5.545 1.00 27.25 595 ARG A CA 1
ATOM 4383 C C . ARG A 1 595 ? -25.070 49.269 -6.847 1.00 27.25 595 ARG A C 1
ATOM 4385 O O . ARG A 1 595 ? -24.094 49.528 -7.537 1.00 27.25 595 ARG A O 1
ATOM 4392 N N . GLY A 1 596 ? -25.973 48.332 -7.161 1.00 28.22 596 GLY A N 1
ATOM 4393 C CA . GLY A 1 596 ? -26.208 47.833 -8.530 1.00 28.22 596 GLY A CA 1
ATOM 4394 C C . GLY A 1 596 ? -27.184 48.766 -9.281 1.00 28.22 596 GLY A C 1
ATOM 4395 O O . GLY A 1 596 ? -27.188 49.951 -8.934 1.00 28.22 596 GLY A O 1
ATOM 4396 N N . PRO A 1 597 ? -28.074 48.289 -10.187 1.00 43.47 597 PRO A N 1
ATOM 4397 C CA . PRO A 1 597 ? -28.475 46.885 -10.417 1.00 43.47 597 PRO A CA 1
ATOM 4398 C C . PRO A 1 597 ? -28.775 46.500 -11.903 1.00 43.47 597 PRO A C 1
ATOM 4400 O O . PRO A 1 597 ? -28.517 47.285 -12.805 1.00 43.47 597 PRO A O 1
ATOM 4403 N N . ASP A 1 598 ? -29.374 45.310 -12.093 1.00 28.52 598 ASP A N 1
ATOM 4404 C CA . ASP A 1 598 ? -30.301 44.868 -13.172 1.00 28.52 598 ASP A CA 1
ATOM 4405 C C . ASP A 1 598 ? -29.884 44.842 -14.668 1.00 28.52 598 ASP A C 1
ATOM 4407 O O . ASP A 1 598 ? -29.157 45.700 -15.152 1.00 28.52 598 ASP A O 1
ATOM 4411 N N . GLY A 1 599 ? -30.453 43.899 -15.455 1.00 26.92 599 GLY A N 1
ATOM 4412 C CA . GLY A 1 599 ? -30.532 44.073 -16.928 1.00 26.92 599 GLY A CA 1
ATOM 4413 C C . GLY A 1 599 ? -30.506 42.853 -17.874 1.00 26.92 599 GLY A C 1
ATOM 4414 O O . GLY A 1 599 ? -29.672 42.794 -18.765 1.00 26.92 599 GLY A O 1
ATOM 4415 N N . LEU A 1 600 ? -31.434 41.907 -17.724 1.00 26.05 600 LEU A N 1
ATOM 4416 C CA . LEU A 1 600 ? -31.798 40.805 -18.649 1.00 26.05 600 LEU A CA 1
ATOM 4417 C C . LEU A 1 600 ? -31.479 40.894 -20.181 1.00 26.05 600 LEU A C 1
ATOM 4419 O O . LEU A 1 600 ? -32.014 41.745 -20.883 1.00 26.05 600 LEU A O 1
ATOM 4423 N N . ALA A 1 601 ? -30.892 39.789 -20.685 1.00 25.92 601 ALA A N 1
ATOM 4424 C CA . ALA A 1 601 ? -31.347 38.942 -21.821 1.00 25.92 601 ALA A CA 1
ATOM 4425 C C . ALA A 1 601 ? -30.947 39.195 -23.308 1.00 25.92 601 ALA A C 1
ATOM 4427 O O . ALA A 1 601 ? -31.321 40.195 -23.906 1.00 25.92 601 ALA A O 1
ATOM 4428 N N . ARG A 1 602 ? -30.437 38.099 -23.926 1.00 25.36 602 ARG A N 1
ATOM 4429 C CA . ARG A 1 602 ? -30.296 37.762 -25.376 1.00 25.36 602 ARG A CA 1
ATOM 4430 C C . ARG A 1 602 ? -29.343 38.659 -26.196 1.00 25.36 602 ARG A C 1
ATOM 4432 O O . ARG A 1 602 ? -29.471 39.869 -26.172 1.00 25.36 602 ARG A O 1
ATOM 4439 N N . GLY A 1 603 ? -28.423 38.148 -27.016 1.00 24.03 603 GLY A N 1
ATOM 4440 C CA . GLY A 1 603 ? -28.054 36.766 -27.359 1.00 24.03 603 GLY A CA 1
ATOM 4441 C C . GLY A 1 603 ? -27.459 36.741 -28.776 1.00 24.03 603 GLY A C 1
ATOM 4442 O O . GLY A 1 603 ? -28.140 37.172 -29.702 1.00 24.03 603 GLY A O 1
ATOM 4443 N N . ALA A 1 604 ? -26.213 36.291 -28.928 1.00 23.30 604 ALA A N 1
ATOM 4444 C CA . ALA A 1 604 ? -25.513 36.119 -30.204 1.00 23.30 604 ALA A CA 1
ATOM 4445 C C . ALA A 1 604 ? -24.353 35.127 -30.015 1.00 23.30 604 ALA A C 1
ATOM 4447 O O . ALA A 1 604 ? -23.834 35.013 -28.902 1.00 23.30 604 ALA A O 1
ATOM 4448 N N . ASP A 1 605 ? -24.009 34.409 -31.080 1.00 24.00 605 ASP A N 1
ATOM 4449 C CA . ASP A 1 605 ? -23.074 33.283 -31.074 1.00 24.00 605 ASP A CA 1
ATOM 4450 C C . ASP A 1 605 ? -21.581 33.689 -31.093 1.00 24.00 605 ASP A C 1
ATOM 4452 O O . ASP A 1 605 ? -21.231 34.858 -31.263 1.00 24.00 605 ASP A O 1
ATOM 4456 N N . ASP A 1 606 ? -20.742 32.654 -30.984 1.00 24.58 606 ASP A N 1
ATOM 4457 C CA . ASP A 1 606 ? -19.294 32.577 -31.230 1.00 24.58 606 ASP A CA 1
ATOM 4458 C C . ASP A 1 606 ? -18.289 33.028 -30.143 1.00 24.58 606 ASP A C 1
ATOM 4460 O O . ASP A 1 606 ? -18.414 34.053 -29.478 1.00 24.58 606 ASP A O 1
ATOM 4464 N N . ALA A 1 607 ? -17.223 32.214 -30.061 1.00 24.86 607 ALA A N 1
ATOM 4465 C CA . ALA A 1 607 ? -16.004 32.308 -29.245 1.00 24.86 607 ALA A CA 1
ATOM 4466 C C . ALA A 1 607 ? -16.132 32.117 -27.715 1.00 24.86 607 ALA A C 1
ATOM 4468 O O . ALA A 1 607 ? -16.475 33.040 -26.986 1.00 24.86 607 ALA A O 1
ATOM 4469 N N . PHE A 1 608 ? -15.720 30.934 -27.224 1.00 23.23 608 PHE A N 1
ATOM 4470 C CA . PHE A 1 608 ? -14.601 30.768 -26.268 1.00 23.23 608 PHE A CA 1
ATOM 4471 C C . PHE A 1 608 ? -14.320 29.275 -25.978 1.00 23.23 608 PHE A C 1
ATOM 4473 O O . PHE A 1 608 ? -14.539 28.791 -24.869 1.00 23.23 608 PHE A O 1
ATOM 4480 N N . ASP A 1 609 ? -13.770 28.554 -26.961 1.00 22.88 609 ASP A N 1
ATOM 4481 C CA . ASP A 1 609 ? -13.030 27.314 -26.683 1.00 22.88 609 ASP A CA 1
ATOM 4482 C C . ASP A 1 609 ? -11.578 27.667 -26.339 1.00 22.88 609 ASP A C 1
ATOM 4484 O O . ASP A 1 609 ? -10.749 27.924 -27.211 1.00 22.88 609 ASP A O 1
ATOM 4488 N N . HIS A 1 610 ? -11.269 27.673 -25.044 1.00 24.00 610 HIS A N 1
ATOM 4489 C CA . HIS A 1 610 ? -9.900 27.568 -24.542 1.00 24.00 610 HIS A CA 1
ATOM 4490 C C . HIS A 1 610 ? -9.837 26.484 -23.467 1.00 24.00 610 HIS A C 1
ATOM 4492 O O . HIS A 1 610 ? -9.708 26.735 -22.268 1.00 24.00 610 HIS A O 1
ATOM 4498 N N . GLU A 1 611 ? -9.942 25.249 -23.945 1.00 23.56 611 GLU A N 1
ATOM 4499 C CA . GLU A 1 611 ? -9.619 24.046 -23.196 1.00 23.56 611 GLU A CA 1
ATOM 4500 C C . GLU A 1 611 ? -8.112 24.030 -22.877 1.00 23.56 611 GLU A C 1
ATOM 4502 O O . GLU A 1 611 ? -7.263 24.049 -23.770 1.00 23.56 611 GLU A O 1
ATOM 4507 N N . VAL A 1 612 ? -7.759 24.018 -21.588 1.00 22.58 612 VAL A N 1
ATOM 4508 C CA . VAL A 1 612 ? -6.361 23.894 -21.146 1.00 22.58 612 VAL A CA 1
ATOM 4509 C C . VAL A 1 612 ? -5.973 22.418 -21.179 1.00 22.58 612 VAL A C 1
ATOM 4511 O O . VAL A 1 612 ? -6.034 21.710 -20.172 1.00 22.58 612 VAL A O 1
ATOM 4514 N N . ALA A 1 613 ? -5.574 21.950 -22.360 1.00 22.56 613 ALA A N 1
ATOM 4515 C CA . ALA A 1 613 ? -4.999 20.627 -22.539 1.00 22.56 613 ALA A CA 1
ATOM 4516 C C . ALA A 1 613 ? -3.597 20.562 -21.905 1.00 22.56 613 ALA A C 1
ATOM 4518 O O . ALA A 1 613 ? -2.630 21.119 -22.426 1.00 22.56 613 ALA A O 1
ATOM 4519 N N . VAL A 1 614 ? -3.469 19.852 -20.781 1.00 23.94 614 VAL A N 1
ATOM 4520 C CA . VAL A 1 614 ? -2.163 19.483 -20.210 1.00 23.94 614 VAL A CA 1
ATOM 4521 C C . VAL A 1 614 ? -1.649 18.252 -20.956 1.00 23.94 614 VAL A C 1
ATOM 4523 O O . VAL A 1 614 ? -1.876 17.114 -20.545 1.00 23.94 614 VAL A O 1
ATOM 4526 N N . GLY A 1 615 ? -1.003 18.494 -22.096 1.00 22.72 615 GLY A N 1
ATOM 4527 C CA . GLY A 1 615 ? -0.358 17.459 -22.899 1.00 22.72 615 GLY A CA 1
ATOM 4528 C C . GLY A 1 615 ? 0.897 16.904 -22.223 1.00 22.72 615 GLY A C 1
ATOM 4529 O O . GLY A 1 615 ? 1.743 17.656 -21.743 1.00 22.72 615 GLY A O 1
ATOM 4530 N N . VAL A 1 616 ? 1.023 15.577 -22.206 1.00 24.00 616 VAL A N 1
ATOM 4531 C CA . VAL A 1 616 ? 2.291 14.885 -21.949 1.00 24.00 616 VAL A CA 1
ATOM 4532 C C . VAL A 1 616 ? 2.896 14.569 -23.310 1.00 24.00 616 VAL A C 1
ATOM 4534 O O . VAL A 1 616 ? 2.376 13.705 -24.015 1.00 24.00 616 VAL A O 1
ATOM 4537 N N . ASP A 1 617 ? 3.969 15.266 -23.684 1.00 22.86 617 ASP A N 1
ATOM 4538 C CA . ASP A 1 617 ? 4.654 15.010 -24.951 1.00 22.86 617 ASP A CA 1
ATOM 4539 C C . ASP A 1 617 ? 5.325 13.631 -24.954 1.00 22.86 617 ASP A C 1
ATOM 4541 O O . ASP A 1 617 ? 6.196 13.326 -24.136 1.00 22.86 617 ASP A O 1
ATOM 4545 N N . ALA A 1 618 ? 4.936 12.814 -25.931 1.00 25.59 618 ALA A N 1
ATOM 4546 C CA . ALA A 1 618 ? 5.599 11.573 -26.306 1.00 25.59 618 ALA A CA 1
ATOM 4547 C C . ALA A 1 618 ? 5.970 11.659 -27.794 1.00 25.59 618 ALA A C 1
ATOM 4549 O O . ALA A 1 618 ? 5.231 11.205 -28.666 1.00 25.59 618 ALA A O 1
ATOM 4550 N N . GLY A 1 619 ? 7.103 12.298 -28.086 1.00 22.23 619 GLY A N 1
ATOM 4551 C CA . GLY A 1 619 ? 7.564 12.527 -29.453 1.00 22.23 619 GLY A CA 1
ATOM 4552 C C . GLY A 1 619 ? 8.330 11.343 -30.042 1.00 22.23 619 GLY A C 1
ATOM 4553 O O . GLY A 1 619 ? 9.528 11.218 -29.804 1.00 22.23 619 GLY A O 1
ATOM 4554 N N . VAL A 1 620 ? 7.664 10.535 -30.874 1.00 24.06 620 VAL A N 1
ATOM 4555 C CA . VAL A 1 620 ? 8.290 9.792 -31.985 1.00 24.06 620 VAL A CA 1
ATOM 4556 C C . VAL A 1 620 ? 7.325 9.810 -33.173 1.00 24.06 620 VAL A C 1
ATOM 4558 O O . VAL A 1 620 ? 6.360 9.048 -33.212 1.00 24.06 620 VAL A O 1
ATOM 4561 N N . GLU A 1 621 ? 7.581 10.671 -34.158 1.00 24.75 621 GLU A N 1
ATOM 4562 C CA . GLU A 1 621 ? 6.861 10.639 -35.433 1.00 24.75 621 GLU A CA 1
ATOM 4563 C C . GLU A 1 621 ? 7.433 9.541 -36.341 1.00 24.75 621 GLU A C 1
ATOM 4565 O O . GLU A 1 621 ? 8.594 9.590 -36.746 1.00 24.75 621 GLU A O 1
ATOM 4570 N N . VAL A 1 622 ? 6.599 8.569 -36.721 1.00 27.44 622 VAL A N 1
ATOM 4571 C CA . VAL A 1 622 ? 6.865 7.700 -37.875 1.00 27.44 622 VAL A CA 1
ATOM 4572 C C . VAL A 1 622 ? 6.087 8.261 -39.059 1.00 27.44 622 VAL A C 1
ATOM 4574 O O . VAL A 1 622 ? 4.873 8.091 -39.157 1.00 27.44 622 VAL A O 1
ATOM 4577 N N . GLY A 1 623 ? 6.789 8.955 -39.953 1.00 24.97 623 GLY A N 1
ATOM 4578 C CA . GLY A 1 623 ? 6.184 9.556 -41.136 1.00 24.97 623 GLY A CA 1
ATOM 4579 C C . GLY A 1 623 ? 5.699 8.508 -42.140 1.00 24.97 623 GLY A C 1
ATOM 4580 O O . GLY A 1 623 ? 6.506 7.815 -42.757 1.00 24.97 623 GLY A O 1
ATOM 4581 N N . VAL A 1 624 ? 4.385 8.451 -42.361 1.00 27.97 624 VAL A N 1
ATOM 4582 C CA . VAL A 1 624 ? 3.771 7.816 -43.536 1.00 27.97 624 VAL A CA 1
ATOM 4583 C C . VAL A 1 624 ? 2.901 8.865 -44.225 1.00 27.97 624 VAL A C 1
ATOM 4585 O O . VAL A 1 624 ? 1.962 9.391 -43.636 1.00 27.97 624 VAL A O 1
ATOM 4588 N N . GLY A 1 625 ? 3.246 9.187 -45.471 1.00 26.11 625 GLY A N 1
ATOM 4589 C CA . GLY A 1 625 ? 2.625 10.233 -46.282 1.00 26.11 625 GLY A CA 1
ATOM 4590 C C . GLY A 1 625 ? 2.657 9.874 -47.774 1.00 26.11 625 GLY A C 1
ATOM 4591 O O . GLY A 1 625 ? 3.357 8.936 -48.154 1.00 26.11 625 GLY A O 1
ATOM 4592 N N . PRO A 1 626 ? 1.838 10.537 -48.606 1.00 33.66 626 PRO A N 1
ATOM 4593 C CA . PRO A 1 626 ? 0.716 9.809 -49.203 1.00 33.66 626 PRO A CA 1
ATOM 4594 C C . PRO A 1 626 ? 0.839 9.534 -50.710 1.00 33.66 626 PRO A C 1
ATOM 4596 O O . PRO A 1 626 ? 1.726 10.034 -51.400 1.00 33.66 626 PRO A O 1
ATOM 4599 N N . GLU A 1 627 ? -0.115 8.751 -51.219 1.00 29.94 627 GLU A N 1
ATOM 4600 C CA . GLU A 1 627 ? -0.303 8.471 -52.643 1.00 29.94 627 GLU A CA 1
ATOM 4601 C C . GLU A 1 627 ? -0.468 9.764 -53.463 1.00 29.94 627 GLU A C 1
ATOM 4603 O O . GLU A 1 627 ? -1.325 10.600 -53.173 1.00 29.94 627 GLU A O 1
ATOM 4608 N N . ALA A 1 628 ? 0.336 9.910 -54.520 1.00 30.02 628 ALA A N 1
ATOM 4609 C CA . ALA A 1 628 ? 0.256 11.029 -55.454 1.00 30.02 628 ALA A CA 1
ATOM 4610 C C . ALA A 1 628 ? -0.372 10.584 -56.785 1.00 30.02 628 ALA A C 1
ATOM 4612 O O . ALA A 1 628 ? 0.235 9.860 -57.578 1.00 30.02 628 ALA A O 1
ATOM 4613 N N . GLU A 1 629 ? -1.592 11.052 -57.045 1.00 28.50 629 GLU A N 1
ATOM 4614 C CA . GLU A 1 629 ? -2.318 10.838 -58.297 1.00 28.50 629 GLU A CA 1
ATOM 4615 C C . GLU A 1 629 ? -1.643 11.600 -59.459 1.00 28.50 629 GLU A C 1
ATOM 4617 O O . GLU A 1 629 ? -1.681 12.830 -59.516 1.00 28.50 629 GLU A O 1
ATOM 4622 N N . VAL A 1 630 ? -1.046 10.886 -60.425 1.00 30.39 630 VAL A N 1
ATOM 4623 C CA . VAL A 1 630 ? -0.482 11.491 -61.650 1.00 30.39 630 VAL A CA 1
ATOM 4624 C C . VAL A 1 630 ? -1.245 11.025 -62.888 1.00 30.39 630 VAL A C 1
ATOM 4626 O O . VAL A 1 630 ? -1.146 9.887 -63.343 1.00 30.39 630 VAL A O 1
ATOM 4629 N N . ARG A 1 631 ? -1.992 11.957 -63.482 1.00 27.97 631 ARG A N 1
ATOM 4630 C CA . ARG A 1 631 ? -2.842 11.742 -64.659 1.00 27.97 631 ARG A CA 1
ATOM 4631 C C . ARG A 1 631 ? -2.096 12.166 -65.933 1.00 27.97 631 ARG A C 1
ATOM 4633 O O . ARG A 1 631 ? -1.979 13.359 -66.197 1.00 27.97 631 ARG A O 1
ATOM 4640 N N . GLY A 1 632 ? -1.604 11.217 -66.746 1.00 26.98 632 GLY A N 1
ATOM 4641 C CA . GLY A 1 632 ? -0.683 11.561 -67.849 1.00 26.98 632 GLY A CA 1
ATOM 4642 C C . GLY A 1 632 ? -0.489 10.554 -68.998 1.00 26.98 632 GLY A C 1
ATOM 4643 O O . GLY A 1 632 ? 0.621 10.090 -69.197 1.00 26.98 632 GLY A O 1
ATOM 4644 N N . ARG A 1 633 ? -1.539 10.306 -69.803 1.00 28.08 633 ARG A N 1
ATOM 4645 C CA . ARG A 1 633 ? -1.520 9.835 -71.222 1.00 28.08 633 ARG A CA 1
ATOM 4646 C C . ARG A 1 633 ? -0.557 8.689 -71.643 1.00 28.08 633 ARG A C 1
ATOM 4648 O O . ARG A 1 633 ? 0.617 8.924 -71.904 1.00 28.08 633 ARG A O 1
ATOM 4655 N N . GLY A 1 634 ? -1.117 7.522 -71.993 1.00 26.61 634 GLY A N 1
ATOM 4656 C CA . GLY A 1 634 ? -0.451 6.486 -72.809 1.00 26.61 634 GLY A CA 1
ATOM 4657 C C . GLY A 1 634 ? -1.443 5.464 -73.394 1.00 26.61 634 GLY A C 1
ATOM 4658 O O . GLY A 1 634 ? -2.357 5.042 -72.699 1.00 26.61 634 GLY A O 1
ATOM 4659 N N . HIS A 1 635 ? -1.326 5.133 -74.685 1.00 29.14 635 HIS A N 1
ATOM 4660 C CA . HIS A 1 635 ? -2.261 4.304 -75.477 1.00 29.14 635 HIS A CA 1
ATOM 4661 C C . HIS A 1 635 ? -2.336 2.798 -75.113 1.00 29.14 635 HIS A C 1
ATOM 4663 O O . HIS A 1 635 ? -1.366 2.241 -74.617 1.00 29.14 635 HIS A O 1
ATOM 4669 N N . GLY A 1 636 ? -3.423 2.126 -75.546 1.00 27.52 636 GLY A N 1
ATOM 4670 C CA . GLY A 1 636 ? -3.525 0.655 -75.710 1.00 27.52 636 GLY A CA 1
ATOM 4671 C C . GLY A 1 636 ? -4.499 -0.017 -74.723 1.00 27.52 636 GLY A C 1
ATOM 4672 O O . GLY A 1 636 ? -4.160 -0.166 -73.563 1.00 27.52 636 GLY A O 1
ATOM 4673 N N . VAL A 1 637 ? -5.782 -0.256 -75.037 1.00 30.27 637 VAL A N 1
ATOM 4674 C CA . VAL A 1 637 ? -6.374 -1.289 -75.931 1.00 30.27 637 VAL A CA 1
ATOM 4675 C C . VAL A 1 637 ? -6.409 -2.714 -75.333 1.00 30.27 637 VAL A C 1
ATOM 4677 O O . VAL A 1 637 ? -5.373 -3.334 -75.141 1.00 30.27 637 VAL A O 1
ATOM 4680 N N . SER A 1 638 ? -7.643 -3.237 -75.226 1.00 28.36 638 SER A N 1
ATOM 4681 C CA . SER A 1 638 ? -8.082 -4.650 -75.121 1.00 28.36 638 SER A CA 1
ATOM 4682 C C . SER A 1 638 ? -8.008 -5.437 -73.797 1.00 28.36 638 SER A C 1
ATOM 4684 O O . SER A 1 638 ? -6.940 -5.646 -73.247 1.00 28.36 638 SER A O 1
ATOM 4686 N N . LEU A 1 639 ? -9.193 -5.959 -73.415 1.00 29.41 639 LEU A N 1
ATOM 4687 C CA . LEU A 1 639 ? -9.562 -7.379 -73.158 1.00 29.41 639 LEU A CA 1
ATOM 4688 C C . LEU A 1 639 ? -8.608 -8.252 -72.300 1.00 29.41 639 LEU A C 1
ATOM 4690 O O . LEU A 1 639 ? -7.421 -8.321 -72.572 1.00 29.41 639 LEU A O 1
ATOM 4694 N N . GLY A 1 640 ? -9.067 -9.070 -71.346 1.00 26.62 640 GLY A N 1
ATOM 4695 C CA . GLY A 1 640 ? -10.426 -9.509 -70.998 1.00 26.62 640 GLY A CA 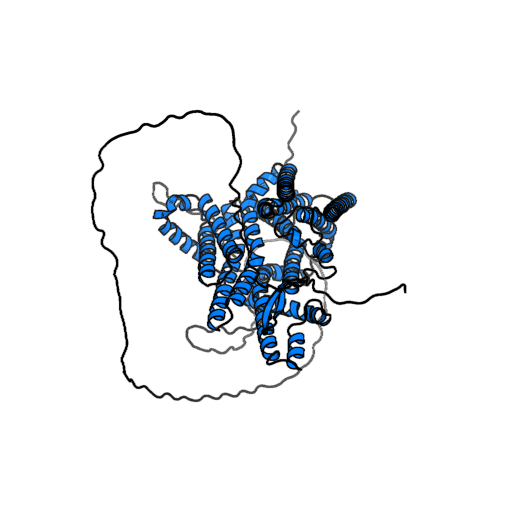1
ATOM 4696 C C . GLY A 1 640 ? -10.401 -10.475 -69.793 1.00 26.62 640 GLY A C 1
ATOM 4697 O O . GLY A 1 640 ? -9.419 -10.502 -69.061 1.00 26.62 640 GLY A O 1
ATOM 4698 N N . CYS A 1 641 ? -11.481 -11.234 -69.568 1.00 30.38 641 CYS A N 1
ATOM 4699 C CA . CYS A 1 641 ? -11.699 -12.069 -68.372 1.00 30.38 641 CYS A CA 1
ATOM 4700 C C . CYS A 1 641 ? -10.623 -13.136 -68.077 1.00 30.38 641 CYS A C 1
ATOM 4702 O O . CYS A 1 641 ? -10.048 -13.719 -68.996 1.00 30.38 641 CYS A O 1
ATOM 4704 N N . GLY A 1 642 ? -10.497 -13.463 -66.785 1.00 37.06 642 GLY A N 1
ATOM 4705 C CA . GLY A 1 642 ? -9.774 -14.608 -66.222 1.00 37.06 642 GLY A CA 1
ATOM 4706 C C . GLY A 1 642 ? -10.115 -14.760 -64.747 1.00 37.06 642 GLY A C 1
ATOM 4707 O O . GLY A 1 642 ? -9.326 -14.239 -63.934 1.00 37.06 642 GLY A O 1
#

Sequence (642 aa):
MSLTLVPPSDAAVASGSTGRDRALDLVRFACLVVVVVLHAMMSSAVLGPGGEVVPTVALTGTTGFAIASWGFQIMPLFFLIGGFAALQQWRRTAARGGTWADYLRVRLRRLVAPVTVLVLGAGAALAVASEFGLPEGLLAEASRRIGQPLWFLAVYVGLTSLVPLAVRFHDRSPRRSLLALAGAVAAVDALVALTGMTGFGYLNLLFVWPLVQQLGFVYADLRGRPIHVGRVVGVLIAVLALLVWLVVEGIYSPDMLVNLNPPTGALVLLGVAQMCVLRLVHDRLAAAVTGVAVWERVIAWGNRFGMHVYLWHMTVAIGIIGLLGALAGTLAGDAAGFGTWLSTLVLPEIGSPWWWATRPVWVLAVVAGGVLLATGMAKVEAPGEQRSARWGRAVVGLARGRWAPVAASERNRACAAVGLAVLGVAVPLLVGIAPLVWTLVSGAALVLSLLLAAGLGERQPDSAFDETGERLGDGAPSFEEPEFLMEGLLLGAAVADDGTVVGAELAVAEDDLRRHRHGGGLRGMPGAVDGIGEDEAGVLLDAEVDRVDVRGEGLSVLAHSGDERPAGAEVERVDAEDERGGDPPLDELRRVGPRGPDGLARGADDAFDHEVAVGVDAGVEVGVGPEAEVRGRGHGVSLGCG